Protein AF-A0A4S4D9L8-F1 (afdb_monomer)

Structure (mmCIF, N/CA/C/O backbone):
data_AF-A0A4S4D9L8-F1
#
_entry.id   AF-A0A4S4D9L8-F1
#
loop_
_atom_site.group_PDB
_atom_site.id
_atom_site.type_symbol
_atom_site.label_atom_id
_atom_site.label_alt_id
_atom_site.label_comp_id
_atom_site.label_asym_id
_atom_site.label_entity_id
_atom_site.label_seq_id
_atom_site.pdbx_PDB_ins_code
_atom_site.Cartn_x
_atom_site.Cartn_y
_atom_site.Cartn_z
_atom_site.occupancy
_atom_site.B_iso_or_equiv
_atom_site.auth_seq_id
_atom_site.auth_comp_id
_atom_site.auth_asym_id
_atom_site.auth_atom_id
_atom_site.pdbx_PDB_model_num
ATOM 1 N N . MET A 1 1 ? 42.812 0.754 -88.062 1.00 59.00 1 MET A N 1
ATOM 2 C CA . MET A 1 1 ? 42.241 1.696 -87.072 1.00 59.00 1 MET A CA 1
ATOM 3 C C . MET A 1 1 ? 41.354 0.991 -86.039 1.00 59.00 1 MET A C 1
ATOM 5 O O . MET A 1 1 ? 41.545 1.252 -84.864 1.00 59.00 1 MET A O 1
ATOM 9 N N . GLY A 1 2 ? 40.464 0.056 -86.415 1.00 69.06 2 GLY A N 1
ATOM 10 C CA . GLY A 1 2 ? 39.548 -0.606 -85.457 1.00 69.06 2 GLY A CA 1
ATOM 11 C C . GLY A 1 2 ? 40.200 -1.486 -84.375 1.00 69.06 2 GLY A C 1
ATOM 12 O O . GLY A 1 2 ? 39.800 -1.418 -83.222 1.00 69.06 2 GLY A O 1
ATOM 13 N N . PHE A 1 3 ? 41.255 -2.241 -84.704 1.00 73.06 3 PHE A N 1
ATOM 14 C CA . PHE A 1 3 ? 41.921 -3.140 -83.743 1.00 73.06 3 PHE A CA 1
ATOM 15 C C . PHE A 1 3 ? 42.534 -2.407 -82.537 1.00 73.06 3 PHE A C 1
ATOM 17 O O . PHE A 1 3 ? 42.445 -2.879 -81.408 1.00 73.06 3 PHE A O 1
ATOM 24 N N . LEU A 1 4 ? 43.117 -1.225 -82.764 1.00 70.56 4 LEU A N 1
ATOM 25 C CA . LEU A 1 4 ? 43.731 -0.432 -81.697 1.00 70.56 4 LEU A CA 1
ATOM 26 C C . LEU A 1 4 ? 42.666 0.151 -80.752 1.00 70.56 4 LEU A C 1
ATOM 28 O O . LEU A 1 4 ? 42.888 0.203 -79.548 1.00 70.56 4 LEU A O 1
ATOM 32 N N . SER A 1 5 ? 41.501 0.527 -81.293 1.00 67.31 5 SER A N 1
ATOM 33 C CA . SER A 1 5 ? 40.360 1.035 -80.520 1.00 67.31 5 SER A CA 1
ATOM 34 C C . SER A 1 5 ? 39.784 -0.037 -79.596 1.00 67.31 5 SER A C 1
ATOM 36 O O . SER A 1 5 ? 39.632 0.203 -78.405 1.00 67.31 5 SER A O 1
ATOM 38 N N . SER A 1 6 ? 39.544 -1.247 -80.111 1.00 74.19 6 SER A N 1
ATOM 39 C CA . SER A 1 6 ? 39.023 -2.352 -79.298 1.00 74.19 6 SER A CA 1
ATOM 40 C C . SER A 1 6 ? 40.023 -2.822 -78.237 1.00 74.19 6 SER A C 1
ATOM 42 O O . SER A 1 6 ? 39.626 -3.177 -77.131 1.00 74.19 6 SER A O 1
ATOM 44 N N . LEU A 1 7 ? 41.328 -2.781 -78.530 1.00 73.44 7 LEU A N 1
ATOM 45 C CA . LEU A 1 7 ? 42.365 -3.084 -77.542 1.00 73.44 7 LEU A CA 1
ATOM 46 C C . LEU A 1 7 ? 42.393 -2.035 -76.415 1.00 73.44 7 LEU A C 1
ATOM 48 O O . LEU A 1 7 ? 42.487 -2.399 -75.247 1.00 73.44 7 LEU A O 1
ATOM 52 N N . LEU A 1 8 ? 42.268 -0.747 -76.751 1.00 70.75 8 LEU A N 1
ATOM 53 C CA . LEU A 1 8 ? 42.196 0.350 -75.779 1.00 70.75 8 LEU A CA 1
ATOM 54 C C . LEU A 1 8 ? 40.925 0.295 -74.922 1.00 70.75 8 LEU A C 1
ATOM 56 O O . LEU A 1 8 ? 40.999 0.590 -73.734 1.00 70.75 8 LEU A O 1
ATOM 60 N N . GLU A 1 9 ? 39.791 -0.131 -75.477 1.00 68.69 9 GLU A N 1
ATOM 61 C CA . GLU A 1 9 ? 38.553 -0.356 -74.718 1.00 68.69 9 GLU A CA 1
ATOM 62 C C . GLU A 1 9 ? 38.674 -1.546 -73.760 1.00 68.69 9 GLU A C 1
ATOM 64 O O . GLU A 1 9 ? 38.298 -1.431 -72.596 1.00 68.69 9 GLU A O 1
ATOM 69 N N . ILE A 1 10 ? 39.261 -2.665 -74.196 1.00 75.12 10 ILE A N 1
ATOM 70 C CA . ILE A 1 10 ? 39.496 -3.837 -73.335 1.00 75.12 10 ILE A CA 1
ATOM 71 C C . ILE A 1 10 ? 40.503 -3.506 -72.229 1.00 75.12 10 ILE A C 1
ATOM 73 O O . ILE A 1 10 ? 40.328 -3.940 -71.095 1.00 75.12 10 ILE A O 1
ATOM 77 N N . ILE A 1 11 ? 41.533 -2.710 -72.523 1.00 72.81 11 ILE A N 1
ATOM 78 C CA . ILE A 1 11 ? 42.490 -2.229 -71.519 1.00 72.81 11 ILE A CA 1
ATOM 79 C C . ILE A 1 11 ? 41.811 -1.227 -70.574 1.00 72.81 11 ILE A C 1
ATOM 81 O O . ILE A 1 11 ? 41.949 -1.336 -69.359 1.00 72.81 11 ILE A O 1
ATOM 85 N N . GLY A 1 12 ? 41.024 -0.286 -71.095 1.00 67.56 12 GLY A N 1
ATOM 86 C CA . GLY A 1 12 ? 40.283 0.692 -70.298 1.00 67.56 12 GLY A CA 1
ATOM 87 C C . GLY A 1 12 ? 39.246 0.048 -69.376 1.00 67.56 12 GLY A C 1
ATOM 88 O O . GLY A 1 12 ? 39.122 0.445 -68.223 1.00 67.56 12 GLY A O 1
ATOM 89 N N . PHE A 1 13 ? 38.551 -0.992 -69.832 1.00 74.44 13 PHE A N 1
ATOM 90 C CA . PHE A 1 13 ? 37.552 -1.705 -69.036 1.00 74.44 13 PHE A CA 1
ATOM 91 C C . PHE A 1 13 ? 38.195 -2.760 -68.125 1.00 74.44 13 PHE A C 1
ATOM 93 O O . PHE A 1 13 ? 37.881 -2.842 -66.942 1.00 74.44 13 PHE A O 1
ATOM 100 N N . GLY A 1 14 ? 39.142 -3.534 -68.653 1.00 71.25 14 GLY A N 1
ATOM 101 C CA . GLY A 1 14 ? 39.821 -4.619 -67.945 1.00 71.25 14 GLY A CA 1
ATOM 102 C C . GLY A 1 14 ? 40.850 -4.150 -66.920 1.00 71.25 14 GLY A C 1
ATOM 103 O O . GLY A 1 14 ? 41.091 -4.863 -65.954 1.00 71.25 14 GLY A O 1
ATOM 104 N N . ILE A 1 15 ? 41.433 -2.959 -67.090 1.00 75.62 15 ILE A N 1
ATOM 105 C CA . ILE A 1 15 ? 42.401 -2.372 -66.150 1.00 75.62 15 ILE A CA 1
ATOM 106 C C . ILE A 1 15 ? 41.810 -1.149 -65.444 1.00 75.62 15 ILE A C 1
ATOM 108 O O . ILE A 1 15 ? 41.964 -1.006 -64.232 1.00 75.62 15 ILE A O 1
ATOM 112 N N . GLY A 1 16 ? 41.083 -0.288 -66.158 1.00 74.50 16 GLY A N 1
ATOM 113 C CA . GLY A 1 16 ? 40.524 0.935 -65.577 1.00 74.50 16 GLY A CA 1
ATOM 114 C C . GLY A 1 16 ? 39.424 0.687 -64.545 1.00 74.50 16 GLY A C 1
ATOM 115 O O . GLY A 1 16 ? 39.372 1.418 -63.561 1.00 74.50 16 GLY A O 1
ATOM 116 N N . ILE A 1 17 ? 38.599 -0.360 -64.683 1.00 77.88 17 ILE A N 1
ATOM 117 C CA . ILE A 1 17 ? 37.600 -0.705 -63.654 1.00 77.88 17 ILE A CA 1
ATOM 118 C C . ILE A 1 17 ? 38.267 -1.253 -62.385 1.00 77.88 17 ILE A C 1
ATOM 120 O O . ILE A 1 17 ? 37.972 -0.729 -61.311 1.00 77.88 17 ILE A O 1
ATOM 124 N N . PRO A 1 18 ? 39.196 -2.229 -62.449 1.00 77.56 18 PRO A N 1
ATOM 125 C CA . PRO A 1 18 ? 39.930 -2.664 -61.263 1.00 77.56 18 PRO A CA 1
ATOM 126 C C . PRO A 1 18 ? 40.731 -1.544 -60.603 1.00 77.56 18 PRO A C 1
ATOM 128 O O . PRO A 1 18 ? 40.704 -1.438 -59.382 1.00 77.56 18 PRO A O 1
ATOM 131 N N . ILE A 1 19 ? 41.391 -0.675 -61.380 1.00 78.56 19 ILE A N 1
ATOM 132 C CA . ILE A 1 19 ? 42.097 0.495 -60.837 1.00 78.56 19 ILE A CA 1
ATOM 133 C C . ILE A 1 19 ? 41.107 1.488 -60.228 1.00 78.56 19 ILE A C 1
ATOM 135 O O . ILE A 1 19 ? 41.371 2.006 -59.153 1.00 78.56 19 ILE A O 1
ATOM 139 N N . GLY A 1 20 ? 39.959 1.735 -60.856 1.00 76.81 20 GLY A N 1
ATOM 140 C CA . GLY A 1 20 ? 38.915 2.611 -60.325 1.00 76.81 20 GLY A CA 1
ATOM 141 C C . GLY A 1 20 ? 38.333 2.094 -59.009 1.00 76.81 20 GLY A C 1
ATOM 142 O O . GLY A 1 20 ? 38.208 2.859 -58.056 1.00 76.81 20 GLY A O 1
ATOM 143 N N . PHE A 1 21 ? 38.061 0.789 -58.911 1.00 77.88 21 PHE A N 1
ATOM 144 C CA . PHE A 1 21 ? 37.670 0.144 -57.656 1.00 77.88 21 PHE A CA 1
ATOM 145 C C . PHE A 1 21 ? 38.794 0.176 -56.626 1.00 77.88 21 PHE A C 1
ATOM 147 O O . PHE A 1 21 ? 38.519 0.424 -55.461 1.00 77.88 21 PHE A O 1
ATOM 154 N N . PHE A 1 22 ? 40.047 -0.021 -57.034 1.00 74.31 22 PHE A N 1
ATOM 155 C CA . PHE A 1 22 ? 41.202 0.025 -56.141 1.00 74.31 22 PHE A CA 1
ATOM 156 C C . PHE A 1 22 ? 41.454 1.438 -55.601 1.00 74.31 22 PHE A C 1
ATOM 158 O O . PHE A 1 22 ? 41.645 1.608 -54.405 1.00 74.31 22 PHE A O 1
ATOM 165 N N . VAL A 1 23 ? 41.380 2.466 -56.446 1.00 74.50 23 VAL A N 1
ATOM 166 C CA . VAL A 1 23 ? 41.500 3.878 -56.055 1.00 74.50 23 VAL A CA 1
ATOM 167 C C . VAL A 1 23 ? 40.304 4.300 -55.206 1.00 74.50 23 VAL A C 1
ATOM 169 O O . VAL A 1 23 ? 40.497 4.906 -54.158 1.00 74.50 23 VAL A O 1
ATOM 172 N N . GLY A 1 24 ? 39.080 3.930 -55.590 1.00 69.81 24 GLY A N 1
ATOM 173 C CA . GLY A 1 24 ? 37.883 4.158 -54.778 1.00 69.81 24 GLY A CA 1
ATOM 174 C C . GLY A 1 24 ? 37.965 3.469 -53.413 1.00 69.81 24 GLY A C 1
ATOM 175 O O . GLY A 1 24 ? 37.622 4.071 -52.400 1.00 69.81 24 GLY A O 1
ATOM 176 N N . PHE A 1 25 ? 38.497 2.246 -53.366 1.00 66.88 25 PHE A N 1
ATOM 177 C CA . PHE A 1 25 ? 38.761 1.491 -52.141 1.00 66.88 25 PHE A CA 1
ATOM 178 C C . PHE A 1 25 ? 39.855 2.140 -51.285 1.00 66.88 25 PHE A C 1
ATOM 180 O O . PHE A 1 25 ? 39.682 2.256 -50.076 1.00 66.88 25 PHE A O 1
ATOM 187 N N . LEU A 1 26 ? 40.947 2.622 -51.887 1.00 59.34 26 LEU A N 1
ATOM 188 C CA . LEU A 1 26 ? 42.003 3.355 -51.185 1.00 59.34 26 LEU A CA 1
ATOM 189 C C . LEU A 1 26 ? 41.494 4.680 -50.612 1.00 59.34 26 LEU A C 1
ATOM 191 O O . LEU A 1 26 ? 41.818 5.001 -49.475 1.00 59.34 26 LEU A O 1
ATOM 195 N N . ILE A 1 27 ? 40.657 5.415 -51.349 1.00 63.12 27 ILE A N 1
ATOM 196 C CA . ILE A 1 27 ? 39.988 6.627 -50.852 1.00 63.12 27 ILE A CA 1
ATOM 197 C C . ILE A 1 27 ? 39.081 6.283 -49.663 1.00 63.12 27 ILE A C 1
ATOM 199 O O . ILE A 1 27 ? 39.052 7.026 -48.686 1.00 63.12 27 ILE A O 1
ATOM 203 N N . LEU A 1 28 ? 38.384 5.141 -49.708 1.00 59.59 28 LEU A N 1
ATOM 204 C CA . LEU A 1 28 ? 37.550 4.663 -48.603 1.00 59.59 28 LEU A CA 1
ATOM 205 C C . LEU A 1 28 ? 38.376 4.224 -47.381 1.00 59.59 28 LEU A C 1
ATOM 207 O O . LEU A 1 28 ? 37.951 4.454 -46.254 1.00 59.59 28 LEU A O 1
ATOM 211 N N . MET A 1 29 ? 39.551 3.620 -47.595 1.00 56.09 29 MET A N 1
ATOM 212 C CA . MET A 1 29 ? 40.467 3.206 -46.525 1.00 56.09 29 MET A CA 1
ATOM 213 C C . MET A 1 29 ? 41.202 4.377 -45.860 1.00 56.09 29 MET A C 1
ATOM 215 O O . MET A 1 29 ? 41.513 4.291 -44.677 1.00 56.09 29 MET A O 1
ATOM 219 N N . TYR A 1 30 ? 41.504 5.444 -46.607 1.00 54.47 30 TYR A N 1
ATOM 220 C CA . TYR A 1 30 ? 42.265 6.610 -46.130 1.00 54.47 30 TYR A CA 1
ATOM 221 C C . TYR A 1 30 ? 41.398 7.812 -45.746 1.00 54.47 30 TYR A C 1
ATOM 223 O O . TYR A 1 30 ? 41.930 8.880 -45.442 1.00 54.47 30 TYR A O 1
ATOM 231 N N . LEU A 1 31 ? 40.072 7.666 -45.739 1.00 56.66 31 LEU A N 1
ATOM 232 C CA . LEU A 1 31 ? 39.189 8.638 -45.103 1.00 56.66 31 LEU A CA 1
ATOM 233 C C . LEU A 1 31 ? 39.434 8.586 -43.593 1.00 56.66 31 LEU A C 1
ATOM 235 O O . LEU A 1 31 ? 38.778 7.843 -42.864 1.00 56.66 31 LEU A O 1
ATOM 239 N N . GLU A 1 32 ? 40.422 9.358 -43.143 1.00 55.97 32 GLU A N 1
ATOM 240 C CA . GLU A 1 32 ? 40.686 9.552 -41.727 1.00 55.97 32 GLU A CA 1
ATOM 241 C C . GLU A 1 32 ? 39.408 10.037 -41.042 1.00 55.97 32 GLU A C 1
ATOM 243 O O . GLU A 1 32 ? 38.705 10.911 -41.578 1.00 55.97 32 GLU A O 1
ATOM 248 N N . PRO A 1 33 ? 39.086 9.476 -39.866 1.00 56.19 33 PRO A N 1
ATOM 249 C CA . PRO A 1 33 ? 37.935 9.918 -39.119 1.00 56.19 33 PRO A CA 1
ATOM 250 C C . PRO A 1 33 ? 38.108 11.395 -38.777 1.00 56.19 33 PRO A C 1
ATOM 252 O O . PRO A 1 33 ? 39.058 11.792 -38.103 1.00 56.19 33 PRO A O 1
ATOM 255 N N . LYS A 1 34 ? 37.198 12.236 -39.273 1.00 61.09 34 LYS A N 1
ATOM 256 C CA . LYS A 1 34 ? 37.219 13.661 -38.940 1.00 61.09 34 LYS A CA 1
ATOM 257 C C . LYS A 1 34 ? 36.772 13.819 -37.494 1.00 61.09 34 LYS A C 1
ATOM 259 O O . LYS A 1 34 ? 35.729 13.284 -37.111 1.00 61.09 34 LYS A O 1
ATOM 264 N N . GLU A 1 35 ? 37.536 14.578 -36.711 1.00 58.91 35 GLU A N 1
ATOM 265 C CA . GLU A 1 35 ? 37.098 14.992 -35.381 1.00 58.91 35 GLU A CA 1
ATOM 266 C C . GLU A 1 35 ? 35.764 15.737 -35.489 1.00 58.91 35 GLU A C 1
ATOM 268 O O . GLU A 1 35 ? 35.616 16.699 -36.253 1.00 58.91 35 GLU A O 1
ATOM 273 N N . VAL A 1 36 ? 34.775 15.261 -34.733 1.00 60.84 36 VAL A N 1
ATOM 274 C CA . VAL A 1 36 ? 33.456 15.886 -34.662 1.00 60.84 36 VAL A CA 1
ATOM 275 C C . VAL A 1 36 ? 33.588 17.118 -33.771 1.00 60.84 36 VAL A C 1
ATOM 277 O O . VAL A 1 36 ? 33.806 16.995 -32.570 1.00 60.84 36 VAL A O 1
ATOM 280 N N . LYS A 1 37 ? 33.502 18.310 -34.370 1.00 66.31 37 LYS A N 1
ATOM 281 C CA . LYS A 1 37 ? 33.522 19.583 -33.635 1.00 66.31 37 LYS A CA 1
ATOM 282 C C . LYS A 1 37 ? 32.174 19.842 -32.973 1.00 66.31 37 LYS A C 1
ATOM 284 O O . LYS A 1 37 ? 31.134 19.482 -33.526 1.00 66.31 37 LYS A O 1
ATOM 289 N N . ASP A 1 38 ? 32.203 20.534 -31.840 1.00 58.97 38 ASP A N 1
ATOM 290 C CA . ASP A 1 38 ? 30.984 20.947 -31.154 1.00 58.97 38 ASP A CA 1
ATOM 291 C C . ASP A 1 38 ? 30.175 21.938 -32.009 1.00 58.97 38 ASP A C 1
ATOM 293 O O . ASP A 1 38 ? 30.749 22.859 -32.608 1.00 58.97 38 ASP A O 1
ATOM 297 N N . PRO A 1 39 ? 28.844 21.763 -32.099 1.00 63.09 39 PRO A N 1
ATOM 298 C CA . PRO A 1 39 ? 27.986 22.688 -32.820 1.00 63.09 39 PRO A CA 1
ATOM 299 C C . PRO A 1 39 ? 27.942 24.049 -32.112 1.00 63.09 39 PRO A C 1
ATOM 301 O O . PRO A 1 39 ? 27.831 24.137 -30.890 1.00 63.09 39 PRO A O 1
ATOM 304 N N . VAL A 1 40 ? 27.990 25.132 -32.891 1.00 63.91 40 VAL A N 1
ATOM 305 C CA . VAL A 1 40 ? 27.849 26.498 -32.367 1.00 63.91 40 VAL A CA 1
ATOM 306 C C . VAL A 1 40 ? 26.373 26.765 -32.070 1.00 63.91 40 VAL A C 1
ATOM 308 O O . VAL A 1 40 ? 25.559 26.842 -32.991 1.00 63.91 40 VAL A O 1
ATOM 311 N N . VAL A 1 41 ? 26.029 26.923 -30.792 1.00 59.88 41 VAL A N 1
ATOM 312 C CA . VAL A 1 41 ? 24.671 27.267 -30.347 1.00 59.88 41 VAL A CA 1
ATOM 313 C C . VAL A 1 41 ? 24.480 28.782 -30.448 1.00 59.88 41 VAL A C 1
ATOM 315 O O . VAL A 1 41 ? 25.273 29.537 -29.890 1.00 59.88 41 VAL A O 1
ATOM 318 N N . ARG A 1 42 ? 23.434 29.229 -31.154 1.00 65.19 42 ARG A N 1
ATOM 319 C CA . ARG A 1 42 ? 23.044 30.646 -31.254 1.00 65.19 42 ARG A CA 1
ATOM 320 C C . ARG A 1 42 ? 21.569 30.852 -30.884 1.00 65.19 42 ARG A C 1
ATOM 322 O O . ARG A 1 42 ? 20.763 29.963 -31.172 1.00 65.19 42 ARG A O 1
ATOM 329 N N . PRO A 1 43 ? 21.203 31.983 -30.254 1.00 62.69 43 PRO A N 1
ATOM 330 C CA . PRO A 1 43 ? 19.811 32.351 -29.997 1.00 62.69 43 PRO A CA 1
ATOM 331 C C . PRO A 1 43 ? 18.979 32.440 -31.284 1.00 62.69 43 PRO A C 1
ATOM 333 O O . PRO A 1 43 ? 19.462 32.907 -32.311 1.00 62.69 43 PRO A O 1
ATOM 336 N N . ILE A 1 44 ? 17.701 32.048 -31.213 1.00 62.66 44 ILE A N 1
ATOM 337 C CA . ILE A 1 44 ? 16.746 32.092 -32.344 1.00 62.66 44 ILE A CA 1
ATOM 338 C C . ILE A 1 44 ? 16.577 33.511 -32.915 1.00 62.66 44 ILE A C 1
ATOM 340 O O . ILE A 1 44 ? 16.318 33.673 -34.103 1.00 62.66 44 ILE A O 1
ATOM 344 N N . GLU A 1 45 ? 16.768 34.532 -32.082 1.00 67.81 45 GLU A N 1
ATOM 345 C CA . GLU A 1 45 ? 16.672 35.953 -32.438 1.00 67.81 45 GLU A CA 1
ATOM 346 C C . GLU A 1 45 ? 17.748 36.402 -33.441 1.00 67.81 45 GLU A C 1
ATOM 348 O O . GLU A 1 45 ? 17.571 37.405 -34.127 1.00 67.81 45 GLU A O 1
ATOM 353 N N . GLU A 1 46 ? 18.849 35.654 -33.549 1.00 74.62 46 GLU A N 1
ATOM 354 C CA . GLU A 1 46 ? 19.965 35.957 -34.451 1.00 74.62 46 GLU A CA 1
ATOM 355 C C . GLU A 1 46 ? 19.796 35.344 -35.853 1.00 74.62 46 GLU A C 1
ATOM 357 O O . GLU A 1 46 ? 20.643 35.562 -36.722 1.00 74.62 46 GLU A O 1
ATOM 362 N N . PHE A 1 47 ? 18.731 34.567 -36.088 1.00 74.88 47 PHE A N 1
ATOM 363 C CA . PHE A 1 47 ? 18.485 33.908 -37.371 1.00 74.88 47 PHE A CA 1
ATOM 364 C C . PHE A 1 47 ? 17.676 34.796 -38.322 1.00 74.88 47 PHE A C 1
ATOM 366 O O . PHE A 1 47 ? 16.686 35.425 -37.951 1.00 74.88 47 PHE A O 1
ATOM 373 N N . ASP A 1 48 ? 18.081 34.814 -39.589 1.00 82.12 48 ASP A N 1
ATOM 374 C CA . ASP A 1 48 ? 17.355 35.481 -40.663 1.00 82.12 48 ASP A CA 1
ATOM 375 C C . ASP A 1 48 ? 16.085 34.706 -41.061 1.00 82.12 48 ASP A C 1
ATOM 377 O O . ASP A 1 48 ? 15.936 33.510 -40.805 1.00 82.12 48 ASP A O 1
ATOM 381 N N . SER A 1 49 ? 15.149 35.391 -41.724 1.00 77.81 49 SER A N 1
ATOM 382 C CA . SER A 1 49 ? 13.826 34.837 -42.045 1.00 77.81 49 SER A CA 1
ATOM 383 C C . SER A 1 49 ? 13.872 33.585 -42.927 1.00 77.81 49 SER A C 1
ATOM 385 O O . SER A 1 49 ? 12.958 32.767 -42.848 1.00 77.81 49 SER A O 1
ATOM 387 N N . SER A 1 50 ? 14.914 33.423 -43.753 1.00 77.25 50 SER A N 1
ATOM 388 C CA . SER A 1 50 ? 15.081 32.229 -44.587 1.00 77.25 50 SER A CA 1
ATOM 389 C C . SER A 1 50 ? 15.573 31.035 -43.766 1.00 77.25 50 SER A C 1
ATOM 391 O O . SER A 1 50 ? 14.948 29.976 -43.806 1.00 77.25 50 SER A O 1
ATOM 393 N N . SER A 1 51 ? 16.562 31.243 -42.891 1.00 76.12 51 SER A N 1
ATOM 394 C CA . SER A 1 51 ? 17.018 30.217 -41.946 1.00 76.12 51 SER A CA 1
ATOM 395 C C . SER A 1 51 ? 15.936 29.792 -40.946 1.00 76.12 51 SER A C 1
ATOM 397 O O . SER A 1 51 ? 15.884 28.629 -40.552 1.00 76.12 51 SER A O 1
ATOM 399 N N . LEU A 1 52 ? 15.035 30.696 -40.542 1.00 72.00 52 LEU A N 1
ATOM 400 C CA . LEU A 1 52 ? 13.909 30.360 -39.658 1.00 72.00 52 LEU A CA 1
ATOM 401 C C . LEU A 1 52 ? 12.886 29.417 -40.313 1.00 72.00 52 LEU A C 1
ATOM 403 O O . LEU A 1 52 ? 12.302 28.578 -39.625 1.00 72.00 52 LEU A O 1
ATOM 407 N N . LEU A 1 53 ? 12.671 29.533 -41.628 1.00 75.31 53 LEU A N 1
ATOM 408 C CA . LEU A 1 53 ? 11.802 28.622 -42.383 1.00 75.31 53 LEU A CA 1
ATOM 409 C C . LEU A 1 53 ? 12.438 27.236 -42.527 1.00 75.31 53 LEU A C 1
ATOM 411 O O . LEU A 1 53 ? 11.746 26.233 -42.354 1.00 75.31 53 LEU A O 1
ATOM 415 N N . ASP A 1 54 ? 13.753 27.177 -42.738 1.00 74.75 54 ASP A N 1
ATOM 416 C CA . ASP A 1 54 ? 14.511 25.920 -42.749 1.00 74.75 54 ASP A CA 1
ATOM 417 C C . ASP A 1 54 ? 14.519 25.236 -41.370 1.00 74.75 54 ASP A C 1
ATOM 419 O O . ASP A 1 54 ? 14.556 24.009 -41.276 1.00 74.75 54 ASP A O 1
ATOM 423 N N . LEU A 1 55 ? 14.400 26.018 -40.292 1.00 70.25 55 LEU A N 1
ATOM 424 C CA . LEU A 1 55 ? 14.242 25.542 -38.916 1.00 70.25 55 LEU A CA 1
ATOM 425 C C . LEU A 1 55 ? 12.813 25.090 -38.580 1.00 70.25 55 LEU A C 1
ATOM 427 O O . LEU A 1 55 ? 12.614 24.453 -37.545 1.00 70.25 55 LEU A O 1
ATOM 431 N N . TYR A 1 56 ? 11.809 25.354 -39.421 1.00 67.38 56 TYR A N 1
ATOM 432 C CA . TYR A 1 56 ? 10.414 24.994 -39.136 1.00 67.38 56 TYR A CA 1
ATOM 433 C C . TYR A 1 56 ? 10.205 23.492 -38.846 1.00 67.38 56 TYR A C 1
ATOM 435 O O . TYR A 1 56 ? 9.528 23.166 -37.866 1.00 67.38 56 TYR A O 1
ATOM 443 N N . PRO A 1 57 ? 10.809 22.535 -39.583 1.00 68.62 57 PRO A N 1
ATOM 444 C CA . PRO A 1 57 ? 10.763 21.109 -39.240 1.00 68.62 57 PRO A CA 1
ATOM 445 C C . PRO A 1 57 ? 11.384 20.798 -37.872 1.00 68.62 57 PRO A C 1
ATOM 447 O O . PRO A 1 57 ? 10.949 19.867 -37.199 1.00 68.62 57 PRO A O 1
ATOM 450 N N . GLU A 1 58 ? 12.318 21.628 -37.416 1.00 60.78 58 GLU A N 1
ATOM 451 C CA . GLU A 1 58 ? 13.058 21.476 -36.166 1.00 60.78 58 GLU A CA 1
ATOM 452 C C . GLU A 1 58 ? 12.426 22.158 -34.946 1.00 60.78 58 GLU A C 1
ATOM 454 O O . GLU A 1 58 ? 12.872 21.911 -33.817 1.00 60.78 58 GLU A O 1
ATOM 459 N N . VAL A 1 59 ? 11.398 22.987 -35.162 1.00 64.69 59 VAL A N 1
ATOM 460 C CA . VAL A 1 59 ? 10.632 23.659 -34.104 1.00 64.69 59 VAL A CA 1
ATOM 461 C C . VAL A 1 59 ? 9.976 22.617 -33.178 1.00 64.69 59 VAL A C 1
ATOM 463 O O . VAL A 1 59 ? 9.411 21.636 -33.686 1.00 64.69 59 VAL A O 1
ATOM 466 N N . PRO A 1 60 ? 10.014 22.811 -31.840 1.00 56.41 60 PRO A N 1
ATOM 467 C CA . PRO A 1 60 ? 9.491 21.844 -30.879 1.00 56.41 60 PRO A CA 1
ATOM 468 C C . PRO A 1 60 ? 8.028 21.462 -31.124 1.00 56.41 60 PRO A C 1
ATOM 470 O O . PRO A 1 60 ? 7.189 22.309 -31.429 1.00 56.41 60 PRO A O 1
ATOM 473 N N . PHE A 1 61 ? 7.701 20.184 -30.929 1.00 57.41 61 PHE A N 1
ATOM 474 C CA . PHE A 1 61 ? 6.362 19.654 -31.200 1.00 57.41 61 PHE A CA 1
ATOM 475 C C . PHE A 1 61 ? 5.245 20.323 -30.394 1.00 57.41 61 PHE A C 1
ATOM 477 O O . PHE A 1 61 ? 4.148 20.437 -30.916 1.00 57.41 61 PHE A O 1
ATOM 484 N N . TRP A 1 62 ? 5.506 20.839 -29.191 1.00 55.00 62 TRP A N 1
ATOM 485 C CA . TRP A 1 62 ? 4.514 21.583 -28.399 1.00 55.00 62 TRP A CA 1
ATOM 486 C C . TRP A 1 62 ? 4.194 22.979 -28.952 1.00 55.00 62 TRP A C 1
ATOM 488 O O . TRP A 1 62 ? 3.158 23.550 -28.629 1.00 55.00 62 TRP A O 1
ATOM 498 N N . VAL A 1 63 ? 5.071 23.540 -29.793 1.00 62.72 63 VAL A N 1
ATOM 499 C CA . VAL A 1 63 ? 4.780 24.763 -30.561 1.00 62.72 63 VAL A CA 1
ATOM 500 C C . VAL A 1 63 ? 3.891 24.424 -31.763 1.00 62.72 63 VAL A C 1
ATOM 502 O O . VAL A 1 63 ? 3.092 25.251 -32.191 1.00 62.72 63 VAL A O 1
ATOM 505 N N . LYS A 1 64 ? 4.024 23.206 -32.306 1.00 62.69 64 LYS A N 1
ATOM 506 C CA . LYS A 1 64 ? 3.276 22.725 -33.479 1.00 62.69 64 LYS A CA 1
ATOM 507 C C . LYS A 1 64 ? 1.919 22.115 -33.127 1.00 62.69 64 LYS A C 1
ATOM 509 O O . LYS A 1 64 ? 0.978 22.265 -33.896 1.00 62.69 64 LYS A O 1
ATOM 514 N N . ASN A 1 65 ? 1.833 21.431 -31.989 1.00 57.72 65 ASN A N 1
ATOM 515 C CA . ASN A 1 65 ? 0.704 20.603 -31.586 1.00 57.72 65 ASN A CA 1
ATOM 516 C C . ASN A 1 65 ? 0.221 21.011 -30.182 1.00 57.72 65 ASN A C 1
ATOM 518 O O . ASN A 1 65 ? 0.989 20.887 -29.224 1.00 57.72 65 ASN A O 1
ATOM 522 N N . PRO A 1 66 ? -1.045 21.440 -30.035 1.00 55.53 66 PRO A N 1
ATOM 523 C CA . PRO A 1 66 ? -1.606 21.880 -28.757 1.00 55.53 66 PRO A CA 1
ATOM 524 C C . PRO A 1 66 ? -1.822 20.745 -27.739 1.00 55.53 66 PRO A C 1
ATOM 526 O O . PRO A 1 66 ? -1.959 21.036 -26.557 1.00 55.53 66 PRO A O 1
ATOM 529 N N . ASP A 1 67 ? -1.799 19.475 -28.168 1.00 52.06 67 ASP A N 1
ATOM 530 C CA . ASP A 1 67 ? -2.005 18.293 -27.307 1.00 52.06 67 ASP A CA 1
ATOM 531 C C . ASP A 1 67 ? -0.770 17.900 -26.469 1.00 52.06 67 ASP A C 1
ATOM 533 O O . ASP A 1 67 ? -0.829 16.972 -25.659 1.00 52.06 67 ASP A O 1
ATOM 537 N N . TYR A 1 68 ? 0.377 18.559 -26.669 1.00 55.19 68 TYR A N 1
ATOM 538 C CA . TYR A 1 68 ? 1.527 18.403 -25.778 1.00 55.19 68 TYR A CA 1
ATOM 539 C C . TYR A 1 68 ? 1.305 19.256 -24.531 1.00 55.19 68 TYR A C 1
ATOM 541 O O . TYR A 1 68 ? 1.732 20.412 -24.462 1.00 55.19 68 TYR A O 1
ATOM 549 N N . ASP A 1 69 ? 0.645 18.667 -23.536 1.00 53.44 69 ASP A N 1
ATOM 550 C CA . ASP A 1 69 ? 0.489 19.285 -22.227 1.00 53.44 69 ASP A CA 1
ATOM 551 C C . ASP A 1 69 ? 1.869 19.630 -21.648 1.00 53.44 69 ASP A C 1
ATOM 553 O O . ASP A 1 69 ? 2.754 18.780 -21.492 1.00 53.44 69 ASP A O 1
ATOM 557 N N . ARG A 1 70 ? 2.065 20.903 -21.281 1.00 53.12 70 ARG A N 1
ATOM 558 C CA . ARG A 1 70 ? 3.136 21.247 -20.339 1.00 53.12 70 ARG A CA 1
ATOM 559 C C . ARG A 1 70 ? 2.853 20.422 -19.093 1.00 53.12 70 ARG A C 1
ATOM 561 O O . ARG A 1 70 ? 1.721 20.437 -18.625 1.00 53.12 70 ARG A O 1
ATOM 568 N N . VAL A 1 71 ? 3.849 19.688 -18.593 1.00 53.59 71 VAL A N 1
ATOM 569 C CA . VAL A 1 71 ? 3.713 18.671 -17.532 1.00 53.59 71 VAL A CA 1
ATOM 570 C C . VAL A 1 71 ? 3.379 19.298 -16.166 1.00 53.59 71 VAL A C 1
ATOM 572 O O . VAL A 1 71 ? 4.092 19.148 -15.180 1.00 53.59 71 VAL A O 1
ATOM 575 N N . ASP A 1 72 ? 2.311 20.083 -16.098 1.00 50.81 72 ASP A N 1
ATOM 576 C CA . ASP A 1 72 ? 1.977 20.987 -15.010 1.00 50.81 72 ASP A CA 1
ATOM 577 C C . ASP A 1 72 ? 1.597 20.220 -13.747 1.00 50.81 72 ASP A C 1
ATOM 579 O O . ASP A 1 72 ? 1.859 20.702 -12.650 1.00 50.81 72 ASP A O 1
ATOM 583 N N . TRP A 1 73 ? 1.051 19.009 -13.882 1.00 55.16 73 TRP A N 1
ATOM 584 C CA . TRP A 1 73 ? 0.750 18.138 -12.749 1.00 55.16 73 TRP A CA 1
ATOM 585 C C . TRP A 1 73 ? 2.023 17.541 -12.121 1.00 55.16 73 TRP A C 1
ATOM 587 O O . TRP A 1 73 ? 2.151 17.568 -10.900 1.00 55.16 73 TRP A O 1
ATOM 597 N N . LEU A 1 74 ? 2.996 17.086 -12.925 1.00 54.53 74 LEU A N 1
ATOM 598 C CA . LEU A 1 74 ? 4.288 16.584 -12.432 1.00 54.53 74 LEU A CA 1
ATOM 599 C C . LEU A 1 74 ? 5.115 17.726 -11.842 1.00 54.53 74 LEU A C 1
ATOM 601 O O . LEU A 1 74 ? 5.733 17.575 -10.795 1.00 54.53 74 LEU A O 1
ATOM 605 N N . ASN A 1 75 ? 5.072 18.892 -12.487 1.00 50.88 75 ASN A N 1
ATOM 606 C CA . ASN A 1 75 ? 5.707 20.103 -11.988 1.00 50.88 75 ASN A CA 1
ATOM 607 C C . ASN A 1 75 ? 5.088 20.545 -10.651 1.00 50.88 75 ASN A C 1
ATOM 609 O O . ASN A 1 75 ? 5.835 20.926 -9.759 1.00 50.88 75 ASN A O 1
ATOM 613 N N . ARG A 1 76 ? 3.758 20.450 -10.468 1.00 53.47 76 ARG A N 1
ATOM 614 C CA . ARG A 1 76 ? 3.104 20.692 -9.165 1.00 53.47 76 ARG A CA 1
ATOM 615 C C . ARG A 1 76 ? 3.519 19.661 -8.119 1.00 53.47 76 ARG A C 1
ATOM 617 O O . ARG A 1 76 ? 3.907 20.049 -7.029 1.00 53.47 76 ARG A O 1
ATOM 624 N N . PHE A 1 77 ? 3.510 18.375 -8.467 1.00 58.50 77 PHE A N 1
ATOM 625 C CA . PHE A 1 77 ? 3.921 17.299 -7.563 1.00 58.50 77 PHE A CA 1
ATOM 626 C C . PHE A 1 77 ? 5.376 17.454 -7.085 1.00 58.50 77 PHE A C 1
ATOM 628 O O . PHE A 1 77 ? 5.662 17.284 -5.904 1.00 58.50 77 PHE A O 1
ATOM 635 N N . ILE A 1 78 ? 6.294 17.818 -7.986 1.00 52.56 78 ILE A N 1
ATOM 636 C CA . ILE A 1 78 ? 7.707 18.045 -7.654 1.00 52.56 78 ILE A CA 1
ATOM 637 C C . ILE A 1 78 ? 7.904 19.367 -6.914 1.00 52.56 78 ILE A C 1
ATOM 639 O O . ILE A 1 78 ? 8.711 19.402 -5.997 1.00 52.56 78 ILE A O 1
ATOM 643 N N . TY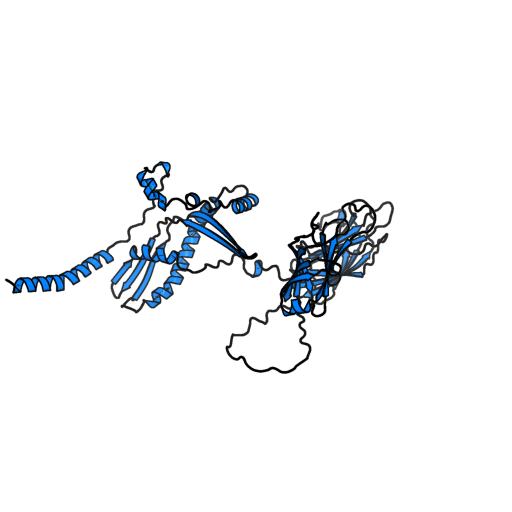R A 1 79 ? 7.160 20.425 -7.242 1.00 51.19 79 TYR A N 1
ATOM 644 C CA . TYR A 1 79 ? 7.169 21.673 -6.474 1.00 51.19 79 TYR A CA 1
ATOM 645 C C . TYR A 1 79 ? 6.707 21.452 -5.025 1.00 51.19 79 TYR A C 1
ATOM 647 O O . TYR A 1 79 ? 7.329 21.967 -4.097 1.00 51.19 79 TYR A O 1
ATOM 655 N N . ASP A 1 80 ? 5.679 20.624 -4.819 1.00 55.44 80 ASP A N 1
ATOM 656 C CA . ASP A 1 80 ? 5.193 20.250 -3.486 1.00 55.44 80 ASP A CA 1
ATOM 657 C C . ASP A 1 80 ? 6.239 19.440 -2.689 1.00 55.44 80 ASP A C 1
ATOM 659 O O . ASP A 1 80 ? 6.288 19.526 -1.461 1.00 55.44 80 ASP A O 1
ATOM 663 N N . LEU A 1 81 ? 7.097 18.672 -3.373 1.00 51.59 81 LEU A N 1
ATOM 664 C CA . LEU A 1 81 ? 8.182 17.882 -2.771 1.00 51.59 81 LEU A CA 1
ATOM 665 C C . LEU A 1 81 ? 9.501 18.661 -2.614 1.00 51.59 81 LEU A C 1
ATOM 667 O O . LEU A 1 81 ? 10.269 18.392 -1.690 1.00 51.59 81 LEU A O 1
ATOM 671 N N . TRP A 1 82 ? 9.779 19.607 -3.511 1.00 49.78 82 TRP A N 1
ATOM 672 C CA . TRP A 1 82 ? 11.013 20.386 -3.592 1.00 49.78 82 TRP A CA 1
ATOM 673 C C . TRP A 1 82 ? 10.729 21.786 -4.183 1.00 49.78 82 TRP A C 1
ATOM 675 O O . TRP A 1 82 ? 10.826 21.989 -5.397 1.00 49.78 82 TRP A O 1
ATOM 685 N N . PRO A 1 83 ? 10.419 22.790 -3.338 1.00 48.94 83 PRO A N 1
ATOM 686 C CA . PRO A 1 83 ? 9.856 24.084 -3.762 1.00 48.94 83 PRO A CA 1
ATOM 687 C C . PRO A 1 83 ? 10.750 24.975 -4.646 1.00 48.94 83 PRO A C 1
ATOM 689 O O . PRO A 1 83 ? 10.323 26.049 -5.063 1.00 48.94 83 PRO A O 1
ATOM 692 N N . CYS A 1 84 ? 11.997 24.574 -4.909 1.00 44.78 84 CYS A N 1
ATOM 693 C CA . CYS A 1 84 ? 13.017 25.396 -5.571 1.00 44.78 84 CYS A CA 1
ATOM 694 C C . CYS A 1 84 ? 13.225 25.081 -7.067 1.00 44.78 84 CYS A C 1
ATOM 696 O O . CYS A 1 84 ? 14.161 25.614 -7.662 1.00 44.78 84 CYS A O 1
ATOM 698 N N . LEU A 1 85 ? 12.432 24.190 -7.672 1.00 40.78 85 LEU A N 1
ATOM 699 C CA . LEU A 1 85 ? 12.632 23.727 -9.054 1.00 40.78 85 LEU A CA 1
ATOM 700 C C . LEU A 1 85 ? 11.579 24.308 -10.017 1.00 40.78 85 LEU A C 1
ATOM 702 O O . LEU A 1 85 ? 10.379 24.164 -9.793 1.00 40.78 85 LEU A O 1
ATOM 706 N N . GLU A 1 86 ? 12.031 24.934 -11.111 1.00 44.19 86 GLU A N 1
ATOM 707 C CA . GLU A 1 86 ? 11.182 25.401 -12.223 1.00 44.19 86 GLU A CA 1
ATOM 708 C C . GLU A 1 86 ? 11.019 24.349 -13.346 1.00 44.19 86 GLU A C 1
ATOM 710 O O . GLU A 1 86 ? 11.721 23.334 -13.404 1.00 44.19 86 GLU A O 1
ATOM 715 N N . LYS A 1 87 ? 10.024 24.584 -14.219 1.00 49.47 87 LYS A N 1
ATOM 716 C CA . LYS A 1 87 ? 9.422 23.622 -15.167 1.00 49.47 87 LYS A CA 1
ATOM 717 C C . LYS A 1 87 ? 10.428 22.995 -16.141 1.00 49.47 87 LYS A C 1
ATOM 719 O O . LYS A 1 87 ? 11.049 23.719 -16.906 1.00 49.47 87 LYS A O 1
ATOM 724 N N . VAL A 1 88 ? 10.460 21.654 -16.201 1.00 54.31 88 VAL A N 1
ATOM 725 C CA . VAL A 1 88 ? 11.174 20.767 -17.168 1.00 54.31 88 VAL A CA 1
ATOM 726 C C . VAL A 1 88 ? 12.704 20.934 -17.242 1.00 54.31 88 VAL A C 1
ATOM 728 O O . VAL A 1 88 ? 13.414 19.964 -17.509 1.00 54.31 88 VAL A O 1
ATOM 731 N N . ASP A 1 89 ? 13.238 22.102 -16.897 1.00 60.38 89 ASP A N 1
ATOM 732 C CA . ASP A 1 89 ? 14.666 22.368 -16.764 1.00 60.38 89 ASP A CA 1
ATOM 733 C C . ASP A 1 89 ? 15.316 21.463 -15.731 1.00 60.38 89 ASP A C 1
ATOM 735 O O . ASP A 1 89 ? 16.451 21.051 -15.925 1.00 60.38 89 ASP A O 1
ATOM 739 N N . TRP A 1 90 ? 14.613 21.104 -14.654 1.00 68.50 90 TRP A N 1
ATOM 740 C CA . TRP A 1 90 ? 15.152 20.175 -13.662 1.00 68.50 90 TRP A CA 1
ATOM 741 C C . TRP A 1 90 ? 15.463 18.802 -14.269 1.00 68.50 90 TRP A C 1
ATOM 743 O O . TRP A 1 90 ? 16.480 18.212 -13.925 1.00 68.50 90 TRP A O 1
ATOM 753 N N . LEU A 1 91 ? 14.626 18.310 -15.190 1.00 70.12 91 LEU A N 1
ATOM 754 C CA . LEU A 1 91 ? 14.810 17.004 -15.817 1.00 70.12 91 LEU A CA 1
ATOM 755 C C . LEU A 1 91 ? 15.947 17.064 -16.832 1.00 70.12 91 LEU A C 1
ATOM 757 O O . LEU A 1 91 ? 16.796 16.181 -16.853 1.00 70.12 91 LEU A O 1
ATOM 761 N N . ASN A 1 92 ? 16.012 18.139 -17.618 1.00 75.38 92 ASN A N 1
ATOM 762 C CA . ASN A 1 92 ? 17.126 18.363 -18.534 1.00 75.38 92 ASN A CA 1
ATOM 763 C C . ASN A 1 92 ? 18.452 18.577 -17.777 1.00 75.38 92 ASN A C 1
ATOM 765 O O . ASN A 1 92 ? 19.469 18.036 -18.195 1.00 75.38 92 ASN A O 1
ATOM 769 N N . ARG A 1 93 ? 18.447 19.275 -16.631 1.00 75.06 93 ARG A N 1
ATOM 770 C CA . ARG A 1 93 ? 19.610 19.408 -15.729 1.00 75.06 93 ARG A CA 1
ATOM 771 C C . ARG A 1 93 ? 20.007 18.067 -15.124 1.00 75.06 93 ARG A C 1
ATOM 773 O O . ARG A 1 93 ? 21.174 17.715 -15.153 1.00 75.06 93 ARG A O 1
ATOM 780 N N . PHE A 1 94 ? 19.039 17.285 -14.656 1.00 76.81 94 PHE A N 1
ATOM 781 C CA . PHE A 1 94 ? 19.282 15.944 -14.132 1.00 76.81 94 PHE A CA 1
ATOM 782 C C . PHE A 1 94 ? 19.900 15.024 -15.190 1.00 76.81 94 PHE A C 1
ATOM 784 O O . PHE A 1 94 ? 20.893 14.359 -14.914 1.00 76.81 94 PHE A O 1
ATOM 791 N N . ILE A 1 95 ? 19.356 15.016 -16.411 1.00 76.44 95 ILE A N 1
ATOM 792 C CA . ILE A 1 95 ? 19.912 14.256 -17.538 1.00 76.44 95 ILE A CA 1
ATOM 793 C C . ILE A 1 95 ? 21.317 14.753 -17.873 1.00 76.44 95 ILE A C 1
ATOM 795 O O . ILE A 1 95 ? 22.193 13.930 -18.113 1.00 76.44 95 ILE A O 1
ATOM 799 N N . TYR A 1 96 ? 21.546 16.067 -17.860 1.00 81.38 96 TYR A N 1
ATOM 800 C CA . TYR A 1 96 ? 22.862 16.656 -18.090 1.00 81.38 96 TYR A CA 1
ATOM 801 C C . TYR A 1 96 ? 23.889 16.186 -17.054 1.00 81.38 96 TYR A C 1
ATOM 803 O O . TYR A 1 96 ? 24.965 15.720 -17.425 1.00 81.38 96 TYR A O 1
ATOM 811 N N . ASP A 1 97 ? 23.526 16.211 -15.772 1.00 78.88 97 ASP A N 1
ATOM 812 C CA . ASP A 1 97 ? 24.389 15.768 -14.675 1.00 78.88 97 ASP A CA 1
ATOM 813 C C . ASP A 1 97 ? 24.658 14.251 -14.725 1.00 78.88 97 ASP A C 1
ATOM 815 O O . ASP A 1 97 ? 25.761 13.794 -14.417 1.00 78.88 97 ASP A O 1
ATOM 819 N N . LEU A 1 98 ? 23.674 13.453 -15.154 1.00 79.94 98 LEU A N 1
ATOM 820 C CA . LEU A 1 98 ? 23.799 11.997 -15.305 1.00 79.94 98 LEU A CA 1
ATOM 821 C C . LEU A 1 98 ? 24.445 11.547 -16.612 1.00 79.94 98 LEU A C 1
ATOM 823 O O . LEU A 1 98 ? 24.866 10.389 -16.704 1.00 79.94 98 LEU A O 1
ATOM 827 N N . TRP A 1 99 ? 24.531 12.420 -17.614 1.00 85.19 99 TRP A N 1
ATOM 828 C CA . TRP A 1 99 ? 24.961 12.066 -18.963 1.00 85.19 99 TRP A CA 1
ATOM 829 C C . TRP A 1 99 ? 26.301 11.322 -19.012 1.00 85.19 99 TRP A C 1
ATOM 831 O O . TRP A 1 99 ? 26.357 10.282 -19.668 1.00 85.19 99 TRP A O 1
ATOM 841 N N . PRO A 1 100 ? 27.352 11.721 -18.264 1.00 84.62 100 PRO A N 1
ATOM 842 C CA . PRO A 1 100 ? 28.631 11.006 -18.289 1.00 84.62 100 PRO A CA 1
ATOM 843 C C . PRO A 1 100 ? 28.547 9.550 -17.802 1.00 84.62 100 PRO A C 1
ATOM 845 O O . PRO A 1 100 ? 29.374 8.715 -18.174 1.00 84.62 100 PRO A O 1
ATOM 848 N N . CYS A 1 101 ? 27.578 9.234 -16.940 1.00 79.69 101 CYS A N 1
ATOM 849 C CA . CYS A 1 101 ? 27.322 7.876 -16.463 1.00 79.69 101 CYS A CA 1
ATOM 850 C C . CYS A 1 101 ? 26.421 7.117 -17.441 1.00 79.69 101 CYS A C 1
ATOM 852 O O . CYS A 1 101 ? 26.687 5.957 -17.764 1.00 79.69 101 CYS A O 1
ATOM 854 N N . LEU A 1 102 ? 25.374 7.787 -17.924 1.00 78.75 102 LEU A N 1
ATOM 855 C CA . LEU A 1 102 ? 24.389 7.221 -18.835 1.00 78.75 102 LEU A CA 1
ATOM 856 C C . LEU A 1 102 ? 25.021 6.851 -20.184 1.00 78.75 102 LEU A C 1
ATOM 858 O O . LEU A 1 102 ? 24.835 5.734 -20.658 1.00 78.75 102 LEU A O 1
ATOM 862 N N . GLU A 1 103 ? 25.835 7.736 -20.758 1.00 81.50 103 GLU A N 1
ATOM 863 C CA . GLU A 1 103 ? 26.560 7.516 -22.012 1.00 81.50 103 GLU A CA 1
ATOM 864 C C . GLU A 1 103 ? 27.451 6.270 -21.933 1.00 81.50 103 GLU A C 1
ATOM 866 O O . GLU A 1 103 ? 27.380 5.396 -22.798 1.00 81.50 103 GLU A O 1
ATOM 871 N N . LYS A 1 104 ? 28.209 6.109 -20.841 1.00 81.75 104 LYS A N 1
ATOM 872 C CA . LYS A 1 104 ? 29.037 4.915 -20.606 1.00 81.75 104 LYS A CA 1
ATOM 873 C C . LYS A 1 104 ? 28.210 3.636 -20.509 1.00 81.75 104 LYS A C 1
ATOM 875 O O . LYS A 1 104 ? 28.599 2.621 -21.090 1.00 81.75 104 LYS A O 1
ATOM 880 N N . ALA A 1 105 ? 27.088 3.671 -19.790 1.00 78.19 105 ALA A N 1
ATOM 881 C CA . ALA A 1 105 ? 26.204 2.518 -19.642 1.00 78.19 105 ALA A CA 1
ATOM 882 C C . ALA A 1 105 ? 25.573 2.119 -20.984 1.00 78.19 105 ALA A C 1
ATOM 884 O O . ALA A 1 105 ? 25.598 0.943 -21.349 1.00 78.19 105 ALA A O 1
ATOM 885 N N . ILE A 1 106 ? 25.089 3.095 -21.758 1.00 78.44 106 ILE A N 1
ATOM 886 C CA . ILE A 1 106 ? 24.523 2.860 -23.090 1.00 78.44 106 ILE A CA 1
ATOM 887 C C . ILE A 1 106 ? 25.598 2.307 -24.032 1.00 78.44 106 ILE A C 1
ATOM 889 O O . ILE A 1 106 ? 25.371 1.293 -24.688 1.00 78.44 106 ILE A O 1
ATOM 893 N N . CYS A 1 107 ? 26.798 2.894 -24.060 1.00 80.69 107 CYS A N 1
ATOM 894 C CA . CYS A 1 107 ? 27.919 2.387 -24.854 1.00 80.69 107 CYS A CA 1
ATOM 895 C C . CYS A 1 107 ? 28.290 0.943 -24.479 1.00 80.69 107 CYS A C 1
ATOM 897 O O . CYS A 1 107 ? 28.579 0.129 -25.359 1.00 80.69 107 CYS A O 1
ATOM 899 N N . ALA A 1 108 ? 28.265 0.593 -23.189 1.00 79.88 108 ALA A N 1
ATOM 900 C CA . ALA A 1 108 ? 28.504 -0.774 -22.736 1.00 79.88 108 ALA A CA 1
ATOM 901 C C . ALA A 1 108 ? 27.416 -1.739 -23.234 1.00 79.88 108 ALA A C 1
ATOM 903 O O . ALA A 1 108 ? 27.746 -2.805 -23.757 1.00 79.88 108 ALA A O 1
ATOM 904 N N . GLN A 1 109 ? 26.143 -1.346 -23.148 1.00 77.75 109 GLN A N 1
ATOM 905 C CA . GLN A 1 109 ? 25.028 -2.142 -23.665 1.00 77.75 109 GLN A CA 1
ATOM 906 C C . GLN A 1 109 ? 25.109 -2.328 -25.182 1.00 77.75 109 GLN A C 1
ATOM 908 O O . GLN A 1 109 ? 24.999 -3.453 -25.663 1.00 77.75 109 GLN A O 1
ATOM 913 N N . ILE A 1 110 ? 25.411 -1.268 -25.941 1.00 78.62 110 ILE A N 1
ATOM 914 C CA . ILE A 1 110 ? 25.623 -1.351 -27.395 1.00 78.62 110 ILE A CA 1
ATOM 915 C C . ILE A 1 110 ? 26.729 -2.363 -27.719 1.00 78.62 110 ILE A C 1
ATOM 917 O O . ILE A 1 110 ? 26.552 -3.206 -28.596 1.00 78.62 110 ILE A O 1
ATOM 921 N N . ARG A 1 111 ? 27.854 -2.345 -26.988 1.00 82.44 111 ARG A N 1
ATOM 922 C CA . ARG A 1 111 ? 28.935 -3.328 -27.184 1.00 82.44 111 ARG A CA 1
ATOM 923 C C . ARG A 1 111 ? 28.479 -4.756 -26.888 1.00 82.44 111 ARG A C 1
ATOM 925 O O . ARG A 1 111 ? 28.865 -5.662 -27.619 1.00 82.44 111 ARG A O 1
ATOM 932 N N . ILE A 1 112 ? 27.695 -4.976 -25.832 1.00 81.50 112 ILE A N 1
ATOM 933 C CA . ILE A 1 112 ? 27.178 -6.308 -25.474 1.00 81.50 112 ILE A CA 1
ATOM 934 C C . ILE A 1 112 ? 26.226 -6.824 -26.556 1.00 81.50 112 ILE A C 1
ATOM 936 O O . ILE A 1 112 ? 26.383 -7.958 -27.002 1.00 81.50 112 ILE A O 1
ATOM 940 N N . MET A 1 113 ? 25.298 -5.987 -27.017 1.00 74.38 113 MET A N 1
ATOM 941 C CA . MET A 1 113 ? 24.300 -6.359 -28.024 1.00 74.38 113 MET A CA 1
ATOM 942 C C . MET A 1 113 ? 24.900 -6.553 -29.420 1.00 74.38 113 MET A C 1
ATOM 944 O O . MET A 1 113 ? 24.457 -7.420 -30.167 1.00 74.38 113 MET A O 1
ATOM 948 N N . ALA A 1 114 ? 25.926 -5.783 -29.783 1.00 79.00 114 ALA A N 1
ATOM 949 C CA . ALA A 1 114 ? 26.556 -5.886 -31.095 1.00 79.00 114 ALA A CA 1
ATOM 950 C C . ALA A 1 114 ? 27.450 -7.129 -31.246 1.00 79.00 114 ALA A C 1
ATOM 952 O O . ALA A 1 114 ? 27.579 -7.655 -32.347 1.00 79.00 114 ALA A O 1
ATOM 953 N N . LYS A 1 115 ? 28.043 -7.636 -30.154 1.00 82.62 115 LYS A N 1
ATOM 954 C CA . LYS A 1 115 ? 28.898 -8.840 -30.163 1.00 82.62 115 LYS A CA 1
ATOM 955 C C . LYS A 1 115 ? 28.275 -10.059 -30.864 1.00 82.62 115 LYS A C 1
ATOM 957 O O . LYS A 1 115 ? 28.941 -10.604 -31.743 1.00 82.62 115 LYS A O 1
ATOM 962 N N . PRO A 1 116 ? 27.053 -10.515 -30.521 1.00 82.38 116 PRO A N 1
ATOM 963 C CA . PRO A 1 116 ? 26.442 -11.661 -31.195 1.00 82.38 116 PRO A CA 1
ATOM 964 C C . PRO A 1 116 ? 26.149 -11.386 -32.674 1.00 82.38 116 PRO A C 1
ATOM 966 O O . PRO A 1 116 ? 26.314 -12.284 -33.494 1.00 82.38 116 PRO A O 1
ATOM 969 N N . ILE A 1 117 ? 25.791 -10.147 -33.031 1.00 78.94 117 ILE A N 1
ATOM 970 C CA . ILE A 1 117 ? 25.571 -9.746 -34.429 1.00 78.94 117 ILE A CA 1
ATOM 971 C C . ILE A 1 117 ? 26.885 -9.851 -35.204 1.00 78.94 117 ILE A C 1
ATOM 973 O O . ILE A 1 117 ? 26.942 -10.473 -36.257 1.00 78.94 117 ILE A O 1
ATOM 977 N N . PHE A 1 118 ? 27.967 -9.289 -34.665 1.00 83.75 118 PHE A N 1
ATOM 978 C CA . PHE A 1 118 ? 29.290 -9.342 -35.282 1.00 83.75 118 PHE A CA 1
ATOM 979 C C . PHE A 1 118 ? 29.780 -10.778 -35.454 1.00 83.75 118 PHE A C 1
ATOM 981 O O . PHE A 1 118 ? 30.286 -11.122 -36.521 1.00 83.75 118 PHE A O 1
ATOM 988 N N . ALA A 1 119 ? 29.570 -11.628 -34.447 1.00 84.00 119 ALA A N 1
ATOM 989 C CA . ALA A 1 119 ? 29.949 -13.035 -34.493 1.00 84.00 119 ALA A CA 1
ATOM 990 C C . ALA A 1 119 ? 29.297 -13.801 -35.660 1.00 84.00 119 ALA A C 1
ATOM 992 O O . ALA A 1 119 ? 29.900 -14.740 -36.168 1.00 84.00 119 ALA A O 1
ATOM 993 N N . GLU A 1 120 ? 28.114 -13.390 -36.129 1.00 84.62 120 GLU A N 1
ATOM 994 C CA . GLU A 1 120 ? 27.445 -14.025 -37.271 1.00 84.62 120 GLU A CA 1
ATOM 995 C C . GLU A 1 120 ? 28.160 -13.778 -38.613 1.00 84.62 120 GLU A C 1
ATOM 997 O O . GLU A 1 120 ? 28.075 -14.595 -39.537 1.00 84.62 120 GLU A O 1
ATOM 1002 N N . TYR A 1 121 ? 28.846 -12.639 -38.730 1.00 78.81 121 TYR A N 1
ATOM 1003 C CA . TYR A 1 121 ? 29.570 -12.228 -39.935 1.00 78.81 121 TYR A CA 1
ATOM 1004 C C . TYR A 1 121 ? 31.060 -12.570 -39.868 1.00 78.81 121 TYR A C 1
ATOM 1006 O O . TYR A 1 121 ? 31.696 -12.718 -40.910 1.00 78.81 121 TYR A O 1
ATOM 1014 N N . VAL A 1 122 ? 31.621 -12.736 -38.668 1.00 81.38 122 VAL A N 1
ATOM 1015 C CA . VAL A 1 122 ? 32.997 -13.215 -38.481 1.00 81.38 122 VAL A CA 1
ATOM 1016 C C . VAL A 1 122 ? 33.131 -14.632 -39.052 1.00 81.38 122 VAL A C 1
ATOM 1018 O O . VAL A 1 122 ? 32.325 -15.516 -38.779 1.00 81.38 122 VAL A O 1
ATOM 1021 N N . GLY A 1 123 ? 34.139 -14.847 -39.899 1.00 75.50 123 GLY A N 1
ATOM 1022 C CA . GLY A 1 123 ? 34.348 -16.097 -40.639 1.00 75.50 123 GLY A CA 1
ATOM 1023 C C . GLY A 1 123 ? 33.580 -16.193 -41.964 1.00 75.50 123 GLY A C 1
ATOM 1024 O O . GLY A 1 123 ? 33.979 -16.963 -42.839 1.00 75.50 123 GLY A O 1
ATOM 1025 N N . LYS A 1 124 ? 32.544 -15.369 -42.180 1.00 75.69 124 LYS A N 1
ATOM 1026 C CA . LYS A 1 124 ? 31.930 -15.177 -43.503 1.00 75.69 124 LYS A CA 1
ATOM 1027 C C . LYS A 1 124 ? 32.720 -14.112 -44.271 1.00 75.69 124 LYS A C 1
ATOM 1029 O O . LYS A 1 124 ? 33.261 -13.180 -43.684 1.00 75.69 124 LYS A O 1
ATOM 1034 N N . PHE A 1 125 ? 32.825 -14.258 -45.592 1.00 70.88 125 PHE A N 1
ATOM 1035 C CA . PHE A 1 125 ? 33.495 -13.281 -46.472 1.00 70.88 125 PHE A CA 1
ATOM 1036 C C . PHE A 1 125 ? 34.939 -12.905 -46.061 1.00 70.88 125 PHE A C 1
ATOM 1038 O O . PHE A 1 125 ? 35.385 -11.797 -46.337 1.00 70.88 125 PHE A O 1
ATOM 1045 N N . GLN A 1 126 ? 35.675 -13.821 -45.411 1.00 77.81 126 GLN A N 1
ATOM 1046 C CA . GLN A 1 126 ? 37.054 -13.607 -44.926 1.00 77.81 126 GLN A CA 1
ATOM 1047 C C . GLN A 1 126 ? 37.205 -12.487 -43.871 1.00 77.81 126 GLN A C 1
ATOM 1049 O O . GLN A 1 126 ? 38.279 -11.899 -43.717 1.00 77.81 126 GLN A O 1
ATOM 1054 N N . ILE A 1 127 ? 36.135 -12.196 -43.127 1.00 81.00 127 ILE A N 1
ATOM 1055 C CA . ILE A 1 127 ? 36.161 -11.259 -42.001 1.00 81.00 127 ILE A CA 1
ATOM 1056 C C . ILE A 1 127 ? 36.792 -11.947 -40.784 1.00 81.00 127 ILE A C 1
ATOM 1058 O O . ILE A 1 127 ? 36.250 -12.924 -40.268 1.00 81.00 127 ILE A O 1
ATOM 1062 N N . ASN A 1 128 ? 37.914 -11.412 -40.302 1.00 82.19 128 ASN A N 1
ATOM 1063 C CA . ASN A 1 128 ? 38.632 -11.917 -39.130 1.00 82.19 128 ASN A CA 1
ATOM 1064 C C . ASN A 1 128 ? 38.049 -11.369 -37.821 1.00 82.19 128 ASN A C 1
ATOM 1066 O O . ASN A 1 128 ? 37.917 -12.111 -36.853 1.00 82.19 128 ASN A O 1
ATOM 1070 N N . SER A 1 129 ? 37.722 -10.072 -37.772 1.00 84.31 129 SER A N 1
ATOM 1071 C CA . SER A 1 129 ? 37.054 -9.460 -36.617 1.00 84.31 129 SER A CA 1
ATOM 1072 C C . SER A 1 129 ? 36.282 -8.196 -36.998 1.00 84.31 129 SER A C 1
ATOM 1074 O O . SER A 1 129 ? 36.609 -7.523 -37.982 1.00 84.31 129 SER A O 1
ATOM 1076 N N . ILE A 1 130 ? 35.255 -7.888 -36.203 1.00 84.31 130 ILE A N 1
ATOM 1077 C CA . ILE A 1 130 ? 34.478 -6.647 -36.259 1.00 84.31 130 ILE A CA 1
ATOM 1078 C C . ILE A 1 130 ? 34.443 -6.091 -34.841 1.00 84.31 130 ILE A C 1
ATOM 1080 O O . ILE A 1 130 ? 33.926 -6.752 -33.943 1.00 84.31 130 ILE A O 1
ATOM 1084 N N . ASP A 1 131 ? 34.982 -4.892 -34.639 1.00 83.62 131 ASP A N 1
ATOM 1085 C CA . ASP A 1 131 ? 35.092 -4.283 -33.314 1.00 83.62 131 ASP A CA 1
ATOM 1086 C C . ASP A 1 131 ? 34.819 -2.775 -33.360 1.00 83.62 131 ASP A C 1
ATOM 1088 O O . ASP A 1 131 ? 35.009 -2.117 -34.382 1.00 83.62 131 ASP A O 1
ATOM 1092 N N . PHE A 1 132 ? 34.409 -2.203 -32.226 1.00 84.81 132 PHE A N 1
ATOM 1093 C CA . PHE A 1 132 ? 34.345 -0.750 -32.050 1.00 84.81 132 PHE A CA 1
ATOM 1094 C C . PHE A 1 132 ? 35.699 -0.220 -31.572 1.00 84.81 132 PHE A C 1
ATOM 1096 O O . PHE A 1 132 ? 36.085 -0.486 -30.428 1.00 84.81 132 PHE A O 1
ATOM 1103 N N . GLU A 1 133 ? 36.374 0.567 -32.411 1.00 83.88 133 GLU A N 1
ATOM 1104 C CA . GLU A 1 133 ? 37.592 1.297 -32.040 1.00 83.88 133 GLU A CA 1
ATOM 1105 C C . GLU A 1 133 ? 37.253 2.488 -31.147 1.00 83.88 133 GLU A C 1
ATOM 1107 O O . GLU A 1 133 ? 37.756 2.585 -30.029 1.00 83.88 133 GLU A O 1
ATOM 1112 N N . THR A 1 134 ? 36.315 3.328 -31.585 1.00 82.62 134 THR A N 1
ATOM 1113 C CA . THR A 1 134 ? 35.711 4.366 -30.748 1.00 82.62 134 THR A CA 1
ATOM 1114 C C . THR A 1 134 ? 34.201 4.189 -30.725 1.00 82.62 134 THR A C 1
ATOM 1116 O O . THR A 1 134 ? 33.564 3.919 -31.741 1.00 82.62 134 THR A O 1
ATOM 1119 N N . LEU A 1 135 ? 33.618 4.302 -29.536 1.00 83.94 135 LEU A N 1
ATOM 1120 C CA . LEU A 1 135 ? 32.173 4.337 -29.352 1.00 83.94 135 LEU A CA 1
ATOM 1121 C C . LEU A 1 135 ? 31.899 5.334 -28.237 1.00 83.94 135 LEU A C 1
ATOM 1123 O O . LEU A 1 135 ? 32.069 5.004 -27.063 1.00 83.94 135 LEU A O 1
ATOM 1127 N N . SER A 1 136 ? 31.535 6.545 -28.637 1.00 83.81 136 SER A N 1
ATOM 1128 C CA . SER A 1 136 ? 31.063 7.597 -27.751 1.00 83.81 136 SER A CA 1
ATOM 1129 C C . SER A 1 136 ? 29.822 8.234 -28.354 1.00 83.81 136 SER A C 1
ATOM 1131 O O . SER A 1 136 ? 29.751 8.478 -29.561 1.00 83.81 136 SER A O 1
ATOM 1133 N N . LEU A 1 137 ? 28.841 8.506 -27.500 1.00 79.00 137 LEU A N 1
ATOM 1134 C CA . LEU A 1 137 ? 27.628 9.218 -27.897 1.00 79.00 137 LEU A CA 1
ATOM 1135 C C . LEU A 1 137 ? 27.849 10.739 -27.890 1.00 79.00 137 LEU A C 1
ATOM 1137 O O . LEU A 1 137 ? 27.028 11.478 -28.422 1.00 79.00 137 LEU A O 1
ATOM 1141 N N . GLY A 1 138 ? 28.997 11.198 -27.392 1.00 80.25 138 GLY A N 1
ATOM 1142 C CA . GLY A 1 138 ? 29.352 12.606 -27.336 1.00 80.25 138 GLY A CA 1
ATOM 1143 C C . GLY A 1 138 ? 29.026 13.245 -25.988 1.00 80.25 138 GLY A C 1
ATOM 1144 O O . GLY A 1 138 ? 28.501 12.615 -25.070 1.00 80.25 138 GLY A O 1
ATOM 1145 N N . THR A 1 139 ? 29.370 14.519 -25.860 1.00 81.44 139 THR A N 1
ATOM 1146 C CA . THR A 1 139 ? 29.260 15.296 -24.616 1.00 81.44 139 THR A CA 1
ATOM 1147 C C . THR A 1 139 ? 27.888 15.931 -24.429 1.00 81.44 139 THR A C 1
ATOM 1149 O O . THR A 1 139 ? 27.547 16.323 -23.315 1.00 81.44 139 THR A O 1
ATOM 1152 N N . LEU A 1 140 ? 27.096 16.022 -25.500 1.00 78.50 140 LEU A N 1
ATOM 1153 C CA . LEU A 1 140 ? 25.791 16.671 -25.482 1.00 78.50 140 LEU A CA 1
ATOM 1154 C C . LEU A 1 140 ? 24.677 15.652 -25.192 1.00 78.50 140 LEU A C 1
ATOM 1156 O O . LEU A 1 140 ? 24.462 14.752 -26.012 1.00 78.50 140 LEU A O 1
ATOM 1160 N N . PRO A 1 141 ? 23.948 15.781 -24.068 1.00 80.81 141 PRO A N 1
ATOM 1161 C CA . PRO A 1 141 ? 22.831 14.901 -23.753 1.00 80.81 141 PRO A CA 1
ATOM 1162 C C . PRO A 1 141 ? 21.603 15.145 -24.642 1.00 80.81 141 PRO A C 1
ATOM 1164 O O . PRO A 1 141 ? 21.443 16.224 -25.221 1.00 80.81 141 PRO A O 1
ATOM 1167 N N . PRO A 1 142 ? 20.688 14.164 -24.723 1.00 79.75 142 PRO A N 1
ATOM 1168 C CA . PRO A 1 142 ? 19.356 14.369 -25.263 1.00 79.75 142 PRO A CA 1
ATOM 1169 C C . PRO A 1 142 ? 18.561 15.344 -24.388 1.00 79.75 142 PRO A C 1
ATOM 1171 O O . PRO A 1 142 ? 18.657 15.329 -23.162 1.00 79.75 142 PRO A O 1
ATOM 1174 N N . ILE A 1 143 ? 17.737 16.163 -25.034 1.00 73.56 143 ILE A N 1
ATOM 1175 C CA . ILE A 1 143 ? 16.862 17.143 -24.392 1.00 73.56 143 ILE A CA 1
ATOM 1176 C C . ILE A 1 143 ? 15.422 16.656 -24.514 1.00 73.56 143 ILE A C 1
ATOM 1178 O O . ILE A 1 143 ? 14.971 16.257 -25.591 1.00 73.56 143 ILE A O 1
ATOM 1182 N N . ILE A 1 144 ? 14.682 16.717 -23.410 1.00 74.62 144 ILE A N 1
ATOM 1183 C CA . ILE A 1 144 ? 13.252 16.423 -23.388 1.00 74.62 144 ILE A CA 1
ATOM 1184 C C . ILE A 1 144 ? 12.495 17.735 -23.584 1.00 74.62 144 ILE A C 1
ATOM 1186 O O . ILE A 1 144 ? 12.577 18.650 -22.762 1.00 74.62 144 ILE A O 1
ATOM 1190 N N . HIS A 1 145 ? 11.751 17.829 -24.687 1.00 66.69 145 HIS A N 1
ATOM 1191 C CA . HIS A 1 145 ? 10.958 19.014 -25.031 1.00 66.69 145 HIS A CA 1
ATOM 1192 C C . HIS A 1 145 ? 9.519 18.954 -24.516 1.00 66.69 145 HIS A C 1
ATOM 1194 O O . HIS A 1 145 ? 8.865 19.989 -24.414 1.00 66.69 145 HIS A O 1
ATOM 1200 N N . GLY A 1 146 ? 9.013 17.763 -24.211 1.00 63.97 146 GLY A N 1
ATOM 1201 C CA . GLY A 1 146 ? 7.664 17.546 -23.697 1.00 63.97 146 GLY A CA 1
ATOM 1202 C C . GLY A 1 146 ? 7.472 16.085 -23.314 1.00 63.97 146 GLY A C 1
ATOM 1203 O O . GLY A 1 146 ? 8.241 15.232 -23.747 1.00 63.97 146 GLY A O 1
ATOM 1204 N N . ILE A 1 147 ? 6.470 15.794 -22.490 1.00 68.44 147 ILE A N 1
ATOM 1205 C CA . ILE A 1 147 ? 6.119 14.426 -22.100 1.00 68.44 147 ILE A CA 1
ATOM 1206 C C . ILE A 1 147 ? 4.610 14.304 -22.203 1.00 68.44 147 ILE A C 1
ATOM 1208 O O . ILE A 1 147 ? 3.891 15.088 -21.587 1.00 68.44 147 ILE A O 1
ATOM 1212 N N . LYS A 1 148 ? 4.143 13.319 -22.962 1.00 65.00 148 LYS A N 1
ATOM 1213 C CA . LYS A 1 148 ? 2.736 12.942 -22.992 1.00 65.00 148 LYS A CA 1
ATOM 1214 C C . LYS A 1 148 ? 2.514 11.779 -22.036 1.00 65.00 148 LYS A C 1
ATOM 1216 O O . LYS A 1 148 ? 3.361 10.899 -21.929 1.00 65.00 148 LYS A O 1
ATOM 1221 N N . VAL A 1 149 ? 1.414 11.805 -21.296 1.00 68.88 149 VAL A N 1
ATOM 1222 C CA . VAL A 1 149 ? 1.121 10.799 -20.273 1.00 68.88 149 VAL A CA 1
ATOM 1223 C C . VAL A 1 149 ? -0.208 10.156 -20.602 1.00 68.88 149 VAL A C 1
ATOM 1225 O O . VAL A 1 149 ? -1.197 10.856 -20.807 1.00 68.88 149 VAL A O 1
ATOM 1228 N N . TYR A 1 150 ? -0.214 8.832 -20.649 1.00 66.81 150 TYR A N 1
ATOM 1229 C CA . TYR A 1 150 ? -1.412 8.037 -20.845 1.00 66.81 150 TYR A CA 1
ATOM 1230 C C . TYR A 1 150 ? -1.638 7.181 -19.610 1.00 66.81 150 TYR A C 1
ATOM 1232 O O . TYR A 1 150 ? -0.762 6.424 -19.188 1.00 66.81 150 TYR A O 1
ATOM 1240 N N . GLU A 1 151 ? -2.831 7.288 -19.049 1.00 65.56 151 GLU A N 1
ATOM 1241 C CA . GLU A 1 151 ? -3.333 6.319 -18.089 1.00 65.56 151 GLU A CA 1
ATOM 1242 C C . GLU A 1 151 ? -4.046 5.234 -18.897 1.00 65.56 151 GLU A C 1
ATOM 1244 O O . GLU A 1 151 ? -5.104 5.477 -19.480 1.00 65.56 151 GLU A O 1
ATOM 1249 N N . VAL A 1 152 ? -3.404 4.073 -19.033 1.00 61.31 152 VAL A N 1
ATOM 1250 C CA . VAL A 1 152 ? -3.951 2.966 -19.831 1.00 61.31 152 VAL A CA 1
ATOM 1251 C C . VAL A 1 152 ? -4.854 2.098 -18.942 1.00 61.31 152 VAL A C 1
ATOM 1253 O O . VAL A 1 152 ? 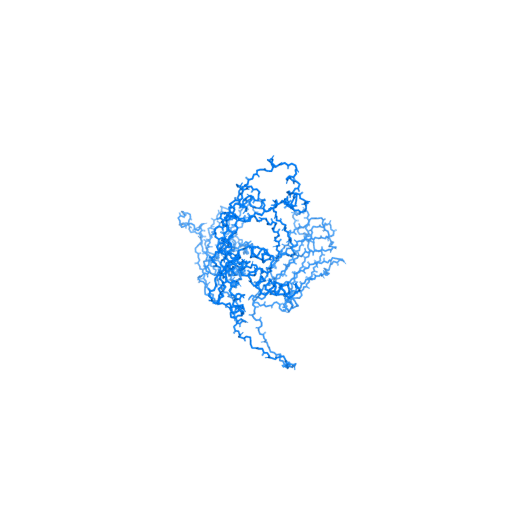-5.937 1.692 -19.365 1.00 61.31 152 VAL A O 1
ATOM 1256 N N . ASN A 1 153 ? -4.447 1.867 -17.683 1.00 58.16 153 ASN A N 1
ATOM 1257 C CA . ASN A 1 153 ? -5.148 1.051 -16.685 1.00 58.16 153 ASN A CA 1
ATOM 1258 C C . ASN A 1 153 ? -4.812 1.562 -15.262 1.00 58.16 153 ASN A C 1
ATOM 1260 O O . ASN A 1 153 ? -3.829 2.273 -15.086 1.00 58.16 153 ASN A O 1
ATOM 1264 N N . GLU A 1 154 ? -5.526 1.103 -14.220 1.00 64.38 154 GLU A N 1
ATOM 1265 C CA . GLU A 1 154 ? -5.271 1.490 -12.807 1.00 64.38 154 GLU A CA 1
ATOM 1266 C C . GLU A 1 154 ? -3.843 1.188 -12.295 1.00 64.38 154 GLU A C 1
ATOM 1268 O O . GLU A 1 154 ? -3.415 1.754 -11.292 1.00 64.38 154 GLU A O 1
ATOM 1273 N N . ASN A 1 155 ? -3.102 0.299 -12.967 1.00 58.06 155 ASN A N 1
ATOM 1274 C CA . ASN A 1 155 ? -1.768 -0.146 -12.548 1.00 58.06 155 ASN A CA 1
ATOM 1275 C C . ASN A 1 155 ? -0.650 0.245 -13.524 1.00 58.06 155 ASN A C 1
ATOM 1277 O O . ASN A 1 155 ? 0.501 -0.120 -13.289 1.00 58.06 155 ASN A O 1
ATOM 1281 N N . GLU A 1 156 ? -0.967 0.933 -14.623 1.00 63.88 156 GLU A N 1
ATOM 1282 C CA . GLU A 1 156 ? 0.002 1.213 -15.680 1.00 63.88 156 GLU A CA 1
ATOM 1283 C C . GLU A 1 156 ? -0.112 2.659 -16.153 1.00 63.88 156 GLU A C 1
ATOM 1285 O O . GLU A 1 156 ? -1.160 3.114 -16.617 1.00 63.88 156 GLU A O 1
ATOM 1290 N N . LEU A 1 157 ? 1.004 3.375 -16.037 1.00 68.25 157 LEU A N 1
ATOM 1291 C CA . LEU A 1 157 ? 1.117 4.761 -16.452 1.00 68.25 157 LEU A CA 1
ATOM 1292 C C . LEU A 1 157 ? 2.221 4.867 -17.497 1.00 68.25 157 LEU A C 1
ATOM 1294 O O . LEU A 1 157 ? 3.391 4.598 -17.221 1.00 68.25 157 LEU A O 1
ATOM 1298 N N . VAL A 1 158 ? 1.830 5.238 -18.712 1.00 73.31 158 VAL A N 1
ATOM 1299 C CA . VAL A 1 158 ? 2.723 5.288 -19.867 1.00 73.31 158 VAL A CA 1
ATOM 1300 C C . VAL A 1 158 ? 3.159 6.727 -20.087 1.00 73.31 158 VAL A C 1
ATOM 1302 O O . VAL A 1 158 ? 2.335 7.617 -20.298 1.00 73.31 158 VAL A O 1
ATOM 1305 N N . PHE A 1 159 ? 4.469 6.953 -20.060 1.00 72.75 159 PHE A N 1
ATOM 1306 C CA . PHE A 1 159 ? 5.078 8.234 -20.397 1.00 72.75 159 PHE A CA 1
ATOM 1307 C C . PHE A 1 159 ? 5.686 8.162 -21.798 1.00 72.75 159 PHE A C 1
ATOM 1309 O O . PHE A 1 159 ? 6.517 7.301 -22.076 1.00 72.75 159 PHE A O 1
ATOM 1316 N N . GLU A 1 160 ? 5.325 9.102 -22.660 1.00 72.06 160 GLU A N 1
ATOM 1317 C CA . GLU A 1 160 ? 5.882 9.273 -23.999 1.00 72.06 160 GLU A CA 1
ATOM 1318 C C . GLU A 1 160 ? 6.677 10.593 -24.048 1.00 72.06 160 GLU A C 1
ATOM 1320 O O . GLU A 1 160 ? 6.106 11.665 -24.288 1.00 72.06 160 GLU A O 1
ATOM 1325 N N . PRO A 1 161 ? 7.993 10.561 -23.754 1.00 72.38 161 PRO A N 1
ATOM 1326 C CA . PRO A 1 161 ? 8.842 11.741 -23.829 1.00 72.38 161 PRO A CA 1
ATOM 1327 C C . PRO A 1 161 ? 9.175 12.094 -25.286 1.00 72.38 161 PRO A C 1
ATOM 1329 O O . PRO A 1 161 ? 9.692 11.277 -26.044 1.00 72.38 161 PRO A O 1
ATOM 1332 N N . ALA A 1 162 ? 8.955 13.351 -25.664 1.00 68.31 162 ALA A N 1
ATOM 1333 C CA . ALA A 1 162 ? 9.452 13.921 -26.910 1.00 68.31 162 ALA A CA 1
ATOM 1334 C C . ALA A 1 162 ? 10.925 14.318 -26.743 1.00 68.31 162 ALA A C 1
ATOM 1336 O O . ALA A 1 162 ? 11.245 15.403 -26.242 1.00 68.31 162 ALA A O 1
ATOM 1337 N N . VAL A 1 163 ? 11.815 13.416 -27.155 1.00 73.50 163 VAL A N 1
ATOM 1338 C CA . VAL A 1 163 ? 13.270 13.574 -27.065 1.00 73.50 163 VAL A CA 1
ATOM 1339 C C . VAL A 1 163 ? 13.828 14.174 -28.357 1.00 73.50 163 VAL A C 1
ATOM 1341 O O . VAL A 1 163 ? 13.533 13.689 -29.447 1.00 73.50 163 VAL A O 1
ATOM 1344 N N . LYS A 1 164 ? 14.680 15.198 -28.245 1.00 71.38 164 LYS A N 1
ATOM 1345 C CA . LYS A 1 164 ? 15.528 15.688 -29.343 1.00 71.38 164 LYS A CA 1
ATOM 1346 C C . LYS A 1 164 ? 16.985 15.535 -28.941 1.00 71.38 164 LYS A C 1
ATOM 1348 O O . LYS A 1 164 ? 17.369 15.879 -27.826 1.00 71.38 164 LYS A O 1
ATOM 1353 N N . TRP A 1 165 ? 17.806 15.039 -29.856 1.00 74.44 165 TRP A N 1
ATOM 1354 C CA . TRP A 1 165 ? 19.222 14.842 -29.589 1.00 74.44 165 TRP A CA 1
ATOM 1355 C C . TRP A 1 165 ? 20.062 15.297 -30.776 1.00 74.44 165 TRP A C 1
ATOM 1357 O O . TRP A 1 165 ? 19.954 14.756 -31.872 1.00 74.44 165 TRP A O 1
ATOM 1367 N N . ALA A 1 166 ? 20.886 16.315 -30.540 1.00 68.50 166 ALA A N 1
ATOM 1368 C CA . ALA A 1 166 ? 21.858 16.840 -31.492 1.00 68.50 166 ALA A CA 1
ATOM 1369 C C . ALA A 1 166 ? 23.273 16.571 -30.954 1.00 68.50 166 ALA A C 1
ATOM 1371 O O . ALA A 1 166 ? 24.021 17.490 -30.631 1.00 68.50 166 ALA A O 1
ATOM 1372 N N . GLY A 1 167 ? 23.586 15.286 -30.764 1.00 67.00 167 GLY A N 1
ATOM 1373 C CA . GLY A 1 167 ? 24.849 14.832 -30.187 1.00 67.00 167 GLY A CA 1
ATOM 1374 C C . GLY A 1 167 ? 26.020 14.872 -31.172 1.00 67.00 167 GLY A C 1
ATOM 1375 O O . GLY A 1 167 ? 25.871 14.605 -32.364 1.00 67.00 167 GLY A O 1
ATOM 1376 N N . ASN A 1 168 ? 27.215 15.139 -30.652 1.00 75.88 168 ASN A N 1
ATOM 1377 C CA . ASN A 1 168 ? 28.510 15.026 -31.329 1.00 75.88 168 ASN A CA 1
ATOM 1378 C C . ASN A 1 168 ? 29.074 13.592 -31.217 1.00 75.88 168 ASN A C 1
ATOM 1380 O O . ASN A 1 168 ? 30.226 13.385 -30.839 1.00 75.88 168 ASN A O 1
ATOM 1384 N N . SER A 1 169 ? 28.250 12.582 -31.512 1.00 76.56 169 SER A N 1
ATOM 1385 C CA . SER A 1 169 ? 28.635 11.175 -31.358 1.00 76.56 169 SER A CA 1
ATOM 1386 C C . SER A 1 169 ? 29.824 10.806 -32.248 1.00 76.56 169 SER A C 1
ATOM 1388 O O . SER A 1 169 ? 29.819 11.101 -33.447 1.00 76.56 169 SER A O 1
ATOM 1390 N N . ASN A 1 170 ? 30.794 10.085 -31.689 1.00 79.75 170 ASN A N 1
ATOM 1391 C CA . ASN A 1 170 ? 31.944 9.554 -32.410 1.00 79.75 170 ASN A CA 1
ATOM 1392 C C . ASN A 1 170 ? 31.935 8.024 -32.338 1.00 79.75 170 ASN A C 1
ATOM 1394 O O . ASN A 1 170 ? 32.283 7.423 -31.317 1.00 79.75 170 ASN A O 1
ATOM 1398 N N . ILE A 1 171 ? 31.518 7.403 -33.440 1.00 80.00 171 ILE A N 1
ATOM 1399 C CA . ILE A 1 171 ? 31.407 5.953 -33.563 1.00 80.00 171 ILE A CA 1
ATOM 1400 C C . ILE A 1 171 ? 32.268 5.494 -34.736 1.00 80.00 171 ILE A C 1
ATOM 1402 O O . ILE A 1 171 ? 31.909 5.711 -35.892 1.00 80.00 171 ILE A O 1
ATOM 1406 N N . THR A 1 172 ? 33.384 4.836 -34.431 1.00 80.69 172 THR A N 1
ATOM 1407 C CA . THR A 1 172 ? 34.282 4.230 -35.418 1.00 80.69 172 THR A CA 1
ATOM 1408 C C . THR A 1 172 ? 34.312 2.725 -35.219 1.00 80.69 172 THR A C 1
ATOM 1410 O O . THR A 1 172 ? 34.734 2.225 -34.171 1.00 80.69 172 THR A O 1
ATOM 1413 N N . MET A 1 173 ? 33.887 1.987 -36.242 1.00 79.38 173 MET A N 1
ATOM 1414 C CA . MET A 1 173 ? 34.049 0.536 -36.280 1.00 79.38 173 MET A CA 1
ATOM 1415 C C . MET A 1 173 ? 35.233 0.157 -37.150 1.00 79.38 173 MET A C 1
ATOM 1417 O O . MET A 1 173 ? 35.495 0.774 -38.182 1.00 79.38 173 MET A O 1
ATOM 1421 N N . VAL A 1 174 ? 35.914 -0.905 -36.744 1.00 82.75 174 VAL A N 1
ATOM 1422 C CA . VAL A 1 174 ? 37.020 -1.500 -37.475 1.00 82.75 174 VAL A CA 1
ATOM 1423 C C . VAL A 1 174 ? 36.617 -2.887 -37.930 1.00 82.75 174 VAL A C 1
ATOM 1425 O O . VAL A 1 174 ? 36.289 -3.756 -37.123 1.00 82.75 174 VAL A O 1
ATOM 1428 N N . LEU A 1 175 ? 36.701 -3.090 -39.237 1.00 82.75 175 LEU A N 1
ATOM 1429 C CA . LEU A 1 175 ? 36.579 -4.377 -39.889 1.00 82.75 175 LEU A CA 1
ATOM 1430 C C . LEU A 1 175 ? 37.982 -4.873 -40.255 1.00 82.75 175 LEU A C 1
ATOM 1432 O O . LEU A 1 175 ? 38.717 -4.194 -40.976 1.00 82.75 175 LEU A O 1
ATOM 1436 N N . ARG A 1 176 ? 38.369 -6.052 -39.765 1.00 83.00 176 ARG A N 1
ATOM 1437 C CA . ARG A 1 176 ? 39.638 -6.697 -40.132 1.00 83.00 176 ARG A CA 1
ATOM 1438 C C . ARG A 1 176 ? 39.368 -7.812 -41.138 1.00 83.00 176 ARG A C 1
ATOM 1440 O O . ARG A 1 176 ? 38.748 -8.810 -40.786 1.00 83.00 176 ARG A O 1
ATOM 1447 N N . LEU A 1 177 ? 39.844 -7.651 -42.369 1.00 80.19 177 LEU A N 1
ATOM 1448 C CA . LEU A 1 177 ? 39.716 -8.613 -43.471 1.00 80.19 177 LEU A CA 1
ATOM 1449 C C . LEU A 1 177 ? 41.106 -9.127 -43.835 1.00 80.19 177 LEU A C 1
ATOM 1451 O O . LEU A 1 177 ? 41.887 -8.357 -44.380 1.00 80.19 177 LEU A O 1
ATOM 1455 N N . LEU A 1 178 ? 41.431 -10.394 -43.563 1.00 74.00 178 LEU A N 1
ATOM 1456 C CA . LEU A 1 178 ? 42.762 -10.976 -43.819 1.00 74.00 178 LEU A CA 1
ATOM 1457 C C . LEU A 1 178 ? 43.939 -10.086 -43.344 1.00 74.00 178 LEU A C 1
ATOM 1459 O O . LEU A 1 178 ? 44.329 -10.166 -42.181 1.00 74.00 178 LEU A O 1
ATOM 1463 N N . PHE A 1 179 ? 44.492 -9.254 -44.239 1.00 66.19 179 PHE A N 1
ATOM 1464 C CA . PHE A 1 179 ? 45.618 -8.328 -44.034 1.00 66.19 179 PHE A CA 1
ATOM 1465 C C . PHE A 1 179 ? 45.228 -6.833 -44.074 1.00 66.19 179 PHE A C 1
ATOM 1467 O O . PHE A 1 179 ? 46.094 -5.968 -43.955 1.00 66.19 179 PHE A O 1
ATOM 1474 N N . LEU A 1 180 ? 43.943 -6.509 -44.241 1.00 69.56 180 LEU A N 1
ATOM 1475 C CA . LEU A 1 180 ? 43.412 -5.151 -44.363 1.00 69.56 180 LEU A CA 1
ATOM 1476 C C . LEU A 1 180 ? 42.603 -4.758 -43.124 1.00 69.56 180 LEU A C 1
ATOM 1478 O O . LEU A 1 180 ? 41.800 -5.533 -42.599 1.00 69.56 180 LEU A O 1
ATOM 1482 N N . ARG A 1 181 ? 42.802 -3.515 -42.683 1.00 75.75 181 ARG A N 1
ATOM 1483 C CA . ARG A 1 181 ? 42.038 -2.869 -41.616 1.00 75.75 181 ARG A CA 1
ATOM 1484 C C . ARG A 1 181 ? 41.200 -1.759 -42.241 1.00 75.75 181 ARG A C 1
ATOM 1486 O O . ARG A 1 181 ? 41.763 -0.781 -42.715 1.00 75.75 181 ARG A O 1
ATOM 1493 N N . ILE A 1 182 ? 39.880 -1.912 -42.230 1.00 75.62 182 ILE A N 1
ATOM 1494 C CA . ILE A 1 182 ? 38.941 -0.922 -42.765 1.00 75.62 182 ILE A CA 1
ATOM 1495 C C . ILE A 1 182 ? 38.240 -0.230 -41.600 1.00 75.62 182 ILE A C 1
ATOM 1497 O O . ILE A 1 182 ? 37.619 -0.891 -40.769 1.00 75.62 182 ILE A O 1
ATOM 1501 N N . THR A 1 183 ? 38.327 1.095 -41.546 1.00 71.31 183 THR A N 1
ATOM 1502 C CA . THR A 1 183 ? 37.569 1.942 -40.617 1.00 71.31 183 THR A CA 1
ATOM 1503 C C . THR A 1 183 ? 36.292 2.431 -41.282 1.00 71.31 183 THR A C 1
ATOM 1505 O O . THR A 1 183 ? 36.319 2.961 -42.390 1.00 71.31 183 THR A O 1
ATOM 1508 N N . ILE A 1 184 ? 35.162 2.266 -40.604 1.00 72.69 184 ILE A N 1
ATOM 1509 C CA . ILE A 1 184 ? 33.854 2.704 -41.085 1.00 72.69 184 ILE A CA 1
ATOM 1510 C C . ILE A 1 184 ? 33.296 3.678 -40.037 1.00 72.69 184 ILE A C 1
ATOM 1512 O O . ILE A 1 184 ? 33.171 3.321 -38.866 1.00 72.69 184 ILE A O 1
ATOM 1516 N N . GLN A 1 185 ? 32.977 4.908 -40.453 1.00 68.31 185 GLN A N 1
ATOM 1517 C CA . GLN A 1 185 ? 32.394 5.948 -39.585 1.00 68.31 185 GLN A CA 1
ATOM 1518 C C . GLN A 1 185 ? 31.079 6.498 -40.175 1.00 68.31 185 GLN A C 1
ATOM 1520 O O . GLN A 1 185 ? 30.027 6.423 -39.542 1.00 68.31 185 GLN A O 1
ATOM 1525 N N . GLU A 1 186 ? 31.082 6.969 -41.429 1.00 62.50 186 GLU A N 1
ATOM 1526 C CA . GLU A 1 186 ? 29.932 7.704 -41.995 1.00 62.50 186 GLU A CA 1
ATOM 1527 C C . GLU A 1 186 ? 28.723 6.814 -42.353 1.00 62.50 186 GLU A C 1
ATOM 1529 O O . GLU A 1 186 ? 27.571 7.205 -42.158 1.00 62.50 186 GLU A O 1
ATOM 1534 N N . ILE A 1 187 ? 28.964 5.590 -42.840 1.00 59.38 187 ILE A N 1
ATOM 1535 C CA . ILE A 1 187 ? 27.899 4.617 -43.169 1.00 59.38 187 ILE A CA 1
ATOM 1536 C C . ILE A 1 187 ? 27.174 4.168 -41.892 1.00 59.38 187 ILE A C 1
ATOM 1538 O O . ILE A 1 187 ? 25.954 3.995 -41.869 1.00 59.38 187 ILE A O 1
ATOM 1542 N N . ILE A 1 188 ? 27.934 4.041 -40.808 1.00 62.00 188 ILE A N 1
ATOM 1543 C CA . ILE A 1 188 ? 27.458 3.592 -39.505 1.00 62.00 188 ILE A CA 1
ATOM 1544 C C . ILE A 1 188 ? 26.644 4.679 -38.818 1.00 62.00 188 ILE A C 1
ATOM 1546 O O . ILE A 1 188 ? 25.607 4.359 -38.251 1.00 62.00 188 ILE A O 1
ATOM 1550 N N . ARG A 1 189 ? 27.024 5.957 -38.946 1.00 61.22 189 ARG A N 1
ATOM 1551 C CA . ARG A 1 189 ? 26.224 7.077 -38.427 1.00 61.22 189 ARG A CA 1
ATOM 1552 C C . ARG A 1 189 ? 24.774 7.014 -38.917 1.00 61.22 189 ARG A C 1
ATOM 1554 O O . ARG A 1 189 ? 23.856 7.201 -38.128 1.00 61.22 189 ARG A O 1
ATOM 1561 N N . LYS A 1 190 ? 24.558 6.688 -40.198 1.00 59.72 190 LYS A N 1
ATOM 1562 C CA . LYS A 1 190 ? 23.213 6.550 -40.787 1.00 59.72 190 LYS A CA 1
ATOM 1563 C C . LYS A 1 190 ? 22.499 5.255 -40.386 1.00 59.72 190 LYS A C 1
ATOM 1565 O O . LYS A 1 190 ? 21.297 5.292 -40.147 1.00 59.72 190 LYS A O 1
ATOM 1570 N N . GLN A 1 191 ? 23.202 4.121 -40.307 1.00 58.03 191 GLN A N 1
ATOM 1571 C CA . GLN A 1 191 ? 22.567 2.851 -39.926 1.00 58.03 191 GLN A CA 1
ATOM 1572 C C . GLN A 1 191 ? 22.266 2.755 -38.426 1.00 58.03 191 GLN A C 1
ATOM 1574 O O . GLN A 1 191 ? 21.163 2.355 -38.061 1.00 58.03 191 GLN A O 1
ATOM 1579 N N . ILE A 1 192 ? 23.185 3.195 -37.561 1.00 58.25 192 ILE A N 1
ATOM 1580 C CA . ILE A 1 192 ? 22.972 3.271 -36.110 1.00 58.25 192 ILE A CA 1
ATOM 1581 C C . ILE A 1 192 ? 21.874 4.285 -35.775 1.00 58.25 192 ILE A C 1
ATOM 1583 O O . ILE A 1 192 ? 21.059 3.995 -34.905 1.00 58.25 192 ILE A O 1
ATOM 1587 N N . ALA A 1 193 ? 21.757 5.395 -36.522 1.00 56.25 193 ALA A N 1
ATOM 1588 C CA . ALA A 1 193 ? 20.616 6.307 -36.398 1.00 56.25 193 ALA A CA 1
ATOM 1589 C C . ALA A 1 193 ? 19.260 5.577 -36.508 1.00 56.25 193 ALA A C 1
ATOM 1591 O O . ALA A 1 193 ? 18.335 5.887 -35.762 1.00 56.25 193 ALA A O 1
ATOM 1592 N N . SER A 1 194 ? 19.158 4.570 -37.388 1.00 48.84 194 SER A N 1
ATOM 1593 C CA . SER A 1 194 ? 17.947 3.745 -37.528 1.00 48.84 194 SER A CA 1
ATOM 1594 C C . SER A 1 194 ? 17.796 2.670 -36.441 1.00 48.84 194 SER A C 1
ATOM 1596 O O . SER A 1 194 ? 16.675 2.283 -36.122 1.00 48.84 194 SER A O 1
ATOM 1598 N N . LEU A 1 195 ? 18.901 2.227 -35.827 1.00 50.06 195 LEU A N 1
ATOM 1599 C CA . LEU A 1 195 ? 18.897 1.253 -34.729 1.00 50.06 195 LEU A CA 1
ATOM 1600 C C . LEU A 1 195 ? 18.422 1.857 -33.397 1.00 50.06 195 LEU A C 1
ATOM 1602 O O . LEU A 1 195 ? 17.942 1.110 -32.551 1.00 50.06 195 LEU A O 1
ATOM 1606 N N . TYR A 1 196 ? 18.483 3.184 -33.215 1.00 53.41 196 TYR A N 1
ATOM 1607 C CA . TYR A 1 196 ? 17.924 3.852 -32.025 1.00 53.41 196 TYR A CA 1
ATOM 1608 C C . TYR A 1 196 ? 16.388 3.781 -31.937 1.00 53.41 196 TYR A C 1
ATOM 1610 O O . TYR A 1 196 ? 15.838 4.029 -30.869 1.00 53.41 196 TYR A O 1
ATOM 1618 N N . LEU A 1 197 ? 15.697 3.449 -33.036 1.00 48.25 197 LEU A N 1
ATOM 1619 C CA . LEU A 1 197 ? 14.234 3.326 -33.099 1.00 48.25 197 LEU A CA 1
ATOM 1620 C C . LEU A 1 197 ? 13.740 1.862 -33.091 1.00 48.25 197 LEU A C 1
ATOM 1622 O O . LEU A 1 197 ? 12.538 1.630 -33.194 1.00 48.25 197 LEU A O 1
ATOM 1626 N N . TRP A 1 198 ? 14.631 0.869 -32.985 1.00 39.72 198 TRP A N 1
ATOM 1627 C CA . TRP A 1 198 ? 14.289 -0.559 -33.107 1.00 39.72 198 TRP A CA 1
ATOM 1628 C C . TRP A 1 198 ? 14.195 -1.236 -31.722 1.00 39.72 198 TRP A C 1
ATOM 1630 O O . TRP A 1 198 ? 15.038 -0.976 -30.861 1.00 39.72 198 TRP A O 1
ATOM 1640 N N . PRO A 1 199 ? 13.175 -2.077 -31.446 1.00 38.41 199 PRO A N 1
ATOM 1641 C CA . PRO A 1 199 ? 12.582 -2.160 -30.123 1.00 38.41 199 PRO A CA 1
ATOM 1642 C C . PRO A 1 199 ? 13.348 -3.131 -29.238 1.00 38.41 199 PRO A C 1
ATOM 1644 O O . PRO A 1 199 ? 13.411 -4.320 -29.527 1.00 38.41 199 PRO A O 1
ATOM 1647 N N . HIS A 1 200 ? 13.879 -2.630 -28.131 1.00 51.94 200 HIS A N 1
ATOM 1648 C CA . HIS A 1 200 ? 14.084 -3.420 -26.925 1.00 51.94 200 HIS A CA 1
ATOM 1649 C C . HIS A 1 200 ? 13.568 -2.566 -25.773 1.00 51.94 200 HIS A C 1
ATOM 1651 O O . HIS A 1 200 ? 14.127 -1.511 -25.477 1.00 51.94 200 HIS A O 1
ATOM 1657 N N . THR A 1 201 ? 12.456 -2.984 -25.172 1.00 55.22 201 THR A N 1
ATOM 1658 C CA . THR A 1 201 ? 11.954 -2.387 -23.936 1.00 55.22 201 THR A CA 1
ATOM 1659 C C . THR A 1 201 ? 13.066 -2.466 -22.896 1.00 55.22 201 THR A C 1
ATOM 1661 O O . THR A 1 201 ? 13.493 -3.558 -22.523 1.00 55.22 201 THR A O 1
ATOM 1664 N N . LEU A 1 202 ? 13.582 -1.316 -22.463 1.00 56.47 202 LEU A N 1
ATOM 1665 C CA . LEU A 1 202 ? 14.529 -1.260 -21.359 1.00 56.47 202 LEU A CA 1
ATOM 1666 C C . LEU A 1 202 ? 13.732 -1.339 -20.056 1.00 56.47 202 LEU A C 1
ATOM 1668 O O . LEU A 1 202 ? 13.196 -0.338 -19.583 1.00 56.47 202 LEU A O 1
ATOM 1672 N N . GLU A 1 203 ? 13.646 -2.535 -19.486 1.00 56.56 203 GLU A N 1
ATOM 1673 C CA . GLU A 1 203 ? 13.053 -2.733 -18.166 1.00 56.56 203 GLU A CA 1
ATOM 1674 C C . GLU A 1 203 ? 14.058 -2.306 -17.093 1.00 56.56 203 GLU A C 1
ATOM 1676 O O . GLU A 1 203 ? 15.071 -2.966 -16.859 1.00 56.56 203 GLU A O 1
ATOM 1681 N N . ILE A 1 204 ? 13.793 -1.167 -16.452 1.00 58.88 204 ILE A N 1
ATOM 1682 C CA . ILE A 1 204 ? 14.577 -0.689 -15.313 1.00 58.88 204 ILE A CA 1
ATOM 1683 C C . ILE A 1 204 ? 13.815 -1.064 -14.037 1.00 58.88 204 ILE A C 1
ATOM 1685 O O . ILE A 1 204 ? 12.821 -0.407 -13.718 1.00 58.88 204 ILE A O 1
ATOM 1689 N N . PRO A 1 205 ? 14.244 -2.089 -13.281 1.00 53.53 205 PRO A N 1
ATOM 1690 C CA . PRO A 1 205 ? 13.663 -2.364 -11.974 1.00 53.53 205 PRO A CA 1
ATOM 1691 C C . PRO A 1 205 ? 14.039 -1.227 -11.012 1.00 53.53 205 PRO A C 1
ATOM 1693 O O . PRO A 1 205 ? 15.186 -1.108 -10.586 1.00 53.53 205 PRO A O 1
ATOM 1696 N N . ILE A 1 206 ? 13.078 -0.353 -10.696 1.00 54.56 206 ILE A N 1
ATOM 1697 C CA . ILE A 1 206 ? 13.277 0.802 -9.795 1.00 54.56 206 ILE A CA 1
ATOM 1698 C C . ILE A 1 206 ? 13.355 0.348 -8.329 1.00 54.56 206 ILE A C 1
ATOM 1700 O O . ILE A 1 206 ? 14.068 0.937 -7.518 1.00 54.56 206 ILE A O 1
ATOM 1704 N N . LEU A 1 207 ? 12.628 -0.715 -7.988 1.00 53.69 207 LEU A N 1
ATOM 1705 C CA . LEU A 1 207 ? 12.636 -1.359 -6.682 1.00 53.69 207 LEU A CA 1
ATOM 1706 C C . LEU A 1 207 ? 12.901 -2.844 -6.898 1.00 53.69 207 LEU A C 1
ATOM 1708 O O . LEU A 1 207 ? 12.314 -3.449 -7.796 1.00 53.69 207 LEU A O 1
ATOM 1712 N N . ASP A 1 208 ? 13.754 -3.435 -6.062 1.00 44.31 208 ASP A N 1
ATOM 1713 C CA . ASP A 1 208 ? 13.774 -4.887 -5.944 1.00 44.31 208 ASP A CA 1
ATOM 1714 C C . ASP A 1 208 ? 12.362 -5.326 -5.529 1.00 44.31 208 ASP A C 1
ATOM 1716 O O . ASP A 1 208 ? 11.723 -4.693 -4.680 1.00 44.31 208 ASP A O 1
ATOM 1720 N N . SER A 1 209 ? 11.854 -6.388 -6.145 1.00 46.56 209 SER A N 1
ATOM 1721 C CA . SER A 1 209 ? 10.524 -6.962 -5.885 1.00 46.56 209 SER A CA 1
ATOM 1722 C C . SER A 1 209 ? 10.293 -7.244 -4.388 1.00 46.56 209 SER A C 1
ATOM 1724 O O . SER A 1 209 ? 9.157 -7.388 -3.942 1.00 46.56 209 SER A O 1
ATOM 1726 N N . SER A 1 210 ? 11.380 -7.301 -3.612 1.00 45.97 210 SER A N 1
ATOM 1727 C CA . SER A 1 210 ? 11.436 -7.424 -2.157 1.00 45.97 210 SER A CA 1
ATOM 1728 C C . SER A 1 210 ? 11.078 -6.147 -1.372 1.00 45.97 210 SER A C 1
ATOM 1730 O O . SER A 1 210 ? 10.621 -6.257 -0.238 1.00 45.97 210 SER A O 1
ATOM 1732 N N . VAL A 1 211 ? 11.251 -4.947 -1.942 1.00 46.84 211 VAL A N 1
ATOM 1733 C CA . VAL A 1 211 ? 11.076 -3.650 -1.247 1.00 46.84 211 VAL A CA 1
ATOM 1734 C C . VAL A 1 211 ? 9.744 -2.977 -1.602 1.00 46.84 211 VAL A C 1
ATOM 1736 O O . VAL A 1 211 ? 9.196 -2.222 -0.801 1.00 46.84 211 VAL A O 1
ATOM 1739 N N . GLY A 1 212 ? 9.204 -3.259 -2.793 1.00 39.72 212 GLY A N 1
ATOM 1740 C CA . GLY A 1 212 ? 7.934 -2.707 -3.288 1.00 39.72 212 GLY A CA 1
ATOM 1741 C C . GLY A 1 212 ? 6.716 -3.619 -3.120 1.00 39.72 212 GLY A C 1
ATOM 1742 O O . GLY A 1 212 ? 5.594 -3.191 -3.398 1.00 39.72 212 GLY A O 1
ATOM 1743 N N . ALA A 1 213 ? 6.898 -4.861 -2.660 1.00 40.56 213 ALA A N 1
ATOM 1744 C CA . ALA A 1 213 ? 5.770 -5.677 -2.246 1.00 40.56 213 ALA A CA 1
ATOM 1745 C C . ALA A 1 213 ? 5.048 -4.934 -1.119 1.00 40.56 213 ALA A C 1
ATOM 1747 O O . ALA A 1 213 ? 5.646 -4.598 -0.099 1.00 40.56 213 ALA A O 1
ATOM 1748 N N . VAL A 1 214 ? 3.746 -4.691 -1.276 1.00 46.47 214 VAL A N 1
ATOM 1749 C CA . VAL A 1 214 ? 2.845 -4.540 -0.130 1.00 46.47 214 VAL A CA 1
ATOM 1750 C C . VAL A 1 214 ? 3.221 -5.672 0.818 1.00 46.47 214 VAL A C 1
ATOM 1752 O O . VAL A 1 214 ? 2.942 -6.812 0.458 1.00 46.47 214 VAL A O 1
ATOM 1755 N N . ASN A 1 215 ? 3.950 -5.377 1.911 1.00 50.12 215 ASN A N 1
ATOM 1756 C CA . ASN A 1 215 ? 4.570 -6.390 2.770 1.00 50.12 215 ASN A CA 1
ATOM 1757 C C . ASN A 1 215 ? 3.548 -7.486 3.001 1.00 50.12 215 ASN A C 1
ATOM 1759 O O . ASN A 1 215 ? 2.557 -7.263 3.707 1.00 50.12 215 ASN A O 1
ATOM 1763 N N . LYS A 1 216 ? 3.757 -8.619 2.324 1.00 58.62 216 LYS A N 1
ATOM 1764 C CA . LYS A 1 216 ? 2.885 -9.770 2.445 1.00 58.62 216 LYS A CA 1
ATOM 1765 C C . LYS A 1 216 ? 2.855 -10.054 3.940 1.00 58.62 216 LYS A C 1
ATOM 1767 O O . LYS A 1 216 ? 3.929 -10.239 4.517 1.00 58.62 216 LYS A O 1
ATOM 1772 N N . PRO A 1 217 ? 1.689 -9.960 4.594 1.00 63.69 217 PRO A N 1
ATOM 1773 C CA . PRO A 1 217 ? 1.659 -10.092 6.033 1.00 63.69 217 PRO A CA 1
ATOM 1774 C C . PRO A 1 217 ? 2.252 -11.449 6.401 1.00 63.69 217 PRO A C 1
ATOM 1776 O O . PRO A 1 217 ? 2.003 -12.437 5.720 1.00 63.69 217 PRO A O 1
ATOM 1779 N N . LEU A 1 218 ? 3.091 -11.486 7.431 1.00 74.06 218 LEU A N 1
ATOM 1780 C CA . LEU A 1 218 ? 3.763 -12.706 7.867 1.00 74.06 218 LEU A CA 1
ATOM 1781 C C . LEU A 1 218 ? 2.819 -13.618 8.649 1.00 74.06 218 LEU A C 1
ATOM 1783 O O . LEU A 1 218 ? 3.076 -14.813 8.747 1.00 74.06 218 LEU A O 1
ATOM 1787 N N . GLY A 1 219 ? 1.749 -13.067 9.229 1.00 77.44 219 GLY A N 1
ATOM 1788 C CA . GLY A 1 219 ? 0.790 -13.824 10.024 1.00 77.44 219 GLY A CA 1
ATOM 1789 C C . GLY A 1 219 ? -0.202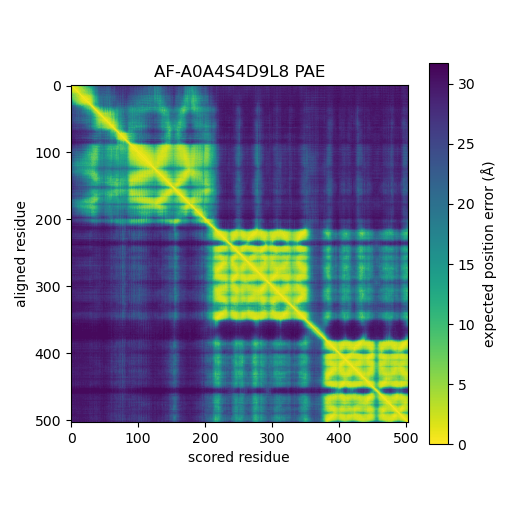 -12.957 10.794 1.00 77.44 219 GLY A C 1
ATOM 1790 O O . GLY A 1 219 ? -0.234 -11.728 10.665 1.00 77.44 219 GLY A O 1
ATOM 1791 N N . ILE A 1 220 ? -0.997 -13.615 11.638 1.00 84.81 220 ILE A N 1
ATOM 1792 C CA . ILE A 1 220 ? -1.952 -12.977 12.550 1.00 84.81 220 ILE A CA 1
ATOM 1793 C C . ILE A 1 220 ? -1.409 -13.041 13.970 1.00 84.81 220 ILE A C 1
ATOM 1795 O O . ILE A 1 220 ? -1.063 -14.105 14.482 1.00 84.81 220 ILE A O 1
ATOM 1799 N N . LEU A 1 221 ? -1.395 -11.889 14.629 1.00 88.56 221 LEU A N 1
ATOM 1800 C CA . LEU A 1 221 ? -1.198 -11.788 16.061 1.00 88.56 221 LEU A CA 1
ATOM 1801 C C . LEU A 1 221 ? -2.558 -11.843 16.756 1.00 88.56 221 LEU A C 1
ATOM 1803 O O . LEU A 1 221 ? -3.374 -10.926 16.623 1.00 88.56 221 LEU A O 1
ATOM 1807 N N . HIS A 1 222 ? -2.779 -12.906 17.517 1.00 90.06 222 HIS A N 1
ATOM 1808 C CA . HIS A 1 222 ? -3.874 -13.008 18.472 1.00 90.06 222 HIS A CA 1
ATOM 1809 C C . HIS A 1 222 ? -3.425 -12.368 19.782 1.00 90.06 222 HIS A C 1
ATOM 1811 O O . HIS A 1 222 ? -2.391 -12.737 20.338 1.00 90.06 222 HIS A O 1
ATOM 1817 N N . VAL A 1 223 ? -4.182 -11.383 20.254 1.00 93.50 223 VAL A N 1
ATOM 1818 C CA . VAL A 1 223 ? -3.948 -10.685 21.517 1.00 93.50 223 VAL A CA 1
ATOM 1819 C C . VAL A 1 223 ? -5.192 -10.820 22.367 1.00 93.50 223 VAL A C 1
ATOM 1821 O O . VAL A 1 223 ? -6.231 -10.258 22.033 1.00 93.50 223 VAL A O 1
ATOM 1824 N N . LYS A 1 224 ? -5.072 -11.510 23.491 1.00 95.25 224 LYS A N 1
ATOM 1825 C CA . LYS A 1 224 ? -6.116 -11.591 24.497 1.00 95.25 224 LYS A CA 1
ATOM 1826 C C . LYS A 1 224 ? -5.791 -10.641 25.637 1.00 95.25 224 LYS A C 1
ATOM 1828 O O . LYS A 1 224 ? -4.822 -10.829 26.373 1.00 95.25 224 LYS A O 1
ATOM 1833 N N . VAL A 1 225 ? -6.601 -9.601 25.788 1.00 94.44 225 VAL A N 1
ATOM 1834 C CA . VAL A 1 225 ? -6.488 -8.673 26.914 1.00 94.44 225 VAL A CA 1
ATOM 1835 C C . VAL A 1 225 ? -7.198 -9.298 28.105 1.00 94.44 225 VAL A C 1
ATOM 1837 O O . VAL A 1 225 ? -8.427 -9.363 28.133 1.00 94.44 225 VAL A O 1
ATOM 1840 N N . LEU A 1 226 ? -6.423 -9.777 29.080 1.00 94.00 226 LEU A N 1
ATOM 1841 C CA . LEU A 1 226 ? -6.958 -10.479 30.244 1.00 94.00 226 LEU A CA 1
ATOM 1842 C C . LEU A 1 226 ? -7.501 -9.472 31.256 1.00 94.00 226 LEU A C 1
ATOM 1844 O O . LEU A 1 226 ? -8.717 -9.340 31.413 1.00 94.00 226 LEU A O 1
ATOM 1848 N N . CYS A 1 227 ? -6.614 -8.722 31.907 1.00 93.88 227 CYS A N 1
ATOM 1849 C CA . CYS A 1 227 ? -6.994 -7.824 32.989 1.00 93.88 227 CYS A CA 1
ATOM 1850 C C . CYS A 1 227 ? -5.969 -6.712 33.226 1.00 93.88 227 CYS A C 1
ATOM 1852 O O . CYS A 1 227 ? -4.842 -6.751 32.729 1.00 93.88 227 CYS A O 1
ATOM 1854 N N . ALA A 1 228 ? -6.362 -5.715 34.014 1.00 93.38 228 ALA A N 1
ATOM 1855 C CA . ALA A 1 228 ? -5.436 -4.790 34.649 1.00 93.38 228 ALA A CA 1
ATOM 1856 C C . ALA A 1 228 ? -5.674 -4.758 36.159 1.00 93.38 228 ALA A C 1
ATOM 1858 O O . ALA A 1 228 ? -6.761 -5.090 36.645 1.00 93.38 228 ALA A O 1
ATOM 1859 N N . ARG A 1 229 ? -4.636 -4.387 36.910 1.00 92.31 229 ARG A N 1
ATOM 1860 C CA . ARG A 1 229 ? -4.643 -4.345 38.375 1.00 92.31 229 ARG A CA 1
ATOM 1861 C C . ARG A 1 229 ? -4.014 -3.057 38.889 1.00 92.31 229 ARG A C 1
ATOM 1863 O O . ARG A 1 229 ? -3.003 -2.604 38.350 1.00 92.31 229 ARG A O 1
ATOM 1870 N N . ASN A 1 230 ? -4.578 -2.515 39.966 1.00 87.94 230 ASN A N 1
ATOM 1871 C CA . ASN A 1 230 ? -4.102 -1.318 40.667 1.00 87.94 230 ASN A CA 1
ATOM 1872 C C . ASN A 1 230 ? -3.923 -0.096 39.752 1.00 87.94 230 ASN A C 1
ATOM 1874 O O . ASN A 1 230 ? -2.902 0.591 39.823 1.00 87.94 230 ASN A O 1
ATOM 1878 N N . LEU A 1 231 ? -4.893 0.161 38.870 1.00 86.31 231 LEU A N 1
ATOM 1879 C CA . LEU A 1 231 ? -4.853 1.324 37.985 1.00 86.31 231 LEU A CA 1
ATOM 1880 C C . LEU A 1 231 ? -4.819 2.636 38.780 1.00 86.31 231 LEU A C 1
ATOM 1882 O O . LEU A 1 231 ? -5.427 2.757 39.846 1.00 86.31 231 LEU A O 1
ATOM 1886 N N . LEU A 1 232 ? -4.100 3.630 38.251 1.00 81.38 232 LEU A N 1
ATOM 1887 C CA . LEU A 1 232 ? -4.042 4.956 38.862 1.00 81.38 232 LEU A CA 1
ATOM 1888 C C . LEU A 1 232 ? -5.413 5.628 38.778 1.00 81.38 232 LEU A C 1
ATOM 1890 O O . LEU A 1 232 ? -5.898 5.904 37.687 1.00 81.38 232 LEU A O 1
ATOM 1894 N N . LYS A 1 233 ? -5.981 5.974 39.929 1.00 72.19 233 LYS A N 1
ATOM 1895 C CA . LYS A 1 233 ? -7.182 6.800 40.003 1.00 72.19 233 LYS A CA 1
ATOM 1896 C C . LYS A 1 233 ? -6.841 8.243 39.625 1.00 72.19 233 LYS A C 1
ATOM 1898 O O . LYS A 1 233 ? -5.998 8.854 40.286 1.00 72.19 233 LYS A O 1
ATOM 1903 N N . LYS A 1 234 ? -7.469 8.779 38.579 1.00 66.94 234 LYS A N 1
ATOM 1904 C CA . LYS A 1 234 ? -7.295 10.184 38.179 1.00 66.94 234 LYS A CA 1
ATOM 1905 C C . LYS A 1 234 ? -8.403 11.112 38.678 1.00 66.94 234 LYS A C 1
ATOM 1907 O O . LYS A 1 234 ? -8.120 12.289 38.895 1.00 66.94 234 LYS A O 1
ATOM 1912 N N . ASP A 1 235 ? -9.586 10.580 38.974 1.00 57.56 235 ASP A N 1
ATOM 1913 C CA . ASP A 1 235 ? -10.721 11.414 39.370 1.00 57.56 235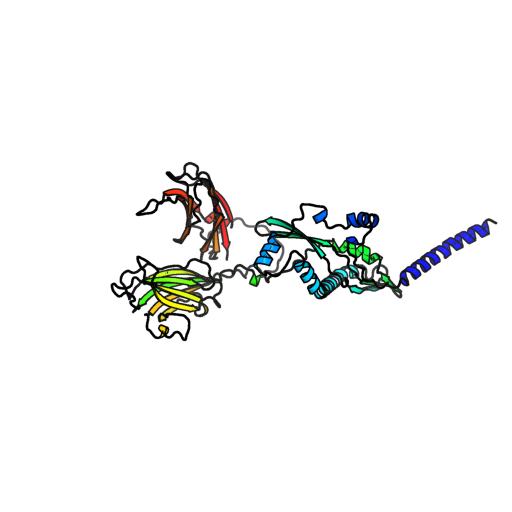 ASP A CA 1
ATOM 1914 C C . ASP A 1 235 ? -10.769 11.733 40.860 1.00 57.56 235 ASP A C 1
ATOM 1916 O O . ASP A 1 235 ? -10.604 10.869 41.730 1.00 57.56 235 ASP A O 1
ATOM 1920 N N . PHE A 1 236 ? -11.089 12.995 41.153 1.00 47.81 236 PHE A N 1
ATOM 1921 C CA . PHE A 1 236 ? -11.364 13.476 42.506 1.00 47.81 236 PHE A CA 1
ATOM 1922 C C . PHE A 1 236 ? -12.750 13.033 43.019 1.00 47.81 236 PHE A C 1
ATOM 1924 O O . PHE A 1 236 ? -12.942 12.946 44.231 1.00 47.81 236 PHE A O 1
ATOM 1931 N N . ILE A 1 237 ? -13.707 12.717 42.131 1.00 46.34 237 ILE A N 1
ATOM 1932 C CA . ILE A 1 237 ? -15.083 12.303 42.470 1.00 46.34 237 ILE A CA 1
ATOM 1933 C C . ILE A 1 237 ? -15.538 11.205 41.486 1.00 46.34 237 ILE A C 1
ATOM 1935 O O . ILE A 1 237 ? -16.014 11.511 40.402 1.00 46.34 237 ILE A O 1
ATOM 1939 N N . GLY A 1 238 ? -15.384 9.931 41.861 1.00 57.75 238 GLY A N 1
ATOM 1940 C CA . GLY A 1 238 ? -15.688 8.751 41.019 1.00 57.75 238 GLY A CA 1
ATOM 1941 C C . GLY A 1 238 ? -14.616 7.659 41.143 1.00 57.75 238 GLY A C 1
ATOM 1942 O O . GLY A 1 238 ? -13.628 7.890 41.837 1.00 57.75 238 GLY A O 1
ATOM 1943 N N . MET A 1 239 ? -14.790 6.465 40.562 1.00 63.78 239 MET A N 1
ATOM 1944 C CA . MET A 1 239 ? -13.680 5.544 40.235 1.00 63.78 239 MET A CA 1
ATOM 1945 C C . MET A 1 239 ? -13.555 5.486 38.709 1.00 63.78 239 MET A C 1
ATOM 1947 O O . MET A 1 239 ? -14.561 5.618 38.026 1.00 63.78 239 MET A O 1
ATOM 1951 N N . SER A 1 240 ? -12.343 5.251 38.209 1.00 76.44 240 SER A N 1
ATOM 1952 C CA . SER A 1 240 ? -12.045 5.194 36.775 1.00 76.44 240 SER A CA 1
ATOM 1953 C C . SER A 1 240 ? -12.866 4.138 36.022 1.00 76.44 240 SER A C 1
ATOM 1955 O O . SER A 1 240 ? -13.095 3.038 36.538 1.00 76.44 240 SER A O 1
ATOM 1957 N N . ASP A 1 241 ? -13.212 4.453 34.777 1.00 84.44 241 ASP A N 1
ATOM 1958 C CA . ASP A 1 241 ? -13.907 3.648 33.774 1.00 84.44 241 ASP A CA 1
ATOM 1959 C C . ASP A 1 241 ? -12.918 3.157 32.683 1.00 84.44 241 ASP A C 1
ATOM 1961 O O . ASP A 1 241 ? -12.941 3.631 31.538 1.00 84.44 241 ASP A O 1
ATOM 1965 N N . PRO A 1 242 ? -11.992 2.224 32.978 1.00 89.31 242 PRO A N 1
ATOM 1966 C CA . PRO A 1 242 ? -10.909 1.897 32.059 1.00 89.31 242 PRO A CA 1
ATOM 1967 C C . PRO A 1 242 ? -11.340 1.117 30.810 1.00 89.31 242 PRO A C 1
ATOM 1969 O O . PRO A 1 242 ? -12.165 0.195 30.853 1.00 89.31 242 PRO A O 1
ATOM 1972 N N . TYR A 1 243 ? -10.649 1.404 29.704 1.00 91.94 243 TYR A N 1
ATOM 1973 C CA . TYR A 1 243 ? -10.597 0.571 28.501 1.00 91.94 243 TYR A CA 1
ATOM 1974 C C . TYR A 1 243 ? -9.190 0.553 27.884 1.00 91.94 243 TYR A C 1
ATOM 1976 O O . TYR A 1 243 ? -8.376 1.456 28.103 1.00 91.94 243 TYR A O 1
ATOM 1984 N N . VAL A 1 244 ? -8.907 -0.482 27.091 1.00 93.00 244 VAL A N 1
ATOM 1985 C CA . VAL A 1 244 ? -7.629 -0.674 26.395 1.00 93.00 244 VAL A CA 1
ATOM 1986 C C . VAL A 1 244 ? -7.803 -0.385 24.910 1.00 93.00 244 VAL A C 1
ATOM 1988 O O . VAL A 1 244 ? -8.731 -0.873 24.271 1.00 93.00 244 VAL A O 1
ATOM 1991 N N . GLN A 1 245 ? -6.884 0.388 24.347 1.00 92.12 245 GLN A N 1
ATOM 1992 C CA . GLN A 1 245 ? -6.731 0.607 22.918 1.00 92.12 245 GLN A CA 1
ATOM 1993 C C . GLN A 1 245 ? -5.459 -0.099 22.428 1.00 92.12 245 GLN A C 1
ATOM 1995 O O . GLN A 1 245 ? -4.383 0.101 22.990 1.00 92.12 245 GLN A O 1
ATOM 2000 N N . LEU A 1 246 ? -5.593 -0.912 21.378 1.00 92.25 246 LEU A N 1
ATOM 2001 C CA . LEU A 1 246 ? -4.541 -1.751 20.808 1.00 92.25 246 LEU A CA 1
ATOM 2002 C C . LEU A 1 246 ? -4.237 -1.348 19.363 1.00 92.25 246 LEU A C 1
ATOM 2004 O O . LEU A 1 246 ? -5.149 -1.214 18.541 1.00 92.25 246 LEU A O 1
ATOM 2008 N N . SER A 1 247 ? -2.955 -1.219 19.031 1.00 87.06 247 SER A N 1
ATOM 2009 C CA . SER A 1 247 ? -2.483 -0.977 17.662 1.00 87.06 247 SER A CA 1
ATOM 2010 C C . SER A 1 247 ? -1.106 -1.591 17.423 1.00 87.06 247 SER A C 1
ATOM 2012 O O . SER A 1 247 ? -0.332 -1.776 18.357 1.00 87.06 247 SER A O 1
ATOM 2014 N N . LEU A 1 248 ? -0.780 -1.890 16.165 1.00 85.00 248 LEU A N 1
ATOM 2015 C CA . LEU A 1 248 ? 0.577 -2.258 15.759 1.00 85.00 248 LEU A CA 1
ATOM 2016 C C . LEU A 1 248 ? 1.316 -1.033 15.22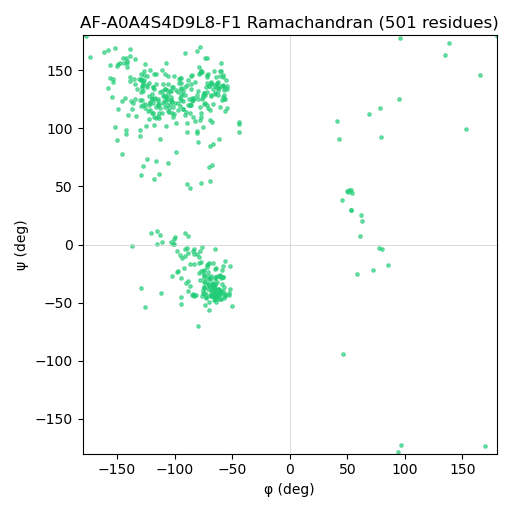2 1.00 85.00 248 LEU A C 1
ATOM 2018 O O . LEU A 1 248 ? 0.734 -0.193 14.535 1.00 85.00 248 LEU A O 1
ATOM 2022 N N . SER A 1 249 ? 2.608 -0.927 15.523 1.00 81.06 249 SER A N 1
ATOM 2023 C CA . SER A 1 249 ? 3.442 0.154 14.997 1.00 81.06 249 SER A CA 1
ATOM 2024 C C . SER A 1 249 ? 3.545 0.101 13.472 1.00 81.06 249 SER A C 1
ATOM 2026 O O . SER A 1 249 ? 3.734 -0.970 12.890 1.00 81.06 249 SER A O 1
ATOM 2028 N N . GLY A 1 250 ? 3.478 1.268 12.831 1.00 69.00 250 GLY A N 1
ATOM 2029 C CA . GLY A 1 250 ? 3.566 1.391 11.372 1.00 69.00 250 GLY A CA 1
ATOM 2030 C C . GLY A 1 250 ? 2.259 1.085 10.633 1.00 69.00 250 GLY A C 1
ATOM 2031 O O . GLY A 1 250 ? 2.194 1.278 9.422 1.00 69.00 250 GLY A O 1
ATOM 2032 N N . GLU A 1 251 ? 1.200 0.671 11.335 1.00 66.62 251 GLU A N 1
ATOM 2033 C CA . GLU A 1 251 ? -0.126 0.513 10.743 1.00 66.62 251 GLU A CA 1
ATOM 2034 C C . GLU A 1 251 ? -0.900 1.835 10.750 1.00 66.62 251 GLU A C 1
ATOM 2036 O O . GLU A 1 251 ? -0.992 2.522 11.766 1.00 66.62 251 GLU A O 1
ATOM 2041 N N . ARG A 1 252 ? -1.525 2.165 9.614 1.00 56.19 252 ARG A N 1
ATOM 2042 C CA . ARG A 1 252 ? -2.521 3.251 9.517 1.00 56.19 252 ARG A CA 1
ATOM 2043 C C . ARG A 1 252 ? -3.944 2.766 9.824 1.00 56.19 252 ARG A C 1
ATOM 2045 O O . ARG A 1 252 ? -4.906 3.504 9.619 1.00 56.19 252 ARG A O 1
ATOM 2052 N N . LEU A 1 253 ? -4.089 1.519 10.273 1.00 62.56 253 LEU A N 1
ATOM 2053 C CA . LEU A 1 253 ? -5.381 0.934 10.605 1.00 62.56 253 LEU A CA 1
ATOM 2054 C C . LEU A 1 253 ? -5.950 1.550 11.895 1.00 62.56 253 LEU A C 1
ATOM 2056 O O . LEU A 1 253 ? -5.190 1.875 12.811 1.00 62.56 253 LEU A O 1
ATOM 2060 N N . PRO A 1 254 ? -7.285 1.688 12.002 1.00 62.41 254 PRO A N 1
ATOM 2061 C CA . PRO A 1 254 ? -7.922 2.118 13.238 1.00 62.41 254 PRO A CA 1
ATOM 2062 C C . PRO A 1 254 ? -7.546 1.189 14.394 1.00 62.41 254 PRO A C 1
ATOM 2064 O O . PRO A 1 254 ? -7.620 -0.034 14.268 1.00 62.41 254 PRO A O 1
ATOM 2067 N N . ALA A 1 255 ? -7.171 1.770 15.532 1.00 79.06 255 ALA A N 1
ATOM 2068 C CA . ALA A 1 255 ? -6.864 1.001 16.728 1.00 79.06 255 ALA A CA 1
ATOM 2069 C C . ALA A 1 255 ? -8.106 0.244 17.231 1.00 79.06 255 ALA A C 1
ATOM 2071 O O . ALA A 1 255 ? -9.211 0.797 17.262 1.00 79.06 255 ALA A O 1
ATOM 2072 N N . LYS A 1 256 ? -7.919 -1.010 17.652 1.00 82.44 256 LYS A N 1
ATOM 2073 C CA . LYS A 1 256 ? -8.982 -1.821 18.263 1.00 82.44 256 LYS A CA 1
ATOM 2074 C C . LYS A 1 256 ? -9.158 -1.393 19.724 1.00 82.44 256 LYS A C 1
ATOM 2076 O O . LYS A 1 256 ? -8.196 -0.959 20.353 1.00 82.44 256 LYS A O 1
ATOM 2081 N N . LYS A 1 257 ? -10.380 -1.452 20.254 1.00 88.88 257 LYS A N 1
ATOM 2082 C CA . LYS A 1 257 ? -10.699 -1.014 21.623 1.00 88.88 257 LYS A CA 1
ATOM 2083 C C . LYS A 1 257 ? -11.469 -2.097 22.365 1.00 88.88 257 LYS A C 1
ATOM 2085 O O . LYS A 1 257 ? -12.335 -2.724 21.759 1.00 88.88 257 LYS A O 1
ATOM 2090 N N . SER A 1 258 ? -11.167 -2.271 23.648 1.00 90.19 258 SER A N 1
ATOM 2091 C CA . SER A 1 258 ? -11.919 -3.157 24.536 1.00 90.19 258 SER A CA 1
ATOM 2092 C C . SER A 1 258 ? -13.233 -2.538 25.007 1.00 90.19 258 SER A C 1
ATOM 2094 O O . SER A 1 258 ? -13.461 -1.333 24.850 1.00 90.19 258 SER A O 1
ATOM 2096 N N . SER A 1 259 ? -14.078 -3.344 25.654 1.00 86.81 259 SER A N 1
ATOM 2097 C CA . SER A 1 259 ? -15.203 -2.812 26.422 1.00 86.81 259 SER A CA 1
ATOM 2098 C C . SER A 1 259 ? -14.729 -1.902 27.561 1.00 86.81 259 SER A C 1
ATOM 2100 O O . SER A 1 259 ? -13.642 -2.068 28.126 1.00 86.81 259 SER A O 1
ATOM 2102 N N . ILE A 1 260 ? -15.566 -0.919 27.890 1.00 89.31 260 ILE A N 1
ATOM 2103 C CA . ILE A 1 260 ? -15.356 -0.012 29.018 1.00 89.31 260 ILE A CA 1
ATOM 2104 C C . ILE A 1 260 ? -15.899 -0.699 30.269 1.00 89.31 260 ILE A C 1
ATOM 2106 O O . ILE A 1 260 ? -17.058 -1.129 30.291 1.00 89.31 260 ILE A O 1
ATOM 2110 N N . LYS A 1 261 ? -15.072 -0.819 31.309 1.00 86.69 261 LYS A N 1
ATOM 2111 C CA . LYS A 1 261 ? -15.493 -1.365 32.603 1.00 86.69 261 LYS A CA 1
ATOM 2112 C C . LYS A 1 261 ? -15.729 -0.212 33.559 1.00 86.69 261 LYS A C 1
ATOM 2114 O O . LYS A 1 261 ? -14.779 0.425 33.980 1.00 86.69 261 LYS A O 1
ATOM 2119 N N . MET A 1 262 ? -16.990 0.035 33.888 1.00 82.44 262 MET A N 1
ATOM 2120 C CA . MET A 1 262 ? -17.358 1.184 34.709 1.00 82.44 262 MET A CA 1
ATOM 2121 C C . MET A 1 262 ? -16.880 1.012 36.157 1.00 82.44 262 MET A C 1
ATOM 2123 O O . MET A 1 262 ? -17.063 -0.060 36.742 1.00 82.44 262 MET A O 1
ATOM 2127 N N . ASN A 1 263 ? -16.329 2.077 36.733 1.00 81.38 263 ASN A N 1
ATOM 2128 C CA . ASN A 1 263 ? -16.002 2.246 38.140 1.00 81.38 263 ASN A CA 1
ATOM 2129 C C . ASN A 1 263 ? -15.126 1.102 38.690 1.00 81.38 263 ASN A C 1
ATOM 2131 O O . ASN A 1 263 ? -15.418 0.519 39.738 1.00 81.38 263 ASN A O 1
ATOM 2135 N N . ASN A 1 264 ? -14.067 0.734 37.957 1.00 83.12 264 ASN A N 1
ATOM 2136 C CA . ASN A 1 264 ? -13.254 -0.443 38.253 1.00 83.12 264 ASN A CA 1
ATOM 2137 C C . ASN A 1 264 ? -11.750 -0.205 38.032 1.00 83.12 264 ASN A C 1
ATOM 2139 O O . ASN A 1 264 ? -11.278 -0.131 36.906 1.00 83.12 264 ASN A O 1
ATOM 2143 N N . LEU A 1 265 ? -10.963 -0.187 39.114 1.00 85.19 265 LEU A N 1
ATOM 2144 C CA . LEU A 1 265 ? -9.493 -0.068 39.060 1.00 85.19 265 LEU A CA 1
ATOM 2145 C C . LEU A 1 265 ? -8.765 -1.406 38.832 1.00 85.19 265 LEU A C 1
ATOM 2147 O O . LEU A 1 265 ? -7.542 -1.430 38.676 1.00 85.19 265 LEU A O 1
ATOM 2151 N N . ASN A 1 266 ? -9.510 -2.513 38.830 1.00 89.25 266 ASN A N 1
ATOM 2152 C CA . ASN A 1 266 ? -9.035 -3.870 38.579 1.00 89.25 266 ASN A CA 1
ATOM 2153 C C . ASN A 1 266 ? -9.911 -4.555 37.509 1.00 89.25 266 ASN A C 1
ATOM 2155 O O . ASN A 1 266 ? -10.565 -5.560 37.795 1.00 89.25 266 ASN A O 1
ATOM 2159 N N . PRO A 1 267 ? -9.995 -4.000 36.291 1.00 90.88 267 PRO A N 1
ATOM 2160 C CA . PRO A 1 267 ? -10.866 -4.530 35.251 1.00 90.88 267 PRO A CA 1
ATOM 2161 C C . PRO A 1 267 ? -10.392 -5.898 34.747 1.00 90.88 267 PRO A C 1
ATOM 2163 O O . PRO A 1 267 ? -9.201 -6.119 34.530 1.00 90.88 267 PRO A O 1
ATOM 2166 N N . ASP A 1 268 ? -11.347 -6.793 34.508 1.00 92.69 268 ASP A N 1
ATOM 2167 C CA . ASP A 1 268 ? -11.166 -8.057 33.793 1.00 92.69 268 ASP A CA 1
ATOM 2168 C C . ASP A 1 268 ? -11.949 -7.973 32.477 1.00 92.69 268 ASP A C 1
ATOM 2170 O O . ASP A 1 268 ? -13.180 -7.864 32.481 1.00 92.69 268 ASP A O 1
ATOM 2174 N N . TRP A 1 269 ? -11.235 -7.965 31.350 1.00 92.75 269 TRP A N 1
ATOM 2175 C CA . TRP A 1 269 ? -11.834 -7.872 30.016 1.00 92.75 269 TRP A CA 1
ATOM 2176 C C . TRP A 1 269 ? -12.039 -9.254 29.413 1.00 92.75 269 TRP A C 1
ATOM 2178 O O . TRP A 1 269 ? -13.160 -9.573 29.029 1.00 92.75 269 TRP A O 1
ATOM 2188 N N . ASN A 1 270 ? -10.992 -10.085 29.399 1.00 91.94 270 ASN A N 1
ATOM 2189 C CA . ASN A 1 270 ? -10.973 -11.378 28.710 1.00 91.94 270 ASN A CA 1
ATOM 2190 C C . ASN A 1 270 ? -11.443 -11.273 27.248 1.00 91.94 270 ASN A C 1
ATOM 2192 O O . ASN A 1 270 ? -12.252 -12.077 26.791 1.00 91.94 270 ASN A O 1
ATOM 2196 N N . GLU A 1 271 ? -10.948 -10.261 26.533 1.00 90.69 271 GLU A N 1
ATOM 2197 C CA . GLU A 1 271 ? -11.338 -9.962 25.152 1.00 90.69 271 GLU A CA 1
ATOM 2198 C C . GLU A 1 271 ? -10.216 -10.302 24.168 1.00 90.69 271 GLU A C 1
ATOM 2200 O O . GLU A 1 271 ? -9.058 -9.940 24.389 1.00 90.69 271 GLU A O 1
ATOM 2205 N N . ASP A 1 272 ? -10.573 -10.972 23.072 1.00 87.94 272 ASP A N 1
ATOM 2206 C CA . ASP A 1 272 ? -9.652 -11.417 22.027 1.00 87.94 272 ASP A CA 1
ATOM 2207 C C . ASP A 1 272 ? -9.640 -10.457 20.828 1.00 87.94 272 ASP A C 1
ATOM 2209 O O . ASP A 1 272 ? -10.676 -10.074 20.280 1.00 87.94 272 ASP A O 1
ATOM 2213 N N . PHE A 1 273 ? -8.440 -10.103 20.374 1.00 86.88 273 PHE A N 1
ATOM 2214 C CA . PHE A 1 273 ? -8.200 -9.219 19.240 1.00 86.88 273 PHE A CA 1
ATOM 2215 C C . PHE A 1 273 ? -7.260 -9.877 18.237 1.00 86.88 273 PHE A C 1
ATOM 2217 O O . PHE A 1 273 ? -6.240 -10.454 18.600 1.00 86.88 273 PHE A O 1
ATOM 2224 N N . LYS A 1 274 ? -7.567 -9.718 16.949 1.00 83.50 274 LYS A N 1
ATOM 2225 C CA . LYS A 1 274 ? -6.694 -10.137 15.847 1.00 83.50 274 LYS A CA 1
ATOM 2226 C C . LYS A 1 274 ? -6.071 -8.920 15.176 1.00 83.50 274 LYS A C 1
ATOM 2228 O O . LYS A 1 274 ? -6.801 -8.001 14.784 1.00 83.50 274 LYS A O 1
ATOM 2233 N N . LEU A 1 275 ? -4.746 -8.918 15.055 1.00 82.69 275 LEU A N 1
ATOM 2234 C CA . LEU A 1 275 ? -3.947 -7.856 14.441 1.00 82.69 275 LEU A CA 1
ATOM 2235 C C . LEU A 1 275 ? -3.042 -8.443 13.351 1.00 82.69 275 LEU A C 1
ATOM 2237 O O . LEU A 1 275 ? -2.511 -9.541 13.499 1.00 82.69 275 LEU A O 1
ATOM 2241 N N . LEU A 1 276 ? -2.876 -7.711 12.251 1.00 77.62 276 LEU A N 1
ATOM 2242 C CA . LEU A 1 276 ? -2.113 -8.168 11.091 1.00 77.62 276 LEU A CA 1
ATOM 2243 C C . LEU A 1 276 ? -0.633 -7.811 11.233 1.00 77.62 276 LEU A C 1
ATOM 2245 O O . LEU A 1 276 ? -0.299 -6.631 11.306 1.00 77.62 276 LEU A O 1
ATOM 2249 N N . VAL A 1 277 ? 0.244 -8.813 11.225 1.00 80.88 277 VAL A N 1
ATOM 2250 C CA . VAL A 1 277 ? 1.692 -8.598 11.329 1.00 80.88 277 VAL A CA 1
ATOM 2251 C C . VAL A 1 277 ? 2.298 -8.576 9.934 1.00 80.88 277 VAL A C 1
ATOM 2253 O O . VAL A 1 277 ? 2.223 -9.563 9.208 1.00 80.88 277 VAL A O 1
ATOM 2256 N N . LYS A 1 278 ? 2.912 -7.454 9.566 1.00 76.69 278 LYS A N 1
ATOM 2257 C CA . LYS A 1 278 ? 3.697 -7.280 8.335 1.00 76.69 278 LYS A CA 1
ATOM 2258 C C . LYS A 1 278 ? 5.166 -7.616 8.529 1.00 76.69 278 LYS A C 1
ATOM 2260 O O . LYS A 1 278 ? 5.795 -8.104 7.604 1.00 76.69 278 LYS A O 1
ATOM 2265 N N . ASP A 1 279 ? 5.699 -7.356 9.717 1.00 80.12 279 ASP A N 1
ATOM 2266 C CA . ASP A 1 279 ? 7.082 -7.664 10.057 1.00 80.12 279 ASP A CA 1
ATOM 2267 C C . ASP A 1 279 ? 7.209 -7.992 11.548 1.00 80.12 279 ASP A C 1
ATOM 2269 O O . ASP A 1 279 ? 6.979 -7.149 12.413 1.00 80.12 279 ASP A O 1
ATOM 2273 N N . LEU A 1 280 ? 7.607 -9.226 11.853 1.00 81.62 280 LEU A N 1
ATOM 2274 C CA . LEU A 1 280 ? 7.784 -9.702 13.222 1.00 81.62 280 LEU A CA 1
ATOM 2275 C C . LEU A 1 280 ? 9.013 -9.070 13.903 1.00 81.62 280 LEU A C 1
ATOM 2277 O O . LEU A 1 280 ? 9.041 -8.957 15.128 1.00 81.62 280 LEU A O 1
ATOM 2281 N N . GLN A 1 281 ? 10.024 -8.661 13.129 1.00 78.62 281 GLN A N 1
ATOM 2282 C CA . GLN A 1 281 ? 11.295 -8.163 13.659 1.00 78.62 281 GLN A CA 1
ATOM 2283 C C . GLN A 1 281 ? 11.215 -6.697 14.082 1.00 78.62 281 GLN A C 1
ATOM 2285 O O . GLN A 1 281 ? 11.721 -6.342 15.152 1.00 78.62 281 GLN A O 1
ATOM 2290 N N . SER A 1 282 ? 10.575 -5.848 13.271 1.00 81.12 282 SER A N 1
ATOM 2291 C CA . SER A 1 282 ? 10.471 -4.412 13.556 1.00 81.12 282 SER A CA 1
ATOM 2292 C C . SER A 1 282 ? 9.192 -4.006 14.286 1.00 81.12 282 SER A C 1
ATOM 2294 O O . SER A 1 282 ? 9.218 -3.023 15.031 1.00 81.12 282 SER A O 1
ATOM 2296 N N . GLN A 1 283 ? 8.075 -4.724 14.107 1.00 86.12 283 GLN A N 1
ATOM 2297 C CA . GLN A 1 283 ? 6.806 -4.270 14.669 1.00 86.12 283 GLN A CA 1
ATOM 2298 C C . GLN A 1 283 ? 6.700 -4.516 16.173 1.00 86.12 283 GLN A C 1
ATOM 2300 O O . GLN A 1 283 ? 7.210 -5.484 16.747 1.00 86.12 283 GLN A O 1
ATOM 2305 N N . VAL A 1 284 ? 5.968 -3.611 16.815 1.00 90.75 284 VAL A N 1
ATOM 2306 C CA . VAL A 1 284 ? 5.645 -3.659 18.235 1.00 90.75 284 VAL A CA 1
ATOM 2307 C C . VAL A 1 284 ? 4.138 -3.485 18.439 1.00 90.75 284 VAL A C 1
ATOM 2309 O O . VAL A 1 284 ? 3.490 -2.697 17.744 1.00 90.75 284 VAL A O 1
ATOM 2312 N N . LEU A 1 285 ? 3.575 -4.207 19.408 1.00 93.38 285 LEU A N 1
ATOM 2313 C CA . LEU A 1 285 ? 2.214 -4.000 19.892 1.00 93.38 285 LEU A CA 1
ATOM 2314 C C . LEU A 1 285 ? 2.194 -2.816 20.852 1.00 93.38 285 LEU A C 1
ATOM 2316 O O . LEU A 1 285 ? 2.920 -2.807 21.839 1.00 93.38 285 LEU A O 1
ATOM 2320 N N . GLN A 1 286 ? 1.340 -1.838 20.582 1.00 92.75 286 GLN A N 1
ATOM 2321 C CA . GLN A 1 286 ? 1.108 -0.677 21.429 1.00 92.75 286 GLN A CA 1
ATOM 2322 C C . GLN A 1 286 ? -0.211 -0.854 22.179 1.00 92.75 286 GLN A C 1
ATOM 2324 O O . GLN A 1 286 ? -1.263 -1.056 21.571 1.00 92.75 286 GLN A O 1
ATOM 2329 N N . LEU A 1 287 ? -0.141 -0.758 23.503 1.00 93.88 287 LEU A N 1
ATOM 2330 C CA . LEU A 1 287 ? -1.269 -0.824 24.422 1.00 93.88 287 LEU A CA 1
ATOM 2331 C C . LEU A 1 287 ? -1.411 0.530 25.106 1.00 93.88 287 LEU A C 1
ATOM 2333 O O . LEU A 1 287 ? -0.494 0.997 25.780 1.00 93.88 287 LEU A O 1
ATOM 2337 N N . HIS A 1 288 ? -2.557 1.174 24.933 1.00 91.69 288 HIS A N 1
ATOM 2338 C CA . HIS A 1 288 ? -2.873 2.443 25.575 1.00 91.69 288 HIS A CA 1
ATOM 2339 C C . HIS A 1 288 ? -4.109 2.269 26.448 1.00 91.69 288 HIS A C 1
ATOM 2341 O O . HIS A 1 288 ? -5.149 1.836 25.961 1.00 91.69 288 HIS A O 1
ATOM 2347 N N . LEU A 1 289 ? -4.000 2.614 27.728 1.00 91.94 289 LEU A N 1
ATOM 2348 C CA . LEU A 1 289 ? -5.114 2.558 28.664 1.00 91.94 289 LEU A CA 1
ATOM 2349 C C . LEU A 1 289 ? -5.655 3.956 28.897 1.00 91.94 289 LEU A C 1
ATOM 2351 O O . LEU A 1 289 ? -4.903 4.892 29.196 1.00 91.94 289 LEU A O 1
ATOM 2355 N N . TYR A 1 290 ? -6.970 4.059 28.799 1.00 90.31 290 TYR A N 1
ATOM 2356 C CA . TYR A 1 290 ? -7.700 5.301 28.954 1.00 90.31 290 TYR A CA 1
ATOM 2357 C C . TYR A 1 290 ? -8.829 5.128 29.953 1.00 90.31 290 TYR A C 1
ATOM 2359 O O . TYR A 1 290 ? -9.432 4.060 30.034 1.00 90.31 290 TYR A O 1
ATOM 2367 N N . ASP A 1 291 ? -9.099 6.209 30.667 1.00 86.69 291 ASP A N 1
ATOM 2368 C CA . ASP A 1 291 ? -10.277 6.414 31.483 1.00 86.69 291 ASP A CA 1
ATOM 2369 C C . ASP A 1 291 ? -11.383 6.982 30.595 1.00 86.69 291 ASP A C 1
ATOM 2371 O O . ASP A 1 291 ? -11.185 7.998 29.910 1.00 86.69 291 ASP A O 1
ATOM 2375 N N . TRP A 1 292 ? -12.506 6.275 30.493 1.00 84.00 292 TRP A N 1
ATOM 2376 C CA . TRP A 1 292 ? -13.621 6.772 29.709 1.00 84.00 292 TRP A CA 1
ATOM 2377 C C . TRP A 1 292 ? -14.291 7.938 30.435 1.00 84.00 292 TRP A C 1
ATOM 2379 O O . TRP A 1 292 ? -14.573 7.873 31.617 1.00 84.00 292 TRP A O 1
ATOM 2389 N N . GLU A 1 293 ? -14.591 8.993 29.685 1.00 78.75 293 GLU A N 1
ATOM 2390 C CA . GLU A 1 293 ? -15.149 10.230 30.213 1.00 78.75 293 GLU A CA 1
ATOM 2391 C C . GLU A 1 293 ? -16.386 10.578 29.409 1.00 78.75 293 GLU A C 1
ATOM 2393 O O . GLU A 1 293 ? -16.392 10.507 28.173 1.00 78.75 293 GLU A O 1
ATOM 2398 N N . LYS A 1 294 ? -17.452 10.961 30.110 1.00 67.81 294 LYS A N 1
ATOM 2399 C CA . LYS A 1 294 ? -18.728 11.291 29.467 1.00 67.81 294 LYS A CA 1
ATOM 2400 C C . LYS A 1 294 ? -18.653 12.612 28.699 1.00 67.81 294 LYS A C 1
ATOM 2402 O O . LYS A 1 294 ? -19.365 12.786 27.709 1.00 67.81 294 LYS A O 1
ATOM 2407 N N . PHE A 1 295 ? -17.802 13.531 29.152 1.00 63.97 295 PHE A N 1
ATOM 2408 C CA . PHE A 1 295 ? -17.612 14.850 28.559 1.00 63.97 295 PHE A CA 1
ATOM 2409 C C . PHE A 1 295 ? -16.121 15.197 28.513 1.00 63.97 295 PHE A C 1
ATOM 2411 O O . PHE A 1 295 ? -15.469 15.245 29.546 1.00 63.97 295 PHE A O 1
ATOM 2418 N N . GLY A 1 296 ? -15.598 15.505 27.324 1.00 67.06 296 GLY A N 1
ATOM 2419 C CA . GLY A 1 296 ? -14.197 15.904 27.149 1.00 67.06 296 GLY A CA 1
ATOM 2420 C C . GLY A 1 296 ? -13.263 14.763 26.718 1.00 67.06 296 GLY A C 1
ATOM 2421 O O . GLY A 1 296 ? -13.730 13.696 26.314 1.00 67.06 296 GLY A O 1
ATOM 2422 N N . PRO A 1 297 ? -11.941 15.015 26.688 1.00 73.31 297 PRO A N 1
ATOM 2423 C CA . PRO A 1 297 ? -10.951 14.021 26.287 1.00 73.31 297 PRO A CA 1
ATOM 2424 C C . PRO A 1 297 ? -10.782 12.934 27.355 1.00 73.31 297 PRO A C 1
ATOM 2426 O O . PRO A 1 297 ? -10.703 13.229 28.540 1.00 73.31 297 PRO A O 1
ATOM 2429 N N . HIS A 1 298 ? -10.661 11.683 26.908 1.00 81.94 298 HIS A N 1
ATOM 2430 C CA . HIS A 1 298 ? -10.396 10.536 27.776 1.00 81.94 298 HIS A CA 1
ATOM 2431 C C . HIS A 1 298 ? -9.034 10.626 28.449 1.00 81.94 298 HIS A C 1
ATOM 2433 O O . HIS A 1 298 ? -8.020 10.925 27.804 1.00 81.94 298 HIS A O 1
ATOM 2439 N N . ASP A 1 299 ? -9.001 10.293 29.731 1.00 82.94 299 ASP A N 1
ATOM 2440 C CA . ASP A 1 299 ? -7.823 10.502 30.543 1.00 82.94 299 ASP A CA 1
ATOM 2441 C C . ASP A 1 299 ? -6.832 9.345 30.399 1.00 82.94 299 ASP A C 1
ATOM 2443 O O . ASP A 1 299 ? -7.154 8.180 30.608 1.00 82.94 299 ASP A O 1
ATOM 2447 N N . LYS A 1 300 ? -5.582 9.626 30.018 1.00 86.88 300 LYS A N 1
ATOM 2448 C CA . LYS A 1 300 ? -4.586 8.553 29.850 1.00 86.88 300 LYS A CA 1
ATOM 2449 C C . LYS A 1 300 ? -4.185 7.984 31.216 1.00 86.88 300 LYS A C 1
ATOM 2451 O O . LYS A 1 300 ? -3.580 8.701 32.024 1.00 86.88 300 LYS A O 1
ATOM 2456 N N . LEU A 1 301 ? -4.462 6.698 31.429 1.00 86.31 301 LEU A N 1
ATOM 2457 C CA . LEU A 1 301 ? -4.099 5.949 32.637 1.00 86.31 301 LEU A CA 1
ATOM 2458 C C . LEU A 1 301 ? -2.654 5.445 32.547 1.00 86.31 301 LEU A C 1
ATOM 2460 O O . LEU A 1 301 ? -1.864 5.632 33.478 1.00 86.31 301 LEU A O 1
ATOM 2464 N N . GLY A 1 302 ? -2.275 4.919 31.380 1.00 89.44 302 GLY A N 1
ATOM 2465 C CA . GLY A 1 302 ? -0.918 4.463 31.094 1.00 89.44 302 GLY A CA 1
ATOM 2466 C C . GLY A 1 302 ? -0.760 3.902 29.685 1.00 89.44 302 GLY A C 1
ATOM 2467 O O . GLY A 1 302 ? -1.706 3.872 28.898 1.00 89.44 302 GLY A O 1
ATOM 2468 N N . MET A 1 303 ? 0.454 3.485 29.345 1.00 91.38 303 MET A N 1
ATOM 2469 C CA . MET A 1 303 ? 0.746 2.782 28.101 1.00 91.38 303 MET A CA 1
ATOM 2470 C C . MET A 1 303 ? 1.838 1.737 28.286 1.00 91.38 303 MET A C 1
ATOM 2472 O O . MET A 1 303 ? 2.632 1.821 29.224 1.00 91.38 303 MET A O 1
ATOM 2476 N N . GLN A 1 304 ? 1.892 0.797 27.350 1.00 92.81 304 GLN A N 1
ATOM 2477 C CA . GLN A 1 304 ? 2.963 -0.175 27.241 1.00 92.81 304 GLN A CA 1
ATOM 2478 C C . GLN A 1 304 ? 3.179 -0.588 25.782 1.00 92.81 304 GLN A C 1
ATOM 2480 O O . GLN A 1 304 ? 2.262 -0.513 24.963 1.00 92.81 304 GLN A O 1
ATOM 2485 N N . VAL A 1 305 ? 4.396 -1.019 25.458 1.00 91.75 305 VAL A N 1
ATOM 2486 C CA . VAL A 1 305 ? 4.777 -1.499 24.133 1.00 91.75 305 VAL A CA 1
ATOM 2487 C C . VAL A 1 305 ? 5.460 -2.860 24.246 1.00 91.75 305 VAL A C 1
ATOM 2489 O O . VAL A 1 305 ? 6.380 -3.029 25.041 1.00 91.75 305 VAL A O 1
ATOM 2492 N N . ILE A 1 306 ? 5.030 -3.825 23.434 1.00 93.19 306 ILE A N 1
ATOM 2493 C CA . ILE A 1 306 ? 5.560 -5.193 23.426 1.00 93.19 306 ILE A CA 1
ATOM 2494 C C . ILE A 1 306 ? 6.159 -5.487 22.047 1.00 93.19 306 ILE A C 1
ATOM 2496 O O . ILE A 1 306 ? 5.415 -5.543 21.065 1.00 93.19 306 ILE A O 1
ATOM 2500 N N . PRO A 1 307 ? 7.484 -5.678 21.931 1.00 92.38 307 PRO A N 1
ATOM 2501 C CA . PRO A 1 307 ? 8.099 -6.085 20.672 1.00 92.38 307 PRO A CA 1
ATOM 2502 C C . PRO A 1 307 ? 7.652 -7.481 20.236 1.00 92.38 307 PRO A C 1
ATOM 2504 O O . PRO A 1 307 ? 7.744 -8.428 21.019 1.00 92.38 307 PRO A O 1
ATOM 2507 N N . LEU A 1 308 ? 7.214 -7.630 18.981 1.00 91.19 308 LEU A N 1
ATOM 2508 C CA . LEU A 1 308 ? 6.688 -8.913 18.494 1.00 91.19 308 LEU A CA 1
ATOM 2509 C C . LEU A 1 308 ? 7.774 -9.982 18.329 1.00 91.19 308 LEU A C 1
ATOM 2511 O O . LEU A 1 308 ? 7.481 -11.164 18.474 1.00 91.19 308 LEU A O 1
ATOM 2515 N N . LYS A 1 309 ? 9.039 -9.581 18.155 1.00 90.19 309 LYS A N 1
ATOM 2516 C CA . LYS A 1 309 ? 10.210 -10.478 18.134 1.00 90.19 309 LYS A CA 1
ATOM 2517 C C . LYS A 1 309 ? 10.382 -11.347 19.389 1.00 90.19 309 LYS A C 1
ATOM 2519 O O . LYS A 1 309 ? 11.198 -12.259 19.393 1.00 90.19 309 LYS A O 1
ATOM 2524 N N . LEU A 1 310 ? 9.673 -11.034 20.479 1.00 89.50 310 LEU A N 1
ATOM 2525 C CA . LEU A 1 310 ? 9.681 -11.823 21.715 1.00 89.50 310 LEU A CA 1
ATOM 2526 C C . LEU A 1 310 ? 8.762 -13.051 21.655 1.00 89.50 310 LEU A C 1
ATOM 2528 O O . LEU A 1 310 ? 8.752 -13.833 22.612 1.00 89.50 310 LEU A O 1
ATOM 2532 N N . LEU A 1 311 ? 7.953 -13.173 20.602 1.00 90.62 311 LEU A N 1
ATOM 2533 C CA . LEU A 1 311 ? 7.018 -14.269 20.389 1.00 90.62 311 LEU A CA 1
ATOM 2534 C C . LEU A 1 311 ? 7.656 -15.351 19.526 1.00 90.62 311 LEU A C 1
ATOM 2536 O O . LEU A 1 311 ? 8.294 -15.056 18.516 1.00 90.62 311 LEU A O 1
ATOM 2540 N N . MET A 1 312 ? 7.399 -16.601 19.894 1.00 87.81 312 MET A N 1
ATOM 2541 C CA . MET A 1 312 ? 7.659 -17.745 19.033 1.00 87.81 312 MET A CA 1
ATOM 2542 C C . MET A 1 312 ? 6.377 -18.097 18.261 1.00 87.81 312 MET A C 1
ATOM 2544 O O . MET A 1 312 ? 5.278 -17.973 18.813 1.00 87.81 312 MET A O 1
ATOM 2548 N N . PRO A 1 313 ? 6.478 -18.517 16.989 1.00 87.88 313 PRO A N 1
ATOM 2549 C CA . PRO A 1 313 ? 5.322 -18.955 16.214 1.00 87.88 313 PRO A CA 1
ATOM 2550 C C . PRO A 1 313 ? 4.517 -20.063 16.906 1.00 87.88 313 PRO A C 1
ATOM 2552 O O . PRO A 1 313 ? 5.091 -21.047 17.363 1.00 87.88 313 PRO A O 1
ATOM 2555 N N . HIS A 1 314 ? 3.191 -19.918 16.926 1.00 85.75 314 HIS A N 1
ATOM 2556 C CA . HIS A 1 314 ? 2.208 -20.831 17.530 1.00 85.75 314 HIS A CA 1
ATOM 2557 C C . HIS A 1 314 ? 2.350 -21.053 19.044 1.00 85.75 314 HIS A C 1
ATOM 2559 O O . HIS A 1 314 ? 1.642 -21.883 19.614 1.00 85.75 314 HIS A O 1
ATOM 2565 N N . GLU A 1 315 ? 3.228 -20.307 19.713 1.00 91.25 315 GLU A N 1
ATOM 2566 C CA . GLU A 1 315 ? 3.407 -20.388 21.156 1.00 91.25 315 GLU A CA 1
ATOM 2567 C C . GLU A 1 315 ? 2.604 -19.285 21.847 1.00 91.25 315 GLU A C 1
ATOM 2569 O O . GLU A 1 315 ? 2.660 -18.108 21.472 1.00 91.25 315 GLU A O 1
ATOM 2574 N N . LYS A 1 316 ? 1.849 -19.670 22.877 1.00 92.88 316 LYS A N 1
ATOM 2575 C CA . LYS A 1 316 ? 1.153 -18.713 23.733 1.00 92.88 316 LYS A CA 1
ATOM 2576 C C . LYS A 1 316 ? 2.122 -18.132 24.747 1.00 92.88 316 LYS A C 1
ATOM 2578 O O . LYS A 1 316 ? 2.773 -18.876 25.474 1.00 92.88 316 LYS A O 1
ATOM 2583 N N . LYS A 1 317 ? 2.169 -16.806 24.837 1.00 94.56 317 LYS A N 1
ATOM 2584 C CA . LYS A 1 317 ? 3.011 -16.102 25.801 1.00 94.56 317 LYS A CA 1
ATOM 2585 C C . LYS A 1 317 ? 2.214 -15.057 26.562 1.00 94.56 317 LYS A C 1
ATOM 2587 O O . LYS A 1 317 ? 1.616 -14.165 25.964 1.00 94.56 317 LYS A O 1
ATOM 2592 N N . GLU A 1 318 ? 2.236 -15.167 27.884 1.00 96.00 318 GLU A N 1
ATOM 2593 C CA . GLU A 1 318 ? 1.624 -14.196 28.785 1.00 96.00 318 GLU A CA 1
ATOM 2594 C C . GLU A 1 318 ? 2.637 -13.113 29.174 1.00 96.00 318 GLU A C 1
ATOM 2596 O O . GLU A 1 318 ? 3.789 -13.396 29.512 1.00 96.00 318 GLU A O 1
ATOM 2601 N N . PHE A 1 319 ? 2.198 -11.857 29.140 1.00 94.00 319 PHE A N 1
ATOM 2602 C CA . PHE A 1 319 ? 2.968 -10.700 29.570 1.00 94.00 319 PHE A CA 1
ATOM 2603 C C . PHE A 1 319 ? 2.205 -9.957 30.661 1.00 94.00 319 PHE A C 1
ATOM 2605 O O . PHE A 1 319 ? 1.117 -9.442 30.413 1.00 94.00 319 PHE A O 1
ATOM 2612 N N . THR A 1 320 ? 2.809 -9.840 31.844 1.00 94.94 320 THR A N 1
ATOM 2613 C CA . THR A 1 320 ? 2.356 -8.933 32.907 1.00 94.94 320 THR A CA 1
ATOM 2614 C C . THR A 1 320 ? 3.307 -7.746 32.969 1.00 94.94 320 THR A C 1
ATOM 2616 O O . THR A 1 320 ? 4.488 -7.912 33.271 1.00 94.94 320 THR A O 1
ATOM 2619 N N . LEU A 1 321 ? 2.805 -6.554 32.654 1.00 92.69 321 LEU A N 1
ATOM 2620 C CA . LEU A 1 321 ? 3.627 -5.372 32.409 1.00 92.69 321 LEU A CA 1
ATOM 2621 C C . LEU A 1 321 ? 3.160 -4.185 33.245 1.00 92.69 321 LEU A C 1
ATOM 2623 O O . LEU A 1 321 ? 1.965 -3.897 33.323 1.00 92.69 321 LEU A O 1
ATOM 2627 N N . ASP A 1 322 ? 4.115 -3.464 33.825 1.00 91.25 322 ASP A N 1
ATOM 2628 C CA . ASP A 1 322 ? 3.850 -2.203 34.511 1.00 91.25 322 ASP A CA 1
ATOM 2629 C C . ASP A 1 322 ? 3.474 -1.112 33.498 1.00 91.25 322 ASP A C 1
ATOM 2631 O O . ASP A 1 322 ? 4.081 -0.985 32.430 1.00 91.25 322 ASP A O 1
ATOM 2635 N N . LEU A 1 323 ? 2.450 -0.329 33.828 1.00 89.62 323 LEU A N 1
ATOM 2636 C CA . LEU A 1 323 ? 1.972 0.765 32.991 1.00 89.62 323 LEU A CA 1
ATOM 2637 C C . LEU A 1 323 ? 2.861 1.998 33.155 1.00 89.62 323 LEU A C 1
ATOM 2639 O O . LEU A 1 323 ? 3.123 2.450 34.270 1.00 89.62 323 LEU A O 1
ATOM 2643 N N . LEU A 1 324 ? 3.266 2.590 32.031 1.00 88.00 324 LEU A N 1
ATOM 2644 C CA . LEU A 1 324 ? 4.122 3.775 31.995 1.00 88.00 324 LEU A CA 1
ATOM 2645 C C . LEU A 1 324 ? 3.339 5.022 31.576 1.00 88.00 324 LEU A C 1
ATOM 2647 O O . LEU A 1 324 ? 2.312 4.948 30.898 1.00 88.00 324 LEU A O 1
ATOM 2651 N N . HIS A 1 325 ? 3.827 6.202 31.960 1.00 81.88 325 HIS A N 1
ATOM 2652 C CA . HIS A 1 325 ? 3.278 7.467 31.470 1.00 81.88 325 HIS A CA 1
ATOM 2653 C C . HIS A 1 325 ? 3.672 7.700 30.002 1.00 81.88 325 HIS A C 1
ATOM 2655 O O . HIS A 1 325 ? 2.831 8.058 29.165 1.00 81.88 325 HIS A O 1
ATOM 2661 N N . SER A 1 326 ? 4.949 7.452 29.700 1.00 79.31 326 SER A N 1
ATOM 2662 C CA . SER A 1 326 ? 5.601 7.699 28.415 1.00 79.31 326 SER A CA 1
ATOM 2663 C C . SER A 1 326 ? 6.687 6.654 28.148 1.00 79.31 326 SER A C 1
ATOM 2665 O O . SER A 1 326 ? 7.255 6.097 29.081 1.00 79.31 326 SER A O 1
ATOM 2667 N N . MET A 1 327 ? 7.029 6.427 26.878 1.00 71.31 327 MET A N 1
ATOM 2668 C CA . MET A 1 327 ? 8.121 5.520 26.484 1.00 71.31 327 MET A CA 1
ATOM 2669 C C . MET A 1 327 ? 9.522 6.122 26.687 1.00 71.31 327 MET A C 1
ATOM 2671 O O . MET A 1 327 ? 10.517 5.456 26.418 1.00 71.31 327 MET A O 1
ATOM 2675 N N . LYS A 1 328 ? 9.620 7.380 27.135 1.00 73.88 328 LYS A N 1
ATOM 2676 C CA . LYS A 1 328 ? 10.905 8.026 27.428 1.00 73.88 328 LYS A CA 1
ATOM 2677 C C . LYS A 1 328 ? 11.481 7.468 28.741 1.00 73.88 328 LYS A C 1
ATOM 2679 O O . LYS A 1 328 ? 10.821 7.621 29.770 1.00 73.88 328 LYS A O 1
ATOM 2684 N N . PRO A 1 329 ? 12.686 6.866 28.735 1.00 65.56 329 PRO A N 1
ATOM 2685 C CA . PRO A 1 329 ? 13.284 6.275 29.937 1.00 65.56 329 PRO A CA 1
ATOM 2686 C C . PRO A 1 329 ? 13.440 7.282 31.084 1.00 65.56 329 PRO A C 1
ATOM 2688 O O . PRO A 1 329 ? 13.190 6.945 32.238 1.00 65.56 329 PRO A O 1
ATOM 2691 N N . ASP A 1 330 ? 13.759 8.534 30.747 1.00 71.81 330 ASP A N 1
ATOM 2692 C CA . ASP A 1 330 ? 14.059 9.599 31.711 1.00 71.81 330 ASP A CA 1
ATOM 2693 C C . ASP A 1 330 ? 12.840 10.430 32.137 1.00 71.81 330 ASP A C 1
ATOM 2695 O O . ASP A 1 330 ? 12.996 11.471 32.777 1.00 71.81 330 ASP A O 1
ATOM 2699 N N . ASP A 1 331 ? 11.614 10.022 31.791 1.00 72.88 331 ASP A N 1
ATOM 2700 C CA . ASP A 1 331 ? 10.431 10.768 32.221 1.00 72.88 331 ASP A CA 1
ATOM 2701 C C . ASP A 1 331 ? 10.238 10.618 33.744 1.00 72.88 331 ASP A C 1
ATOM 2703 O O . ASP A 1 331 ? 9.958 9.513 34.226 1.00 72.88 331 ASP A O 1
ATOM 2707 N N . PRO A 1 332 ? 10.329 11.704 34.538 1.00 71.06 332 PRO A N 1
ATOM 2708 C CA . PRO A 1 332 ? 10.159 11.629 35.987 1.00 71.06 332 PRO A CA 1
ATOM 2709 C C . PRO A 1 332 ? 8.783 11.078 36.394 1.00 71.06 332 PRO A C 1
ATOM 2711 O O . PRO A 1 332 ? 8.638 10.537 37.492 1.00 71.06 332 PRO A O 1
ATOM 2714 N N . HIS A 1 333 ? 7.778 11.150 35.514 1.00 71.00 333 HIS A N 1
ATOM 2715 C CA . HIS A 1 333 ? 6.433 10.632 35.765 1.00 71.00 333 HIS A CA 1
ATOM 2716 C C . HIS A 1 333 ? 6.319 9.112 35.629 1.00 71.00 333 HIS A C 1
ATOM 2718 O O . HIS A 1 333 ? 5.338 8.552 36.124 1.00 71.00 333 HIS A O 1
ATOM 2724 N N . ASN A 1 334 ? 7.300 8.440 35.015 1.00 74.50 334 ASN A N 1
ATOM 2725 C CA . ASN A 1 334 ? 7.353 6.976 34.958 1.00 74.50 334 ASN A CA 1
ATOM 2726 C C . ASN A 1 334 ? 7.697 6.347 36.315 1.00 74.50 334 ASN A C 1
ATOM 2728 O O . ASN A 1 334 ? 7.406 5.177 36.532 1.00 74.50 334 ASN A O 1
ATOM 2732 N N . LYS A 1 335 ? 8.252 7.121 37.260 1.00 68.81 335 LYS A N 1
ATOM 2733 C CA . LYS A 1 335 ? 8.527 6.652 38.630 1.00 68.81 335 LYS A CA 1
ATOM 2734 C C . LYS A 1 335 ? 7.257 6.442 39.463 1.00 68.81 335 LYS A C 1
ATOM 2736 O O . LYS A 1 335 ? 7.317 5.794 40.504 1.00 68.81 335 LYS A O 1
A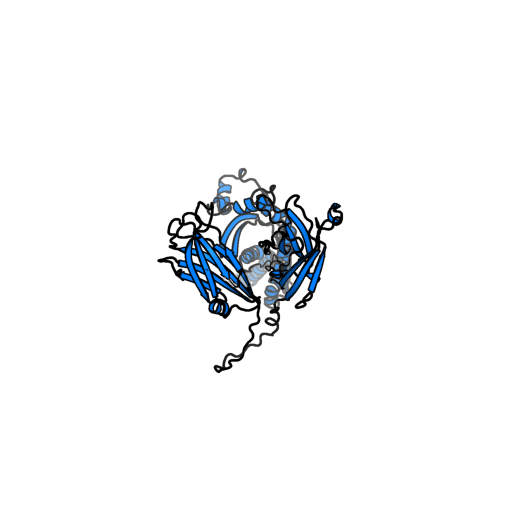TOM 2741 N N . LYS A 1 336 ? 6.115 7.005 39.046 1.00 77.94 336 LYS A N 1
ATOM 2742 C CA . LYS A 1 336 ? 4.832 6.816 39.737 1.00 77.94 336 LYS A CA 1
ATOM 2743 C C . LYS A 1 336 ? 4.186 5.507 39.264 1.00 77.94 336 LYS A C 1
ATOM 2745 O O . LYS A 1 336 ? 3.965 5.377 38.060 1.00 77.94 336 LYS A O 1
ATOM 2750 N N . PRO A 1 337 ? 3.829 4.575 40.167 1.00 79.94 337 PRO A N 1
ATOM 2751 C CA . PRO A 1 337 ? 3.155 3.342 39.777 1.00 79.94 337 PRO A CA 1
ATOM 2752 C C . PRO A 1 337 ? 1.769 3.663 39.201 1.00 79.94 337 PRO A C 1
ATOM 2754 O O . PRO A 1 337 ? 0.996 4.404 39.809 1.00 79.94 337 PRO A O 1
ATOM 2757 N N . ARG A 1 338 ? 1.462 3.120 38.017 1.00 86.38 338 ARG A N 1
ATOM 2758 C CA . ARG A 1 338 ? 0.186 3.342 37.303 1.00 86.38 338 ARG A CA 1
ATOM 2759 C C . ARG A 1 338 ? -0.663 2.081 37.143 1.00 86.38 338 ARG A C 1
ATOM 2761 O O . ARG A 1 338 ? -1.646 2.096 36.406 1.00 86.38 338 ARG A O 1
ATOM 2768 N N . GLY A 1 339 ? -0.289 1.019 37.847 1.00 89.62 339 GLY A N 1
ATOM 2769 C CA . GLY A 1 339 ? -0.901 -0.301 37.749 1.00 89.62 339 GLY A CA 1
ATOM 2770 C C . GLY A 1 339 ? -0.181 -1.215 36.768 1.00 89.62 339 GLY A C 1
ATOM 2771 O O . GLY A 1 339 ? 0.838 -0.850 36.179 1.00 89.62 339 GLY A O 1
ATOM 2772 N N . LYS A 1 340 ? -0.724 -2.420 36.616 1.00 93.44 340 LYS A N 1
ATOM 2773 C CA . LYS A 1 340 ? -0.202 -3.476 35.745 1.00 93.44 340 LYS A CA 1
ATOM 2774 C C . LYS A 1 340 ? -1.275 -3.924 34.769 1.00 93.44 340 LYS A C 1
ATOM 2776 O O . LYS A 1 340 ? -2.443 -3.975 35.145 1.00 93.44 340 LYS A O 1
ATOM 2781 N N . ILE A 1 341 ? -0.881 -4.272 33.552 1.00 94.25 341 ILE A N 1
ATOM 2782 C CA . ILE A 1 341 ? -1.743 -4.921 32.562 1.00 94.25 341 ILE A CA 1
ATOM 2783 C C . ILE A 1 341 ? -1.200 -6.312 32.244 1.00 94.25 341 ILE A C 1
ATOM 2785 O O . ILE A 1 341 ? 0.008 -6.484 32.081 1.00 94.25 341 ILE A O 1
ATOM 2789 N N . THR A 1 342 ? -2.102 -7.283 32.137 1.00 96.38 342 THR A N 1
ATOM 2790 C CA . THR A 1 342 ? -1.788 -8.652 31.736 1.00 96.38 342 THR A CA 1
ATOM 2791 C C . THR A 1 342 ? -2.452 -8.962 30.396 1.00 96.38 342 THR A C 1
ATOM 2793 O O . THR A 1 342 ? -3.666 -8.801 30.235 1.00 96.38 342 THR A O 1
ATOM 2796 N N . VAL A 1 343 ? -1.649 -9.394 29.422 1.00 96.19 343 VAL A N 1
ATOM 2797 C CA . VAL A 1 343 ? -2.099 -9.801 28.083 1.00 96.19 343 VAL A CA 1
ATOM 2798 C C . VAL A 1 343 ? -1.494 -11.148 27.703 1.00 96.19 343 VAL A C 1
ATOM 2800 O O . VAL A 1 343 ? -0.332 -11.415 27.995 1.00 96.19 343 VAL A O 1
ATOM 2803 N N . GLU A 1 344 ? -2.267 -11.979 27.017 1.00 96.56 344 GLU A N 1
ATOM 2804 C CA . GLU A 1 344 ? -1.782 -13.194 26.360 1.00 96.56 344 GLU A CA 1
ATOM 2805 C C . GLU A 1 344 ? -1.644 -12.918 24.858 1.00 96.56 344 GLU A C 1
ATOM 2807 O O . GLU A 1 344 ? -2.506 -12.288 24.244 1.00 96.56 344 GLU A O 1
ATOM 2812 N N . MET A 1 345 ? -0.533 -13.345 24.264 1.00 95.62 345 MET A N 1
ATOM 2813 C CA . MET A 1 345 ? -0.221 -13.116 22.856 1.00 95.62 345 MET A CA 1
ATOM 2814 C C . MET A 1 345 ? 0.157 -14.429 22.176 1.00 95.62 345 MET A C 1
ATOM 2816 O O . MET A 1 345 ? 0.843 -15.271 22.755 1.00 95.62 345 MET A O 1
ATOM 2820 N N . THR A 1 346 ? -0.279 -14.614 20.934 1.00 92.81 346 THR A N 1
ATOM 2821 C CA . THR A 1 346 ? 0.072 -15.774 20.102 1.00 92.81 346 THR A CA 1
ATOM 2822 C C . THR A 1 346 ? 0.239 -15.318 18.663 1.00 92.81 346 THR A C 1
ATOM 2824 O O . THR A 1 346 ? -0.652 -14.675 18.107 1.00 92.81 346 THR A O 1
ATOM 2827 N N . PHE A 1 347 ? 1.386 -15.622 18.059 1.00 90.88 347 PHE A N 1
ATOM 2828 C CA . PHE A 1 347 ? 1.649 -15.297 16.660 1.00 90.88 347 PHE A CA 1
ATOM 2829 C C . PHE A 1 347 ? 1.461 -16.534 15.784 1.00 90.88 347 PHE A C 1
ATOM 2831 O O . PHE A 1 347 ? 2.191 -17.510 15.934 1.00 90.88 347 PHE A O 1
ATOM 2838 N N . ASN A 1 348 ? 0.520 -16.473 14.846 1.00 84.50 348 ASN A N 1
ATOM 2839 C CA . ASN A 1 348 ? 0.251 -17.544 13.893 1.00 84.50 348 ASN A CA 1
ATOM 2840 C C . ASN A 1 348 ? 0.767 -17.115 12.511 1.00 84.50 348 ASN A C 1
ATOM 2842 O O . ASN A 1 348 ? 0.111 -16.285 11.870 1.00 84.50 348 ASN A O 1
ATOM 2846 N N . PRO A 1 349 ? 1.936 -17.609 12.059 1.00 82.69 349 PRO A N 1
ATOM 2847 C CA . PRO A 1 349 ? 2.453 -17.297 10.734 1.00 82.69 349 PRO A CA 1
ATOM 2848 C C . PRO A 1 349 ? 1.562 -17.878 9.633 1.00 82.69 349 PRO A C 1
ATOM 2850 O O . PRO A 1 349 ? 0.969 -18.946 9.792 1.00 82.69 349 PRO A O 1
ATOM 2853 N N . PHE A 1 350 ? 1.509 -17.200 8.492 1.00 72.94 350 PHE A N 1
ATOM 2854 C CA . PHE A 1 350 ? 0.925 -17.770 7.281 1.00 72.94 350 PHE A CA 1
ATOM 2855 C C . PHE A 1 350 ? 1.899 -18.757 6.632 1.00 72.94 350 PHE A C 1
ATOM 2857 O O . PHE A 1 350 ? 3.120 -18.613 6.742 1.00 72.94 350 PHE A O 1
ATOM 2864 N N . LYS A 1 351 ? 1.365 -19.785 5.965 1.00 65.88 351 LYS A N 1
ATOM 2865 C CA . LYS A 1 351 ? 2.188 -20.754 5.234 1.00 65.88 351 LYS A CA 1
ATOM 2866 C C . LYS A 1 351 ? 2.819 -20.052 4.035 1.00 65.88 351 LYS A C 1
ATOM 2868 O O . LYS A 1 351 ? 2.135 -19.400 3.260 1.00 65.88 351 LYS A O 1
ATOM 2873 N N . GLN A 1 352 ? 4.134 -20.160 3.895 1.00 53.22 352 GLN A N 1
ATOM 2874 C CA . GLN A 1 352 ? 4.846 -19.546 2.783 1.00 53.22 352 GLN A CA 1
ATOM 2875 C C . GLN A 1 352 ? 4.776 -20.489 1.573 1.00 53.22 352 GLN A C 1
ATOM 2877 O O . GLN A 1 352 ? 5.416 -21.538 1.579 1.00 53.22 352 GLN A O 1
ATOM 2882 N N . ASP A 1 353 ? 4.013 -20.121 0.540 1.00 44.59 353 ASP A N 1
ATOM 2883 C CA . ASP A 1 353 ? 3.985 -20.811 -0.761 1.00 44.59 353 ASP A CA 1
ATOM 2884 C C . ASP A 1 353 ? 5.326 -20.636 -1.511 1.00 44.59 353 ASP A C 1
ATOM 2886 O O . ASP A 1 353 ? 5.413 -19.942 -2.519 1.00 44.59 353 ASP A O 1
ATOM 2890 N N . ASN A 1 354 ? 6.406 -21.243 -1.012 1.00 40.53 354 ASN A N 1
ATOM 2891 C CA . ASN A 1 354 ? 7.711 -21.281 -1.687 1.00 40.53 354 ASN A CA 1
ATOM 2892 C C . ASN A 1 354 ? 7.987 -22.613 -2.407 1.00 40.53 354 ASN A C 1
ATOM 2894 O O . ASN A 1 354 ? 9.021 -22.753 -3.051 1.00 40.53 354 ASN A O 1
ATOM 2898 N N . GLU A 1 355 ? 7.067 -23.582 -2.373 1.00 39.56 355 GLU A N 1
ATOM 2899 C CA . GLU A 1 355 ? 7.280 -24.892 -3.016 1.00 39.56 355 GLU A CA 1
ATOM 2900 C C . GLU A 1 355 ? 6.799 -24.985 -4.476 1.00 39.56 355 GLU A C 1
ATOM 2902 O O . GLU A 1 355 ? 7.023 -26.000 -5.132 1.00 39.56 355 GLU A O 1
ATOM 2907 N N . ARG A 1 356 ? 6.172 -23.942 -5.044 1.00 36.94 356 ARG A N 1
ATOM 2908 C CA . ARG A 1 356 ? 5.668 -23.997 -6.435 1.00 36.94 356 ARG A CA 1
ATOM 2909 C C . ARG A 1 356 ? 6.661 -23.577 -7.523 1.00 36.94 356 ARG A C 1
ATOM 2911 O O . ARG A 1 356 ? 6.358 -23.793 -8.691 1.00 36.94 356 ARG A O 1
ATOM 2918 N N . PHE A 1 357 ? 7.840 -23.052 -7.181 1.00 33.72 357 PHE A N 1
ATOM 2919 C CA . PHE A 1 357 ? 8.820 -22.576 -8.177 1.00 33.72 357 PHE A CA 1
ATOM 2920 C C . PHE A 1 357 ? 10.126 -23.380 -8.259 1.00 33.72 357 PHE A C 1
ATOM 2922 O O . PHE A 1 357 ? 11.028 -23.015 -9.007 1.00 33.72 357 PHE A O 1
ATOM 2929 N N . SER A 1 358 ? 10.218 -24.520 -7.575 1.00 32.50 358 SER A N 1
ATOM 2930 C CA . SER A 1 358 ? 11.363 -25.437 -7.650 1.00 32.50 358 SER A CA 1
ATOM 2931 C C . SER A 1 358 ? 10.960 -26.811 -8.199 1.00 32.50 358 SER A C 1
ATOM 2933 O O . SER A 1 358 ? 11.200 -27.849 -7.589 1.00 32.50 358 SER A O 1
ATOM 2935 N N . ARG A 1 359 ? 10.371 -26.838 -9.401 1.00 26.08 359 ARG A N 1
ATOM 2936 C CA . ARG A 1 359 ? 10.393 -28.034 -10.258 1.00 26.08 359 ARG A CA 1
ATOM 2937 C C . ARG A 1 359 ? 10.886 -27.658 -11.656 1.00 26.08 359 ARG A C 1
ATOM 2939 O O . ARG A 1 359 ? 10.304 -26.759 -12.261 1.00 26.08 359 ARG A O 1
ATOM 2946 N N . PRO A 1 360 ? 11.947 -28.308 -12.172 1.00 31.14 360 PRO A N 1
ATOM 2947 C CA . PRO A 1 360 ? 12.349 -28.157 -13.561 1.00 31.14 360 PRO A CA 1
ATOM 2948 C C . PRO A 1 360 ? 11.182 -28.516 -14.477 1.00 31.14 360 PRO A C 1
ATOM 2950 O O . PRO A 1 360 ? 10.485 -29.507 -14.261 1.00 31.14 360 PRO A O 1
ATOM 2953 N N . LEU A 1 361 ? 10.963 -27.669 -15.476 1.00 30.50 361 LEU A N 1
ATOM 2954 C CA . LEU A 1 361 ? 9.916 -27.805 -16.473 1.00 30.50 361 LEU A CA 1
ATOM 2955 C C . LEU A 1 361 ? 10.244 -28.999 -17.390 1.00 30.50 361 LEU A C 1
ATOM 2957 O O . LEU A 1 361 ? 10.845 -28.822 -18.448 1.00 30.50 361 LEU A O 1
ATOM 2961 N N . GLU A 1 362 ? 9.875 -30.215 -16.993 1.00 27.05 362 GLU A N 1
ATOM 2962 C CA . GLU A 1 362 ? 9.801 -31.337 -17.928 1.00 27.05 362 GLU A CA 1
ATOM 2963 C C . GLU A 1 362 ? 8.421 -31.356 -18.588 1.00 27.05 362 GLU A C 1
ATOM 2965 O O . GLU A 1 362 ? 7.367 -31.260 -17.961 1.00 27.05 362 GLU A O 1
ATOM 2970 N N . ARG A 1 363 ? 8.481 -31.344 -19.914 1.00 30.92 363 ARG A N 1
ATOM 2971 C CA . ARG A 1 363 ? 7.392 -31.195 -20.871 1.00 30.92 363 ARG A CA 1
ATOM 2972 C C . ARG A 1 363 ? 6.823 -32.590 -21.178 1.00 30.92 363 ARG A C 1
ATOM 2974 O O . ARG A 1 363 ? 7.625 -33.487 -21.396 1.00 30.92 363 ARG A O 1
ATOM 2981 N N . HIS A 1 364 ? 5.489 -32.679 -21.324 1.00 30.56 364 HIS A N 1
ATOM 2982 C CA . HIS A 1 364 ? 4.647 -33.866 -21.642 1.00 30.56 364 HIS A CA 1
ATOM 2983 C C . HIS A 1 364 ? 4.097 -34.532 -20.365 1.00 30.56 364 HIS A C 1
ATOM 2985 O O . HIS A 1 364 ? 4.845 -34.753 -19.432 1.00 30.56 364 HIS A O 1
ATOM 2991 N N . GLU A 1 365 ? 2.800 -34.761 -20.149 1.00 25.53 365 GLU A N 1
ATOM 2992 C CA . GLU A 1 365 ? 1.679 -35.157 -21.009 1.00 25.53 365 GLU A CA 1
ATOM 2993 C C . GLU A 1 365 ? 0.353 -34.703 -20.360 1.00 25.53 365 GLU A C 1
ATOM 2995 O O . GLU A 1 365 ? 0.190 -34.770 -19.143 1.00 25.53 365 GLU A O 1
ATOM 3000 N N . TRP A 1 366 ? -0.613 -34.272 -21.172 1.00 25.27 366 TRP A N 1
ATOM 3001 C CA . TRP A 1 366 ? -2.025 -34.251 -20.783 1.00 25.27 366 TRP A CA 1
ATOM 3002 C C . TRP A 1 366 ? -2.647 -35.553 -21.276 1.00 25.27 366 TRP A C 1
ATOM 3004 O O . TRP A 1 366 ? -2.560 -35.797 -22.477 1.00 25.27 366 TRP A O 1
ATOM 3014 N N . ILE A 1 367 ? -3.268 -36.331 -20.381 1.00 28.64 367 ILE A N 1
ATOM 3015 C CA . ILE A 1 367 ? -4.506 -37.131 -20.538 1.00 28.64 367 ILE A CA 1
ATOM 3016 C C . ILE A 1 367 ? -4.600 -38.135 -19.364 1.00 28.64 367 ILE A C 1
ATOM 3018 O O . ILE A 1 367 ? -3.582 -38.632 -18.904 1.00 28.64 367 ILE A O 1
ATOM 3022 N N . GLU A 1 368 ? -5.841 -38.408 -18.922 1.00 24.72 368 GLU A N 1
ATOM 3023 C CA . GLU A 1 368 ? -6.286 -39.351 -17.867 1.00 24.72 368 GLU A CA 1
ATOM 3024 C C . GLU A 1 368 ? -6.095 -38.854 -16.410 1.00 24.72 368 GLU A C 1
ATOM 3026 O O . GLU A 1 368 ? -4.996 -38.584 -15.962 1.00 24.72 368 GLU A O 1
ATOM 3031 N N . CYS A 1 369 ? -7.113 -38.655 -15.561 1.00 24.77 369 CYS A N 1
ATOM 3032 C CA . CYS A 1 369 ? -8.359 -39.399 -15.384 1.00 24.77 369 CYS A CA 1
ATOM 3033 C C . CYS A 1 369 ? -9.497 -38.530 -14.812 1.00 24.77 369 CYS A C 1
ATOM 3035 O O . CYS A 1 369 ? -9.332 -37.793 -13.839 1.00 24.77 369 CYS A O 1
ATOM 3037 N N . VAL A 1 370 ? -10.699 -38.741 -15.347 1.00 31.94 370 VAL A N 1
ATOM 3038 C CA . VAL A 1 370 ? -11.975 -38.539 -14.650 1.00 31.94 370 VAL A CA 1
ATOM 3039 C C . VAL A 1 370 ? -12.174 -39.718 -13.692 1.00 31.94 370 VAL A C 1
ATOM 3041 O O . VAL A 1 370 ? -12.185 -40.859 -14.144 1.00 31.94 370 VAL A O 1
ATOM 3044 N N . GLY A 1 371 ? -12.386 -39.467 -12.395 1.00 26.80 371 GLY A N 1
ATOM 3045 C CA . GLY A 1 371 ? -12.924 -40.490 -11.488 1.00 26.80 371 GLY A CA 1
ATOM 3046 C C . GLY A 1 371 ? -12.543 -40.363 -10.011 1.00 26.80 371 GLY A C 1
ATOM 3047 O O . GLY A 1 371 ? -11.497 -40.838 -9.603 1.00 26.80 371 GLY A O 1
ATOM 3048 N N . LYS A 1 372 ? -13.469 -39.803 -9.217 1.00 32.38 372 LYS A N 1
ATOM 3049 C CA . LYS A 1 372 ? -13.706 -40.026 -7.773 1.00 32.38 372 LYS A CA 1
AT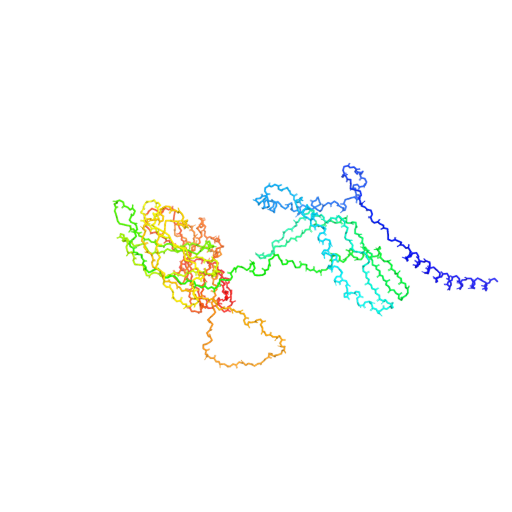OM 3050 C C . LYS A 1 372 ? -12.490 -40.155 -6.833 1.00 32.38 372 LYS A C 1
ATOM 3052 O O . LYS A 1 372 ? -11.972 -41.245 -6.627 1.00 32.38 372 LYS A O 1
ATOM 3057 N N . ALA A 1 373 ? -12.261 -39.103 -6.048 1.00 25.39 373 ALA A N 1
ATOM 3058 C CA . ALA A 1 373 ? -11.885 -39.238 -4.640 1.00 25.39 373 ALA A CA 1
ATOM 3059 C C . ALA A 1 373 ? -12.364 -38.011 -3.850 1.00 25.39 373 ALA A C 1
ATOM 3061 O O . ALA A 1 373 ? -11.773 -36.938 -3.891 1.00 25.39 373 ALA A O 1
ATOM 3062 N N . SER A 1 374 ? -13.477 -38.181 -3.141 1.00 36.91 374 SER A N 1
ATOM 3063 C CA . SER A 1 374 ? -13.795 -37.404 -1.951 1.00 36.91 374 SER A CA 1
ATOM 3064 C C . SER A 1 374 ? -12.830 -37.826 -0.846 1.00 36.91 374 SER A C 1
ATOM 3066 O O . SER A 1 374 ? -12.969 -38.926 -0.313 1.00 36.91 374 SER A O 1
ATOM 3068 N N . GLN A 1 375 ? -11.869 -36.972 -0.520 1.00 30.53 375 GLN A N 1
ATOM 3069 C CA . GLN A 1 375 ? -11.192 -36.934 0.772 1.00 30.53 375 GLN A CA 1
ATOM 3070 C C . GLN A 1 375 ? -10.601 -35.537 0.938 1.00 30.53 375 GLN A C 1
ATOM 3072 O O . GLN A 1 375 ? -10.059 -34.974 -0.011 1.00 30.53 375 GLN A O 1
ATOM 3077 N N . ASP A 1 376 ? -10.802 -34.977 2.124 1.00 30.70 376 ASP A N 1
ATOM 3078 C CA . ASP A 1 376 ? -10.448 -33.625 2.533 1.00 30.70 376 ASP A CA 1
ATOM 3079 C C . ASP A 1 376 ? -9.037 -33.217 2.083 1.00 30.70 376 ASP A C 1
ATOM 3081 O O . ASP A 1 376 ? -8.041 -33.494 2.751 1.00 30.70 376 ASP A O 1
ATOM 3085 N N . MET A 1 377 ? -8.939 -32.503 0.959 1.00 27.67 377 MET A N 1
ATOM 3086 C CA . MET A 1 377 ? -7.775 -31.666 0.708 1.00 27.67 377 MET A CA 1
ATOM 3087 C C . MET A 1 377 ? -7.929 -30.444 1.597 1.00 27.67 377 MET A C 1
ATOM 3089 O O . MET A 1 377 ? -8.713 -29.540 1.311 1.00 27.67 377 MET A O 1
ATOM 3093 N N . SER A 1 378 ? -7.210 -30.439 2.716 1.00 31.77 378 SER A N 1
ATOM 3094 C CA . SER A 1 378 ? -7.100 -29.281 3.588 1.00 31.77 378 SER A CA 1
ATOM 3095 C C . SER A 1 378 ? -6.462 -28.126 2.808 1.00 31.77 378 SER A C 1
ATOM 3097 O O . SER A 1 378 ? -5.238 -27.970 2.803 1.00 31.77 378 SER A O 1
ATOM 3099 N N . PHE A 1 379 ? -7.280 -27.295 2.161 1.00 39.09 379 PHE A N 1
ATOM 3100 C CA . PHE A 1 379 ? -6.895 -25.962 1.699 1.00 39.09 379 PHE A CA 1
ATOM 3101 C C . PHE A 1 379 ? -6.721 -25.066 2.927 1.00 39.09 379 PHE A C 1
ATOM 3103 O O . PHE A 1 379 ? -7.499 -24.163 3.197 1.00 39.09 379 PHE A O 1
ATOM 3110 N N . SER A 1 380 ? -5.713 -25.370 3.735 1.00 47.09 380 SER A N 1
ATOM 3111 C CA . SER A 1 380 ? -5.341 -24.606 4.920 1.00 47.09 380 SER A CA 1
ATOM 3112 C C . SER A 1 380 ? -4.342 -23.526 4.488 1.00 47.09 380 SER A C 1
ATOM 3114 O O . SER A 1 380 ? -3.215 -23.461 4.987 1.00 47.09 380 SER A O 1
ATOM 3116 N N . SER A 1 381 ? -4.739 -22.766 3.463 1.00 56.88 381 SER A N 1
ATOM 3117 C CA . SER A 1 381 ? -4.013 -21.628 2.904 1.00 56.88 381 SER A CA 1
ATOM 3118 C C . SER A 1 381 ? -4.730 -20.374 3.379 1.00 56.88 381 SER A C 1
ATOM 3120 O O . SER A 1 381 ? -5.887 -20.142 3.020 1.00 56.88 381 SER A O 1
ATOM 3122 N N . ALA A 1 382 ? -4.059 -19.585 4.211 1.00 66.44 382 ALA A N 1
ATOM 3123 C CA . ALA A 1 382 ? -4.574 -18.288 4.605 1.00 66.44 382 ALA A CA 1
ATOM 3124 C C . ALA A 1 382 ? -4.754 -17.404 3.364 1.00 66.44 382 ALA A C 1
ATOM 3126 O O . ALA A 1 382 ? -4.120 -17.595 2.324 1.00 66.44 382 ALA A O 1
ATOM 3127 N N . GLY A 1 383 ? -5.639 -16.422 3.452 1.00 75.38 383 GLY A N 1
ATOM 3128 C CA . GLY A 1 383 ? -5.834 -15.511 2.338 1.00 75.38 383 GLY A CA 1
ATOM 3129 C C . GLY A 1 383 ? -6.521 -14.220 2.727 1.00 75.38 383 GLY A C 1
ATOM 3130 O O . GLY A 1 383 ? -7.063 -14.051 3.822 1.00 75.38 383 GLY A O 1
ATOM 3131 N N . LEU A 1 384 ? -6.431 -13.275 1.807 1.00 81.88 384 LEU A N 1
ATOM 3132 C CA . LEU A 1 384 ? -6.951 -11.930 1.914 1.00 81.88 384 LEU A CA 1
ATOM 3133 C C . LEU A 1 384 ? -8.210 -11.806 1.068 1.00 81.88 384 LEU A C 1
ATOM 3135 O O . LEU A 1 384 ? -8.167 -11.918 -0.158 1.00 81.88 384 LEU A O 1
ATOM 3139 N N . LEU A 1 385 ? -9.318 -11.516 1.740 1.00 86.81 385 LEU A N 1
ATOM 3140 C CA . LEU A 1 385 ? -10.569 -11.120 1.122 1.00 86.81 385 LEU A CA 1
ATOM 3141 C C . LEU A 1 385 ? -10.593 -9.591 0.995 1.00 86.81 385 LEU A C 1
ATOM 3143 O O . LEU A 1 385 ? -10.657 -8.869 1.993 1.00 86.81 385 LEU A O 1
ATOM 3147 N N . LEU A 1 386 ? -10.528 -9.102 -0.236 1.00 87.19 386 LEU A N 1
ATOM 3148 C CA . LEU A 1 386 ? -10.698 -7.693 -0.581 1.00 87.19 386 LEU A CA 1
ATOM 3149 C C . LEU A 1 386 ? -12.153 -7.482 -0.991 1.00 87.19 386 LEU A C 1
ATOM 3151 O O . LEU A 1 386 ? -12.651 -8.191 -1.859 1.00 87.19 386 LEU A O 1
ATOM 3155 N N . VAL A 1 387 ? -12.832 -6.531 -0.361 1.00 91.25 387 VAL A N 1
ATOM 3156 C CA . VAL A 1 387 ? -14.241 -6.213 -0.603 1.00 91.25 387 VAL A CA 1
ATOM 3157 C C . VAL A 1 387 ? -14.337 -4.739 -0.953 1.00 91.25 387 VAL A C 1
ATOM 3159 O O . VAL A 1 387 ? -14.299 -3.877 -0.074 1.00 91.25 387 VAL A O 1
ATOM 3162 N N . THR A 1 388 ? -14.478 -4.447 -2.234 1.00 91.00 388 THR A N 1
ATOM 3163 C CA . THR A 1 388 ? -14.629 -3.097 -2.762 1.00 91.00 388 THR A CA 1
ATOM 3164 C C . THR A 1 388 ? -16.098 -2.790 -2.980 1.00 91.00 388 THR A C 1
ATOM 3166 O O . THR A 1 388 ? -16.780 -3.393 -3.811 1.00 91.00 388 THR A O 1
ATOM 3169 N N . VAL A 1 389 ? -16.598 -1.812 -2.226 1.00 93.06 389 VAL A N 1
ATOM 3170 C CA . VAL A 1 389 ? -17.940 -1.271 -2.416 1.00 93.06 389 VAL A CA 1
ATOM 3171 C C . VAL A 1 389 ? -17.846 -0.130 -3.424 1.00 93.06 389 VAL A C 1
ATOM 3173 O O . VAL A 1 389 ? -17.512 1.002 -3.070 1.00 93.06 389 VAL A O 1
ATOM 3176 N N . ILE A 1 390 ? -18.126 -0.439 -4.692 1.00 89.62 390 ILE A N 1
ATOM 3177 C CA . ILE A 1 390 ? -18.024 0.513 -5.807 1.00 89.62 390 ILE A CA 1
ATOM 3178 C C . ILE A 1 390 ? -19.130 1.560 -5.676 1.00 89.62 390 ILE A C 1
ATOM 3180 O O . ILE A 1 390 ? -18.869 2.756 -5.544 1.00 89.62 390 ILE A O 1
ATOM 3184 N N . GLY A 1 391 ? -20.383 1.115 -5.621 1.00 92.12 391 GLY A N 1
ATOM 3185 C CA . GLY A 1 391 ? -21.526 2.019 -5.597 1.00 92.12 391 GLY A CA 1
ATOM 3186 C C . GLY A 1 391 ? -22.856 1.303 -5.452 1.00 92.12 391 GLY A C 1
ATOM 3187 O O . GLY A 1 391 ? -22.919 0.078 -5.399 1.00 92.12 391 GLY A O 1
ATOM 3188 N N . ALA A 1 392 ? -23.936 2.071 -5.403 1.00 94.00 392 ALA A N 1
ATOM 3189 C CA . ALA A 1 392 ? -25.291 1.558 -5.526 1.00 94.00 392 ALA A CA 1
ATOM 3190 C C . ALA A 1 392 ? -26.098 2.440 -6.479 1.00 94.00 392 ALA A C 1
ATOM 3192 O O . ALA A 1 392 ? -25.736 3.588 -6.725 1.00 94.00 392 ALA A O 1
ATOM 3193 N N . LYS A 1 393 ? -27.181 1.892 -7.020 1.00 93.19 393 LYS A N 1
ATOM 3194 C CA . LYS A 1 393 ? -28.132 2.575 -7.890 1.00 93.19 393 LYS A CA 1
ATOM 3195 C C . LYS A 1 393 ? -29.542 2.417 -7.365 1.00 93.19 393 LYS A C 1
ATOM 3197 O O . LYS A 1 393 ? -29.852 1.395 -6.752 1.00 93.19 393 LYS A O 1
ATOM 3202 N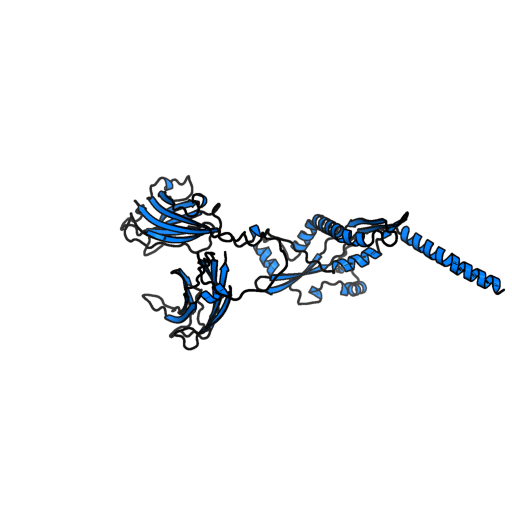 N . ASP A 1 394 ? -30.376 3.417 -7.624 1.00 89.62 394 ASP A N 1
ATOM 3203 C CA . ASP A 1 394 ? -31.799 3.419 -7.282 1.00 89.62 394 ASP A CA 1
ATOM 3204 C C . ASP A 1 394 ? -32.102 3.116 -5.800 1.00 89.62 394 ASP A C 1
ATOM 3206 O O . ASP A 1 394 ? -33.168 2.587 -5.469 1.00 89.62 394 ASP A O 1
ATOM 3210 N N . VAL A 1 395 ? -31.198 3.472 -4.877 1.00 89.31 395 VAL A N 1
ATOM 3211 C CA . VAL A 1 395 ? -31.443 3.269 -3.442 1.00 89.31 395 VAL A CA 1
ATOM 3212 C C . VAL A 1 395 ? -32.448 4.294 -2.920 1.00 89.31 395 VAL A C 1
ATOM 3214 O O . VAL A 1 395 ? -32.329 5.496 -3.162 1.00 89.31 395 VAL A O 1
ATOM 3217 N N . GLU A 1 396 ? -33.469 3.813 -2.212 1.00 82.69 396 GLU A N 1
ATOM 3218 C CA . GLU A 1 396 ? -34.588 4.625 -1.728 1.00 82.69 396 GLU A CA 1
ATOM 3219 C C . GLU A 1 396 ? -34.620 4.648 -0.200 1.00 82.69 396 GLU A C 1
ATOM 3221 O O . GLU A 1 396 ? -34.981 3.662 0.440 1.00 82.69 396 GLU A O 1
ATOM 3226 N N . GLY A 1 397 ? -34.288 5.794 0.396 1.00 76.00 397 GLY A N 1
ATOM 3227 C CA . GLY A 1 397 ? -34.611 6.070 1.792 1.00 76.00 397 GLY A CA 1
ATOM 3228 C C . GLY A 1 397 ? -36.018 6.656 1.923 1.00 76.00 397 GLY A C 1
ATOM 3229 O O . GLY A 1 397 ? -36.450 7.454 1.092 1.00 76.00 397 GLY A O 1
ATOM 3230 N N . LYS A 1 398 ? -36.742 6.322 2.996 1.00 70.56 398 LYS A N 1
ATOM 3231 C CA . LYS A 1 398 ? -38.121 6.791 3.240 1.00 70.56 398 LYS A CA 1
ATOM 3232 C C . LYS A 1 398 ? -38.219 8.303 3.437 1.00 70.56 398 LYS A C 1
ATOM 3234 O O . LYS A 1 398 ? -39.270 8.877 3.174 1.00 70.56 398 LYS A O 1
ATOM 3239 N N . HIS A 1 399 ? -37.159 8.952 3.926 1.00 67.00 399 HIS A N 1
ATOM 3240 C CA . HIS A 1 399 ? -37.193 10.384 4.269 1.00 67.00 399 HIS A CA 1
ATOM 3241 C C . HIS A 1 399 ? -36.054 11.208 3.663 1.00 67.00 399 HIS A C 1
ATOM 3243 O O . HIS A 1 399 ? -36.244 12.363 3.284 1.00 67.00 399 HIS A O 1
ATOM 3249 N N . HIS A 1 400 ? -34.852 10.640 3.599 1.00 70.19 400 HIS A N 1
ATOM 3250 C CA . HIS A 1 400 ? -33.646 11.290 3.085 1.00 70.19 400 HIS A CA 1
ATOM 3251 C C . HIS A 1 400 ? -32.858 10.295 2.242 1.00 70.19 400 HIS A C 1
ATOM 3253 O O . HIS A 1 400 ? -33.040 9.097 2.407 1.00 70.19 400 HIS A O 1
ATOM 3259 N N . ASN A 1 401 ? -31.949 10.780 1.402 1.00 79.88 401 ASN A N 1
ATOM 3260 C CA . ASN A 1 401 ? -31.071 9.928 0.604 1.00 79.88 401 ASN A CA 1
ATOM 3261 C C . ASN A 1 401 ? -29.618 10.302 0.892 1.00 79.88 401 ASN A C 1
ATOM 3263 O O . ASN A 1 401 ? -28.981 10.992 0.104 1.00 79.88 401 ASN A O 1
ATOM 3267 N N . ASN A 1 402 ? -29.117 9.918 2.069 1.00 87.88 402 ASN A N 1
ATOM 3268 C CA . ASN A 1 402 ? -27.709 10.076 2.437 1.00 87.88 402 ASN A CA 1
ATOM 3269 C C . ASN A 1 402 ? -27.062 8.696 2.652 1.00 87.88 402 ASN A C 1
ATOM 3271 O O . ASN A 1 402 ? -26.851 8.287 3.805 1.00 87.88 402 ASN A O 1
ATOM 3275 N N . PRO A 1 403 ? -26.828 7.943 1.569 1.00 90.50 403 PRO A N 1
ATOM 3276 C CA . PRO A 1 403 ? -26.411 6.555 1.649 1.00 90.50 403 PRO A CA 1
ATOM 3277 C C . PRO A 1 403 ? -24.963 6.363 2.123 1.00 90.50 403 PRO A C 1
ATOM 3279 O O . PRO A 1 403 ? -24.048 7.120 1.787 1.00 90.50 403 PRO A O 1
ATOM 3282 N N . TYR A 1 404 ? -24.764 5.295 2.890 1.00 92.56 404 TYR A N 1
ATOM 3283 C CA . TYR A 1 404 ? -23.479 4.669 3.195 1.00 92.56 404 TYR A CA 1
ATOM 3284 C C . TYR A 1 404 ? -23.664 3.155 3.268 1.00 92.56 404 TYR A C 1
ATOM 3286 O O . TYR A 1 404 ? -24.764 2.690 3.546 1.00 92.56 404 TYR A O 1
ATOM 3294 N N . SER A 1 405 ? -22.602 2.394 3.048 1.00 93.62 405 SER A N 1
ATOM 3295 C CA . SER A 1 405 ? -22.625 0.935 3.111 1.00 93.62 405 SER A CA 1
ATOM 3296 C C . SER A 1 405 ? -21.932 0.427 4.379 1.00 93.62 405 SER A C 1
ATOM 3298 O O . SER A 1 405 ? -20.975 1.041 4.869 1.00 93.62 405 SER A O 1
ATOM 3300 N N . LEU A 1 406 ? -22.452 -0.663 4.936 1.00 93.38 406 LEU A N 1
ATOM 3301 C CA . LEU A 1 406 ? -21.907 -1.404 6.067 1.00 93.38 406 LEU A CA 1
ATOM 3302 C C . LEU A 1 406 ? -21.585 -2.825 5.613 1.00 93.38 406 LEU A C 1
ATOM 3304 O O . LEU A 1 406 ? -22.470 -3.549 5.173 1.00 93.38 406 LEU A O 1
ATOM 3308 N N . VAL A 1 407 ? -20.326 -3.222 5.752 1.00 93.44 407 VAL A N 1
ATOM 3309 C CA . VAL A 1 407 ? -19.844 -4.566 5.429 1.00 93.44 407 VAL A CA 1
ATOM 3310 C C . VAL A 1 407 ? -19.642 -5.329 6.731 1.00 93.44 407 VAL A C 1
ATOM 3312 O O . VAL A 1 407 ? -18.866 -4.893 7.586 1.00 93.44 407 VAL A O 1
ATOM 3315 N N . TYR A 1 408 ? -20.339 -6.450 6.873 1.00 91.38 408 TYR A N 1
ATOM 3316 C CA . TYR A 1 408 ? -20.313 -7.330 8.033 1.00 91.38 408 TYR A CA 1
ATOM 3317 C C . TYR A 1 408 ? -19.711 -8.676 7.651 1.00 91.3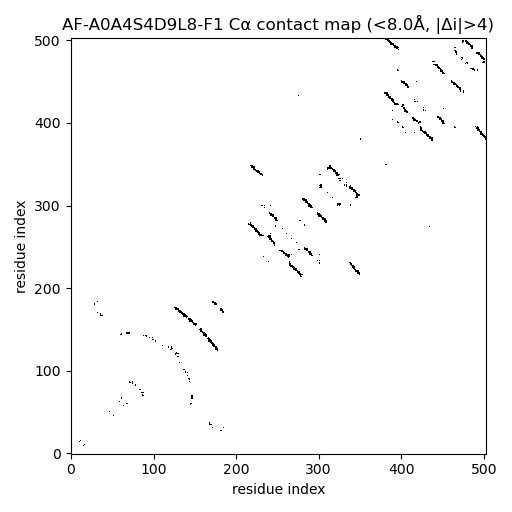8 408 TYR A C 1
ATOM 3319 O O . TYR A 1 408 ? -20.238 -9.391 6.796 1.00 91.38 408 TYR A O 1
ATOM 3327 N N . PHE A 1 409 ? -18.612 -9.036 8.306 1.00 90.88 409 PHE A N 1
ATOM 3328 C CA . PHE A 1 409 ? -17.929 -10.292 8.034 1.00 90.88 409 PHE A CA 1
ATOM 3329 C C . PHE A 1 409 ? -17.143 -10.775 9.258 1.00 90.88 409 PHE A C 1
ATOM 3331 O O . PHE A 1 409 ? -16.376 -10.010 9.838 1.00 90.88 409 PHE A O 1
ATOM 3338 N N . LYS A 1 410 ? -17.360 -12.028 9.691 1.00 82.12 410 LYS A N 1
ATOM 3339 C CA . LYS A 1 410 ? -16.761 -12.632 10.908 1.00 82.12 410 LYS A CA 1
ATOM 3340 C C . LYS A 1 410 ? -16.799 -11.750 12.170 1.00 82.12 410 LYS A C 1
ATOM 3342 O O . LYS A 1 410 ? -15.851 -11.722 12.950 1.00 82.12 410 LYS A O 1
ATOM 3347 N N . GLY A 1 411 ? -17.887 -11.010 12.378 1.00 76.69 411 GLY A N 1
ATOM 3348 C CA . GLY A 1 411 ? -18.031 -10.100 13.521 1.00 76.69 411 GLY A CA 1
ATOM 3349 C C . GLY A 1 411 ? -17.272 -8.772 13.390 1.00 76.69 411 GLY A C 1
ATOM 3350 O O . GLY A 1 411 ? -17.431 -7.904 14.246 1.00 76.69 411 GLY A O 1
ATOM 3351 N N . GLU A 1 412 ? -16.504 -8.561 12.316 1.00 78.88 412 GLU A N 1
ATOM 3352 C CA . GLU A 1 412 ? -15.989 -7.242 11.959 1.00 78.88 412 GLU A CA 1
ATOM 3353 C C . GLU A 1 412 ? -17.050 -6.444 11.188 1.00 78.88 412 GLU A C 1
ATOM 3355 O O . GLU A 1 412 ? -17.753 -6.973 10.325 1.00 78.88 412 GLU A O 1
ATOM 3360 N N . GLN A 1 413 ? -17.144 -5.147 11.493 1.00 86.31 413 GLN A N 1
ATOM 3361 C CA . GLN A 1 413 ? -18.021 -4.205 10.806 1.00 86.31 413 GLN A CA 1
ATOM 3362 C C . GLN A 1 413 ? -17.187 -3.065 10.220 1.00 86.31 413 GLN A C 1
ATOM 3364 O O . GLN A 1 413 ? -16.518 -2.332 10.953 1.00 86.31 413 GLN A O 1
ATOM 3369 N N . LYS A 1 414 ? -17.269 -2.876 8.903 1.00 85.94 414 LYS A N 1
ATOM 3370 C CA . LYS A 1 414 ? -16.613 -1.775 8.185 1.00 85.94 414 LYS A CA 1
ATOM 3371 C C . LYS A 1 414 ? -17.650 -0.888 7.511 1.00 85.94 414 LYS A C 1
ATOM 3373 O O . LYS A 1 414 ? -18.729 -1.345 7.152 1.00 85.94 414 LYS A O 1
ATOM 3378 N N . LYS A 1 415 ? -17.361 0.410 7.421 1.00 90.00 415 LYS A N 1
ATOM 3379 C CA . LYS A 1 415 ? -18.325 1.433 7.005 1.00 90.00 415 LYS A CA 1
ATOM 3380 C C . LYS A 1 415 ? -17.717 2.353 5.953 1.00 90.00 415 LYS A C 1
ATOM 3382 O O . LYS A 1 415 ? -16.632 2.875 6.189 1.00 90.00 415 LYS A O 1
ATOM 3387 N N . THR A 1 416 ? -18.467 2.631 4.885 1.00 90.56 416 THR A N 1
ATOM 3388 C CA . THR A 1 416 ? -18.086 3.633 3.877 1.00 90.56 416 THR A CA 1
ATOM 3389 C C . THR A 1 416 ? -18.405 5.067 4.315 1.00 90.56 416 THR A C 1
ATOM 3391 O O . THR A 1 416 ? -19.171 5.326 5.261 1.00 90.56 416 THR A O 1
ATOM 3394 N N . LYS A 1 417 ? -17.847 6.042 3.595 1.00 87.19 417 LYS A N 1
ATOM 3395 C CA . LYS A 1 417 ? -18.218 7.453 3.704 1.00 87.19 417 LYS A CA 1
ATOM 3396 C C . LYS A 1 417 ? -19.694 7.649 3.367 1.00 87.19 417 LYS A C 1
ATOM 3398 O O . LYS A 1 417 ? -20.302 6.958 2.556 1.00 87.19 417 LYS A O 1
ATOM 3403 N N . VAL A 1 418 ? -20.288 8.648 4.006 1.00 88.38 418 VAL A N 1
ATOM 3404 C CA . VAL A 1 418 ? -21.681 9.024 3.753 1.00 88.38 418 VAL A CA 1
ATOM 3405 C C . VAL A 1 418 ? -21.714 9.999 2.587 1.00 88.38 418 VAL A C 1
ATOM 3407 O O . VAL A 1 418 ? -21.163 11.095 2.701 1.00 88.38 418 VAL A O 1
ATOM 3410 N N . ILE A 1 419 ? -22.407 9.636 1.512 1.00 86.00 419 ILE A N 1
ATOM 3411 C CA . ILE A 1 419 ? -22.662 10.542 0.388 1.00 86.00 419 ILE A CA 1
ATOM 3412 C C . ILE A 1 419 ? -24.014 11.198 0.623 1.00 86.00 419 ILE A C 1
ATOM 3414 O O . ILE A 1 419 ? -24.959 10.548 1.057 1.00 86.00 419 ILE A O 1
ATOM 3418 N N . LYS A 1 420 ? -24.103 12.512 0.425 1.00 87.75 420 LYS A N 1
ATOM 3419 C CA . LYS A 1 420 ? -25.311 13.279 0.744 1.00 87.75 420 LYS A CA 1
ATOM 3420 C C . LYS A 1 420 ? -26.191 13.444 -0.490 1.00 87.75 420 LYS A C 1
ATOM 3422 O O . LYS A 1 420 ? -25.680 13.714 -1.568 1.00 87.75 420 LYS A O 1
ATOM 3427 N N . LYS A 1 421 ? -27.509 13.393 -0.284 1.00 85.00 421 LYS A N 1
ATOM 3428 C CA . LYS A 1 421 ? -28.554 13.711 -1.272 1.00 85.00 421 LYS A CA 1
ATOM 3429 C C . LYS A 1 421 ? -28.401 12.975 -2.614 1.00 85.00 421 LYS A C 1
ATOM 3431 O O . LYS A 1 421 ? -28.538 13.592 -3.663 1.00 85.00 421 LYS A O 1
ATOM 3436 N N . THR A 1 422 ? -28.153 11.668 -2.586 1.00 88.56 422 THR A N 1
ATOM 3437 C CA . THR A 1 422 ? -28.065 10.848 -3.804 1.00 88.56 422 THR A CA 1
ATOM 3438 C C . THR A 1 422 ? -28.757 9.499 -3.641 1.00 88.56 422 THR A C 1
ATOM 3440 O O . THR A 1 422 ? -28.711 8.902 -2.566 1.00 88.56 422 THR A O 1
ATOM 3443 N N . ARG A 1 423 ? -29.388 9.031 -4.720 1.00 88.19 423 ARG A N 1
ATOM 3444 C CA . ARG A 1 423 ? -29.936 7.673 -4.866 1.00 88.19 423 ARG A CA 1
ATOM 3445 C C . ARG A 1 423 ? -28.969 6.728 -5.582 1.00 88.19 423 ARG A C 1
ATOM 3447 O O . ARG A 1 423 ? -29.192 5.523 -5.584 1.00 88.19 423 ARG A O 1
ATOM 3454 N N . ASP A 1 424 ? -27.890 7.278 -6.132 1.00 90.31 424 ASP A N 1
ATOM 3455 C CA . ASP A 1 424 ? -26.881 6.559 -6.902 1.00 90.31 424 ASP A CA 1
ATOM 3456 C C . ASP A 1 424 ? -25.485 6.863 -6.331 1.00 90.31 424 ASP A C 1
ATOM 3458 O O . ASP A 1 424 ? -24.706 7.620 -6.919 1.00 90.31 424 ASP A O 1
ATOM 3462 N N . PRO A 1 425 ? -25.182 6.410 -5.102 1.00 91.19 425 PRO A N 1
ATOM 3463 C CA . PRO A 1 425 ? -23.883 6.654 -4.488 1.00 91.19 425 PRO A CA 1
ATOM 3464 C C . PRO A 1 425 ? -22.752 5.896 -5.185 1.00 91.19 425 PRO A C 1
ATOM 3466 O O . PRO A 1 425 ? -22.879 4.709 -5.466 1.00 91.19 425 PRO A O 1
ATOM 3469 N N . SER A 1 426 ? -21.606 6.557 -5.353 1.00 92.31 426 SER A N 1
ATOM 3470 C CA . SER A 1 426 ? -20.338 5.938 -5.757 1.00 92.31 426 SER A CA 1
ATOM 3471 C C . SER A 1 426 ? -19.314 6.143 -4.645 1.00 92.31 426 SER A C 1
ATOM 3473 O O . SER A 1 426 ? -18.890 7.273 -4.407 1.00 92.31 426 SER A O 1
ATOM 3475 N N . TRP A 1 427 ? -18.952 5.072 -3.941 1.00 88.75 427 TRP A N 1
ATOM 3476 C CA . TRP A 1 427 ? -18.000 5.122 -2.828 1.00 88.75 427 TRP A CA 1
ATOM 3477 C C . TRP A 1 427 ? -16.579 4.792 -3.273 1.00 88.75 427 TRP A C 1
ATOM 3479 O O . TRP A 1 427 ? -15.662 5.516 -2.895 1.00 88.75 427 TRP A O 1
ATOM 3489 N N . ASN A 1 428 ? -16.408 3.739 -4.080 1.00 88.19 428 ASN A N 1
ATOM 3490 C CA . ASN A 1 428 ? -15.103 3.196 -4.473 1.00 88.19 428 ASN A CA 1
ATOM 3491 C C . ASN A 1 428 ? -14.186 2.960 -3.257 1.00 88.19 428 ASN A C 1
ATOM 3493 O O . ASN A 1 428 ? -13.028 3.369 -3.240 1.00 88.19 428 ASN A O 1
ATOM 3497 N N . GLU A 1 429 ? -14.733 2.344 -2.204 1.00 81.12 429 GLU A N 1
ATOM 3498 C CA . GLU A 1 429 ? -14.005 2.072 -0.959 1.00 81.12 429 GLU A CA 1
ATOM 3499 C C . GLU A 1 429 ? -13.718 0.575 -0.814 1.00 81.12 429 GLU A C 1
ATOM 3501 O O . GLU A 1 429 ? -14.641 -0.241 -0.829 1.00 81.12 429 GLU A O 1
ATOM 3506 N N . GLU A 1 430 ? -12.438 0.227 -0.654 1.00 86.94 430 GLU A N 1
ATOM 3507 C CA . GLU A 1 430 ? -11.967 -1.145 -0.444 1.00 86.94 430 GLU A CA 1
ATOM 3508 C C . GLU A 1 430 ? -11.801 -1.464 1.047 1.00 86.94 430 GLU A C 1
ATOM 3510 O O . GLU A 1 430 ? -11.199 -0.714 1.823 1.00 86.94 430 GLU A O 1
ATOM 3515 N N . PHE A 1 431 ? -12.300 -2.631 1.440 1.00 84.94 431 PHE A N 1
ATOM 3516 C CA . PHE A 1 431 ? -12.157 -3.193 2.769 1.00 84.94 431 PHE A CA 1
ATOM 3517 C C . PHE A 1 431 ? -11.407 -4.518 2.723 1.00 84.94 431 PHE A C 1
ATOM 3519 O O . PHE A 1 431 ? -11.700 -5.391 1.917 1.00 84.94 431 PHE A O 1
ATOM 3526 N N . GLN A 1 432 ? -10.465 -4.688 3.643 1.00 83.50 432 GLN A N 1
ATOM 3527 C CA . GLN A 1 432 ? -9.586 -5.855 3.676 1.00 83.50 432 GLN A CA 1
ATOM 3528 C C . GLN A 1 432 ? -9.924 -6.747 4.871 1.00 83.50 432 GLN A C 1
ATOM 3530 O O . GLN A 1 432 ? -9.970 -6.249 6.000 1.00 83.50 432 GLN A O 1
ATOM 3535 N N . PHE A 1 433 ? -10.143 -8.039 4.641 1.00 82.75 433 PHE A N 1
ATOM 3536 C CA . PHE A 1 433 ? -10.376 -9.044 5.677 1.00 82.75 433 PHE A CA 1
ATOM 3537 C C . PHE A 1 433 ? -9.384 -10.193 5.499 1.00 82.75 433 PHE A C 1
ATOM 3539 O O . PHE A 1 433 ? -9.376 -10.874 4.480 1.00 82.75 433 PHE A O 1
ATOM 3546 N N . MET A 1 434 ? -8.528 -10.401 6.494 1.00 72.81 434 MET A N 1
ATOM 3547 C CA . MET A 1 434 ? -7.520 -11.461 6.480 1.00 72.81 434 MET A CA 1
ATOM 3548 C C . MET A 1 434 ? -8.065 -12.697 7.183 1.00 72.81 434 MET A C 1
ATOM 3550 O O . MET A 1 434 ? -8.532 -12.603 8.320 1.00 72.81 434 MET A O 1
ATOM 3554 N N . LEU A 1 435 ? -7.996 -13.845 6.519 1.00 77.38 435 LEU A N 1
ATOM 3555 C CA . LEU A 1 435 ? -8.553 -15.100 6.999 1.00 77.38 435 LEU A CA 1
ATOM 3556 C C . LEU A 1 435 ? -7.470 -16.170 7.105 1.00 77.38 435 LEU A C 1
ATOM 3558 O O . LEU A 1 435 ? -6.621 -16.297 6.230 1.00 77.38 435 LEU A O 1
ATOM 3562 N N . GLU A 1 436 ? -7.531 -16.948 8.184 1.00 68.19 436 GLU A N 1
ATOM 3563 C CA . GLU A 1 436 ? -6.642 -18.097 8.421 1.00 68.19 436 GLU A CA 1
ATOM 3564 C C . GLU A 1 436 ? -6.920 -19.241 7.434 1.00 68.19 436 GLU A C 1
ATOM 3566 O O . GLU A 1 436 ? -6.021 -20.005 7.099 1.00 68.19 436 GLU A O 1
ATOM 3571 N N . GLU A 1 437 ? -8.157 -19.320 6.941 1.00 77.69 437 GLU A N 1
ATOM 3572 C CA . GLU A 1 437 ? -8.647 -20.346 6.025 1.00 77.69 437 GLU A CA 1
ATOM 3573 C C . GLU A 1 437 ? -9.587 -19.714 4.990 1.00 77.69 437 GLU A C 1
ATOM 3575 O O . GLU A 1 437 ? -10.234 -18.700 5.289 1.00 77.69 437 GLU A O 1
ATOM 3580 N N . PRO A 1 438 ? -9.697 -20.298 3.785 1.00 78.81 438 PRO A N 1
ATOM 3581 C CA . PRO A 1 438 ? -10.598 -19.799 2.764 1.00 78.81 438 PRO A CA 1
ATOM 3582 C C . PRO A 1 438 ? -12.062 -19.865 3.237 1.00 78.81 438 PRO A C 1
ATOM 3584 O O . PRO A 1 438 ? -12.495 -20.897 3.756 1.00 78.81 438 PRO A O 1
ATOM 3587 N N . PRO A 1 439 ? -12.858 -18.799 3.029 1.00 82.06 439 PRO A N 1
ATOM 3588 C CA . PRO A 1 439 ? -14.235 -18.688 3.514 1.00 82.06 439 PRO A CA 1
ATOM 3589 C C . PRO A 1 439 ? -15.234 -19.506 2.674 1.00 82.06 439 PRO A C 1
ATOM 3591 O O . PRO A 1 439 ? -16.254 -18.997 2.220 1.00 82.06 439 PRO A O 1
ATOM 3594 N N . LEU A 1 440 ? -14.971 -20.800 2.472 1.00 79.06 440 LEU A N 1
ATOM 3595 C CA . LEU A 1 440 ? -15.745 -21.684 1.585 1.00 79.06 440 LEU A CA 1
ATOM 3596 C C . LEU A 1 440 ? -17.202 -21.899 2.022 1.00 79.06 440 LEU A C 1
ATOM 3598 O O . LEU A 1 440 ? -18.026 -22.331 1.223 1.00 79.06 440 LEU A O 1
ATOM 3602 N N . LYS A 1 441 ? -17.521 -21.655 3.295 1.00 78.56 441 LYS A N 1
ATOM 3603 C CA . LYS A 1 441 ? -18.866 -21.846 3.868 1.00 78.56 441 LYS A CA 1
ATOM 3604 C C . LYS A 1 441 ? -19.452 -20.560 4.442 1.00 78.56 441 LYS A C 1
ATOM 3606 O O . LYS A 1 441 ? -20.446 -20.609 5.161 1.00 78.56 441 LYS A O 1
ATOM 3611 N N . GLU A 1 442 ? -18.812 -19.425 4.194 1.00 86.06 442 GLU A N 1
ATOM 3612 C CA . GLU A 1 442 ? -19.145 -18.179 4.867 1.00 86.06 442 GLU A CA 1
ATOM 3613 C C . GLU A 1 442 ? -19.845 -17.210 3.927 1.00 86.06 442 GLU A C 1
ATOM 3615 O O . GLU A 1 442 ? -19.564 -17.137 2.730 1.00 86.06 442 GLU A O 1
ATOM 3620 N N . THR A 1 443 ? -20.757 -16.439 4.506 1.00 88.75 443 THR A N 1
ATOM 3621 C CA . THR A 1 443 ? -21.509 -15.407 3.805 1.00 88.75 443 THR A CA 1
ATOM 3622 C C . THR A 1 443 ? -21.072 -14.039 4.296 1.00 88.75 443 THR A C 1
ATOM 3624 O O . THR A 1 443 ? -21.008 -13.795 5.505 1.00 88.75 443 THR A O 1
ATOM 3627 N N . ILE A 1 444 ? -20.794 -13.133 3.366 1.00 92.94 444 ILE A N 1
ATOM 3628 C CA . ILE A 1 444 ? -20.585 -11.724 3.677 1.00 92.94 444 ILE A CA 1
ATOM 3629 C C . ILE A 1 444 ? -21.917 -10.983 3.577 1.00 92.94 444 ILE A C 1
ATOM 3631 O O . ILE A 1 444 ? -22.617 -11.101 2.572 1.00 92.94 444 ILE A O 1
ATOM 3635 N N . HIS A 1 445 ? -22.260 -10.231 4.622 1.00 94.94 445 HIS A N 1
ATOM 3636 C CA . HIS A 1 445 ? -23.484 -9.437 4.670 1.00 94.94 445 HIS A CA 1
ATOM 3637 C C . HIS A 1 445 ? -23.141 -7.970 4.431 1.00 94.94 445 HIS A C 1
ATOM 3639 O O . HIS A 1 445 ? -22.310 -7.393 5.138 1.00 94.94 445 HIS A O 1
ATOM 3645 N N . ILE A 1 446 ? -23.762 -7.353 3.431 1.00 95.19 446 ILE A N 1
ATOM 3646 C CA . ILE A 1 446 ? -23.518 -5.955 3.073 1.00 95.19 446 ILE A CA 1
ATOM 3647 C C . ILE A 1 446 ? -24.844 -5.211 3.068 1.00 95.19 446 ILE A C 1
ATOM 3649 O O . ILE A 1 446 ? -25.753 -5.543 2.314 1.00 95.19 446 ILE A O 1
ATOM 3653 N N . GLU A 1 447 ? -24.944 -4.175 3.893 1.00 94.44 447 GLU A N 1
ATOM 3654 C CA . GLU A 1 447 ? -26.170 -3.412 4.096 1.00 94.44 447 GLU A CA 1
ATOM 3655 C C . GLU A 1 447 ? -25.980 -1.941 3.716 1.00 94.44 447 GLU A C 1
ATOM 3657 O O . GLU A 1 447 ? -25.055 -1.267 4.176 1.00 94.44 447 GLU A O 1
ATOM 3662 N N . VAL A 1 448 ? -26.887 -1.411 2.897 1.00 92.94 448 VAL A N 1
ATOM 3663 C CA . VAL A 1 448 ? -26.918 0.006 2.536 1.00 92.94 448 VAL A CA 1
ATOM 3664 C C . VAL A 1 448 ? -27.835 0.749 3.499 1.00 92.94 448 VAL A C 1
ATOM 3666 O O . VAL A 1 448 ? -29.022 0.463 3.622 1.00 92.94 448 VAL A O 1
ATOM 3669 N N . MET A 1 449 ? -27.290 1.767 4.152 1.00 90.94 449 MET A N 1
ATOM 3670 C CA . MET A 1 449 ? -27.928 2.515 5.226 1.00 90.94 449 MET A CA 1
ATOM 3671 C C . MET A 1 449 ? -28.042 3.998 4.893 1.00 90.94 449 MET A C 1
ATOM 3673 O O . MET A 1 449 ? -27.189 4.586 4.232 1.00 90.94 449 MET A O 1
ATOM 3677 N N . ASN A 1 450 ? -29.075 4.644 5.422 1.00 88.00 450 ASN A N 1
ATOM 3678 C CA . ASN A 1 450 ? -29.313 6.074 5.275 1.00 88.00 450 ASN A CA 1
ATOM 3679 C C . ASN A 1 450 ? -28.963 6.836 6.560 1.00 88.00 450 ASN A C 1
ATOM 3681 O O . ASN A 1 450 ? -29.391 6.456 7.655 1.00 88.00 450 ASN A O 1
ATOM 3685 N N . LYS A 1 451 ? -28.209 7.938 6.448 1.00 82.06 451 LYS A N 1
ATOM 3686 C CA . LYS A 1 451 ? -27.898 8.822 7.587 1.00 82.06 451 LYS A CA 1
ATOM 3687 C C . LYS A 1 451 ? -28.848 10.029 7.641 1.00 82.06 451 LYS A C 1
ATOM 3689 O O . LYS A 1 451 ? -28.880 10.844 6.718 1.00 82.06 451 LYS A O 1
ATOM 3694 N N . ARG A 1 452 ? -29.578 10.213 8.747 1.00 69.81 452 ARG A N 1
ATOM 3695 C CA . ARG A 1 452 ? -30.423 11.407 8.963 1.00 69.81 452 ARG A CA 1
ATOM 3696 C C . ARG A 1 452 ? -29.594 12.623 9.410 1.00 69.81 452 ARG A C 1
ATOM 3698 O O . ARG A 1 452 ? -28.522 12.481 9.986 1.00 69.81 452 ARG A O 1
ATOM 3705 N N . TRP A 1 453 ? -30.079 13.831 9.098 1.00 49.59 453 TRP A N 1
ATOM 3706 C CA . TRP A 1 453 ? -29.351 15.100 9.305 1.00 49.59 453 TRP A CA 1
ATOM 3707 C C . TRP A 1 453 ? -29.383 15.615 10.763 1.00 49.59 453 TRP A C 1
ATOM 3709 O O . TRP A 1 453 ? -28.576 16.470 11.113 1.00 49.59 453 TRP A O 1
ATOM 3719 N N . ARG A 1 454 ? -30.270 15.116 11.638 1.00 51.72 454 ARG A N 1
ATOM 3720 C CA . ARG A 1 454 ? -30.368 15.551 13.047 1.00 51.72 454 ARG A CA 1
ATOM 3721 C C . ARG A 1 454 ? -30.376 14.349 13.993 1.00 51.72 454 ARG A C 1
ATOM 3723 O O . ARG A 1 454 ? -31.436 13.805 14.271 1.00 51.72 454 ARG A O 1
ATOM 3730 N N . ASP A 1 455 ? -29.205 13.963 14.488 1.00 44.91 455 ASP A N 1
ATOM 3731 C CA . ASP A 1 455 ? -29.062 12.980 15.568 1.00 44.91 455 ASP A CA 1
ATOM 3732 C C . ASP A 1 455 ? -28.853 13.722 16.897 1.00 44.91 455 ASP A C 1
ATOM 3734 O O . ASP A 1 455 ? -27.734 13.870 17.381 1.00 44.91 455 ASP A O 1
ATOM 3738 N N . ILE A 1 456 ? -29.941 14.213 17.488 1.00 41.28 456 ILE A N 1
ATOM 3739 C CA . ILE A 1 456 ? -30.002 14.484 18.926 1.00 41.28 456 ILE A CA 1
ATOM 3740 C C . ILE A 1 456 ? -31.022 13.477 19.454 1.00 41.28 456 ILE A C 1
ATOM 3742 O O . ILE A 1 456 ? -32.205 13.608 19.169 1.00 41.28 456 ILE A O 1
ATOM 3746 N N . ILE A 1 457 ? -30.535 12.474 20.196 1.00 41.88 457 ILE A N 1
ATOM 3747 C CA . ILE A 1 457 ? -31.325 11.589 21.073 1.00 41.88 457 ILE A CA 1
ATOM 3748 C C . ILE A 1 457 ? -32.074 10.450 20.318 1.00 41.88 457 ILE A C 1
ATOM 3750 O O . ILE A 1 457 ? -33.212 10.574 19.896 1.00 41.88 457 ILE A O 1
ATOM 3754 N N . PHE A 1 458 ? -31.394 9.294 20.231 1.00 43.03 458 PHE A N 1
ATOM 3755 C CA . PHE A 1 458 ? -31.884 7.922 19.962 1.00 43.03 458 PHE A CA 1
ATOM 3756 C C . PHE A 1 458 ? -32.443 7.530 18.567 1.00 43.03 458 PHE A C 1
ATOM 3758 O O . PHE A 1 458 ? -33.545 7.866 18.159 1.00 43.03 458 PHE A O 1
ATOM 3765 N N . ARG A 1 459 ? -31.668 6.643 17.914 1.00 52.38 459 ARG A N 1
ATOM 3766 C CA . ARG A 1 459 ? -32.042 5.547 16.988 1.00 52.38 459 ARG A CA 1
ATOM 3767 C C . ARG A 1 459 ? -33.121 5.830 15.928 1.00 52.38 459 ARG A C 1
ATOM 3769 O O . ARG A 1 459 ? -34.264 5.413 16.061 1.00 52.38 459 ARG A O 1
ATOM 3776 N N . SER A 1 460 ? -32.691 6.286 14.753 1.00 50.50 460 SER A N 1
ATOM 3777 C CA . SER A 1 460 ? -33.255 5.751 13.501 1.00 50.50 460 SER A CA 1
ATOM 3778 C C . SER A 1 460 ? -32.200 5.704 12.393 1.00 50.50 460 SER A C 1
ATOM 3780 O O . SER A 1 460 ? -32.141 6.548 11.503 1.00 50.50 460 SER A O 1
ATOM 3782 N N . LYS A 1 461 ? -31.326 4.690 12.459 1.00 64.56 461 LYS A N 1
ATOM 3783 C CA . LYS A 1 461 ? -30.604 4.239 11.265 1.00 64.56 461 LYS A CA 1
ATOM 3784 C C . LYS A 1 461 ? -31.616 3.492 10.407 1.00 64.56 461 LYS A C 1
ATOM 3786 O O . LYS A 1 461 ? -32.321 2.627 10.920 1.00 64.56 461 LYS A O 1
ATOM 3791 N N . GLU A 1 462 ? -31.716 3.858 9.142 1.00 79.69 462 GLU A N 1
ATOM 3792 C CA . GLU A 1 462 ? -32.711 3.293 8.241 1.00 79.69 462 GLU A CA 1
ATOM 3793 C C . GLU A 1 462 ? -32.008 2.475 7.161 1.00 79.69 462 GLU A C 1
ATOM 3795 O O . GLU A 1 462 ? -31.164 3.014 6.443 1.00 79.69 462 GLU A O 1
ATOM 3800 N N . SER A 1 463 ? -32.338 1.186 7.090 1.00 86.19 463 SER A N 1
ATOM 3801 C CA . SER A 1 463 ? -31.853 0.279 6.051 1.00 86.19 463 SER A CA 1
ATOM 3802 C C . SER A 1 463 ? -32.573 0.555 4.736 1.00 86.19 463 SER A C 1
ATOM 3804 O O . SER A 1 463 ? -33.800 0.659 4.708 1.00 86.19 463 SER A O 1
ATOM 3806 N N . MET A 1 464 ? -31.800 0.705 3.663 1.00 86.25 464 MET A N 1
ATOM 3807 C CA . MET A 1 464 ? -32.275 0.868 2.282 1.00 86.25 464 MET A CA 1
ATOM 3808 C C . MET A 1 464 ? -32.176 -0.436 1.477 1.00 86.25 464 MET A C 1
ATOM 3810 O O . MET A 1 464 ? -32.543 -0.465 0.299 1.00 86.25 464 MET A O 1
ATOM 3814 N N . GLY A 1 465 ? -31.691 -1.500 2.120 1.00 90.56 465 GLY A N 1
ATOM 3815 C CA . GLY A 1 465 ? -31.577 -2.846 1.581 1.00 90.56 465 GLY A CA 1
ATOM 3816 C C . GLY A 1 465 ? -30.225 -3.483 1.895 1.00 90.56 465 GLY A C 1
ATOM 3817 O O . GLY A 1 465 ? -29.270 -2.793 2.252 1.00 90.56 465 GLY A O 1
ATOM 3818 N N . HIS A 1 466 ? -30.147 -4.802 1.758 1.00 93.69 466 HIS A N 1
ATOM 3819 C CA . HIS A 1 466 ? -28.931 -5.578 2.013 1.00 93.69 466 HIS A CA 1
ATOM 3820 C C . HIS A 1 466 ? -28.718 -6.661 0.959 1.00 93.69 466 HIS A C 1
ATOM 3822 O O . HIS A 1 466 ? -29.609 -6.960 0.169 1.00 93.69 466 HIS A O 1
ATOM 3828 N N . VAL A 1 467 ? -27.536 -7.259 0.958 1.00 95.25 467 VAL A N 1
ATOM 3829 C CA . VAL A 1 467 ? -27.213 -8.447 0.177 1.00 95.25 467 VAL A CA 1
ATOM 3830 C C . VAL A 1 467 ? -26.377 -9.393 1.033 1.00 95.25 467 VAL A C 1
ATOM 3832 O O . VAL A 1 467 ? -25.498 -8.953 1.774 1.00 95.25 467 VAL A O 1
ATOM 3835 N N . ASP A 1 468 ? -26.659 -10.686 0.906 1.00 92.94 468 ASP A N 1
ATOM 3836 C CA . ASP A 1 468 ? -25.853 -11.769 1.457 1.00 92.94 468 ASP A CA 1
ATOM 3837 C C . ASP A 1 468 ? -25.179 -12.507 0.307 1.00 92.94 468 ASP A C 1
ATOM 3839 O O . ASP A 1 468 ? -25.850 -13.000 -0.600 1.00 92.94 468 ASP A O 1
ATOM 3843 N N . ILE A 1 469 ? -23.851 -12.561 0.324 1.00 90.75 469 ILE A N 1
ATOM 3844 C CA . ILE A 1 469 ? -23.060 -13.154 -0.756 1.00 90.75 469 ILE A CA 1
ATOM 3845 C C . ILE A 1 469 ? -22.282 -14.336 -0.198 1.00 90.75 469 ILE A C 1
ATOM 3847 O O . ILE A 1 469 ? -21.542 -14.195 0.777 1.00 90.75 469 ILE A O 1
ATOM 3851 N N . ASN A 1 470 ? -22.443 -15.502 -0.821 1.00 88.81 470 ASN A N 1
ATOM 3852 C CA . ASN A 1 470 ? -21.636 -16.674 -0.512 1.00 88.81 470 ASN A CA 1
ATOM 3853 C C . ASN A 1 470 ? -20.238 -16.501 -1.116 1.00 88.81 470 ASN A C 1
ATOM 3855 O O . ASN A 1 470 ? -20.097 -16.224 -2.305 1.00 88.81 470 ASN A O 1
ATOM 3859 N N . LEU A 1 471 ? -19.202 -16.652 -0.293 1.00 88.56 471 LEU A N 1
ATOM 3860 C CA . LEU A 1 471 ? -17.823 -16.443 -0.720 1.00 88.56 471 LEU A CA 1
ATOM 3861 C C . LEU A 1 471 ? -17.202 -17.661 -1.417 1.00 88.56 471 LEU A C 1
ATOM 3863 O O . LEU A 1 471 ? -16.084 -17.550 -1.914 1.00 88.56 471 LEU A O 1
ATOM 3867 N N . ILE A 1 472 ? -17.903 -18.798 -1.507 1.00 80.75 472 ILE A N 1
ATOM 3868 C CA . ILE A 1 472 ? -17.389 -20.004 -2.174 1.00 80.75 472 ILE A CA 1
ATOM 3869 C C . ILE A 1 472 ? -16.985 -19.739 -3.629 1.00 80.75 472 ILE A C 1
ATOM 3871 O O . ILE A 1 472 ? -15.897 -20.131 -4.048 1.00 80.75 472 ILE A O 1
ATOM 3875 N N . ASP A 1 473 ? -17.810 -19.003 -4.374 1.00 74.75 473 ASP A N 1
ATOM 3876 C CA . ASP A 1 473 ? -17.555 -18.690 -5.781 1.00 74.75 473 ASP A CA 1
ATOM 3877 C C . ASP A 1 473 ? -16.399 -17.694 -5.928 1.00 74.75 473 ASP A C 1
ATOM 3879 O O . ASP A 1 473 ? -15.586 -17.815 -6.842 1.00 74.75 473 ASP A O 1
ATOM 3883 N N . VAL A 1 474 ? -16.257 -16.765 -4.976 1.00 82.44 474 VAL A N 1
ATOM 3884 C CA . VAL A 1 474 ? -15.123 -15.828 -4.913 1.00 82.44 474 VAL A CA 1
ATOM 3885 C C . VAL A 1 474 ? -13.818 -16.572 -4.665 1.00 82.44 474 VAL A C 1
ATOM 3887 O O . VAL A 1 474 ? -12.803 -16.249 -5.272 1.00 82.44 474 VAL A O 1
ATOM 3890 N N . VAL A 1 475 ? -13.824 -17.569 -3.779 1.00 77.06 475 VAL A N 1
ATOM 3891 C CA . VAL A 1 475 ? -12.631 -18.371 -3.487 1.00 77.06 475 VAL A CA 1
ATOM 3892 C C . VAL A 1 475 ? -12.254 -19.237 -4.686 1.00 77.06 475 VAL A C 1
ATOM 3894 O O . VAL A 1 475 ? -11.076 -19.302 -5.032 1.00 77.06 475 VAL A O 1
ATOM 3897 N N . ASN A 1 476 ? -13.237 -19.866 -5.336 1.00 70.62 476 ASN A N 1
ATOM 3898 C CA . ASN A 1 476 ? -13.003 -20.738 -6.487 1.00 70.62 476 ASN A CA 1
ATOM 3899 C C . ASN A 1 476 ? -12.524 -19.962 -7.723 1.00 70.62 476 ASN A C 1
ATOM 3901 O O . ASN A 1 476 ? -11.630 -20.427 -8.427 1.00 70.62 476 ASN A O 1
ATOM 3905 N N . ASN A 1 477 ? -13.091 -18.778 -7.969 1.00 70.69 477 ASN A N 1
ATOM 3906 C CA . ASN A 1 477 ? -12.775 -17.958 -9.142 1.00 70.69 477 ASN A CA 1
ATOM 3907 C C . ASN A 1 477 ? -11.678 -16.910 -8.869 1.00 70.69 477 ASN A C 1
ATOM 3909 O O . ASN A 1 477 ? -11.189 -16.273 -9.798 1.00 70.69 477 ASN A O 1
ATOM 3913 N N . GLY A 1 478 ? -11.302 -16.689 -7.604 1.00 64.50 478 GLY A N 1
ATOM 3914 C CA . GLY A 1 478 ? -10.330 -15.682 -7.153 1.00 64.50 478 GLY A CA 1
ATOM 3915 C C . GLY A 1 478 ? -10.823 -14.228 -7.220 1.00 64.50 478 GLY A C 1
ATOM 3916 O O . GLY A 1 478 ? -10.312 -13.357 -6.513 1.00 64.50 478 GLY A O 1
ATOM 3917 N N . HIS A 1 479 ? -11.829 -13.940 -8.044 1.00 82.50 479 HIS A N 1
ATOM 3918 C CA . HIS A 1 479 ? -12.362 -12.602 -8.276 1.00 82.50 479 HIS A CA 1
ATOM 3919 C C . HIS A 1 479 ? -13.824 -12.671 -8.711 1.00 82.50 479 HIS A C 1
ATOM 3921 O O . HIS A 1 479 ? -14.218 -13.553 -9.469 1.00 82.50 479 HIS A O 1
ATOM 3927 N N . MET A 1 480 ? -14.621 -11.722 -8.236 1.00 84.38 480 MET A N 1
ATOM 3928 C CA . MET A 1 480 ? -16.019 -11.560 -8.590 1.00 84.38 480 MET A CA 1
ATOM 3929 C C . MET A 1 480 ? -16.367 -10.074 -8.604 1.00 84.38 480 MET A C 1
ATOM 3931 O O . MET A 1 480 ? -16.190 -9.383 -7.603 1.00 84.38 480 MET A O 1
ATOM 3935 N N . ASN A 1 481 ? -16.872 -9.577 -9.728 1.00 90.94 481 ASN A N 1
ATOM 3936 C CA . ASN A 1 481 ? -17.262 -8.182 -9.896 1.00 90.94 481 ASN A CA 1
ATOM 3937 C C . ASN A 1 481 ? -18.670 -8.134 -10.480 1.00 90.94 481 ASN A C 1
ATOM 3939 O O . ASN A 1 481 ? -18.850 -8.283 -11.686 1.00 90.94 481 ASN A O 1
ATOM 3943 N N . ASP A 1 482 ? -19.654 -7.930 -9.608 1.00 89.94 482 ASP A N 1
ATOM 3944 C CA . ASP A 1 482 ? -21.056 -8.145 -9.939 1.00 89.94 482 ASP A CA 1
ATOM 3945 C C . ASP A 1 482 ? -21.985 -7.107 -9.315 1.00 89.94 482 ASP A C 1
ATOM 3947 O O . ASP A 1 482 ? -21.673 -6.400 -8.347 1.00 89.94 482 ASP A O 1
ATOM 3951 N N . LYS A 1 483 ? -23.176 -7.020 -9.907 1.00 92.62 483 LYS A N 1
ATOM 3952 C CA . LYS A 1 483 ? -24.267 -6.170 -9.443 1.00 92.62 483 LYS A CA 1
ATOM 3953 C C . LYS A 1 483 ? -25.342 -7.026 -8.797 1.00 92.62 483 LYS A C 1
ATOM 3955 O O . LYS A 1 483 ? -25.896 -7.919 -9.429 1.00 92.62 483 LYS A O 1
ATOM 3960 N N . TYR A 1 484 ? -25.675 -6.692 -7.561 1.00 92.94 484 TYR A N 1
ATOM 3961 C CA . TYR A 1 484 ? -26.617 -7.429 -6.738 1.00 92.94 484 TYR A CA 1
ATOM 3962 C C . TYR A 1 484 ? -27.863 -6.601 -6.482 1.00 92.94 484 TYR A C 1
ATOM 3964 O O . TYR A 1 484 ? -27.779 -5.445 -6.063 1.00 92.94 484 TYR A O 1
ATOM 3972 N N . HIS A 1 485 ? -29.031 -7.197 -6.692 1.00 93.38 485 HIS A N 1
ATOM 3973 C CA . HIS A 1 485 ? -30.279 -6.594 -6.245 1.00 93.38 485 HIS A CA 1
ATOM 3974 C C . HIS A 1 485 ? -30.335 -6.604 -4.719 1.00 93.38 485 HIS A C 1
ATOM 3976 O O . HIS A 1 485 ? -30.134 -7.638 -4.085 1.00 93.38 485 HIS A O 1
ATOM 3982 N N . LEU A 1 486 ? -30.609 -5.441 -4.135 1.00 92.31 486 LEU A N 1
ATOM 3983 C CA . LEU A 1 486 ? -30.724 -5.305 -2.693 1.00 92.31 486 LEU A CA 1
ATOM 3984 C C . LEU A 1 486 ? -32.034 -5.937 -2.215 1.00 92.31 486 LEU A C 1
ATOM 3986 O O . LEU A 1 486 ? -33.131 -5.519 -2.596 1.00 92.31 486 LEU A O 1
ATOM 3990 N N . ILE A 1 487 ? -31.914 -6.905 -1.315 1.00 89.69 487 ILE A N 1
ATOM 3991 C CA . ILE A 1 487 ? -33.020 -7.476 -0.555 1.00 89.69 487 ILE A CA 1
ATOM 3992 C C . ILE A 1 487 ? -33.635 -6.362 0.297 1.00 89.69 487 ILE A C 1
ATOM 3994 O O . ILE A 1 487 ? -32.928 -5.521 0.857 1.00 89.69 487 ILE A O 1
ATOM 3998 N N . ASN A 1 488 ? -34.966 -6.342 0.389 1.00 85.88 488 ASN A N 1
ATOM 3999 C CA . ASN A 1 488 ? -35.756 -5.276 1.019 1.00 85.88 488 ASN A CA 1
ATOM 4000 C C . ASN A 1 488 ? -35.635 -3.896 0.340 1.00 85.88 488 ASN A C 1
ATOM 4002 O O . ASN A 1 488 ? -35.992 -2.883 0.943 1.00 85.88 488 ASN A O 1
ATOM 4006 N N . SER A 1 489 ? -35.205 -3.853 -0.926 1.00 86.62 489 SER A N 1
ATOM 4007 C CA . SER A 1 489 ? -35.269 -2.669 -1.784 1.00 86.62 489 SER A CA 1
ATOM 4008 C C . SER A 1 489 ? -36.188 -2.911 -2.983 1.00 86.62 489 SER A C 1
ATOM 4010 O O . SER A 1 489 ? -36.278 -4.025 -3.489 1.00 86.62 489 SER A O 1
ATOM 4012 N N . LYS A 1 490 ? -36.889 -1.874 -3.463 1.00 83.38 490 LYS A N 1
ATOM 4013 C CA . LYS A 1 490 ? -37.782 -2.005 -4.634 1.00 83.38 490 LYS A CA 1
ATOM 4014 C C . LYS A 1 490 ? -37.007 -2.143 -5.942 1.00 83.38 490 LYS A C 1
ATOM 4016 O O . LYS A 1 490 ? -37.372 -2.943 -6.795 1.00 83.38 490 LYS A O 1
ATOM 4021 N N . LYS A 1 491 ? -35.992 -1.296 -6.115 1.00 88.25 491 LYS A N 1
ATOM 4022 C CA . LYS A 1 491 ? -35.175 -1.189 -7.334 1.00 88.25 491 LYS A CA 1
ATOM 4023 C C . LYS A 1 491 ? -33.680 -1.063 -7.041 1.00 88.25 491 LYS A C 1
ATOM 4025 O O . LYS A 1 491 ? -32.897 -0.997 -7.978 1.00 88.25 491 LYS A O 1
ATOM 4030 N N . GLY A 1 492 ? -33.292 -1.031 -5.765 1.00 90.50 492 GLY A N 1
ATOM 4031 C CA . GLY A 1 492 ? -31.911 -0.813 -5.369 1.00 90.50 492 GLY A CA 1
ATOM 4032 C C . GLY A 1 492 ? -30.994 -1.924 -5.868 1.00 90.50 492 GLY A C 1
ATOM 4033 O O . GLY A 1 492 ? -31.286 -3.108 -5.693 1.00 90.50 492 GLY A O 1
ATOM 4034 N N . VAL A 1 493 ? -29.873 -1.534 -6.461 1.00 94.38 493 VAL A N 1
ATOM 4035 C CA . VAL A 1 493 ? -28.817 -2.446 -6.910 1.00 94.38 493 VAL A CA 1
ATOM 4036 C C . VAL A 1 493 ? -27.497 -1.968 -6.333 1.00 94.38 493 VAL A C 1
ATOM 4038 O O . VAL A 1 493 ? -27.180 -0.790 -6.442 1.00 94.38 493 VAL A O 1
ATOM 4041 N N . ILE A 1 494 ? -26.711 -2.858 -5.738 1.00 94.94 494 ILE A N 1
ATOM 4042 C CA . ILE A 1 494 ? -25.358 -2.564 -5.261 1.00 94.94 494 ILE A CA 1
ATOM 4043 C C . ILE A 1 494 ? -24.329 -3.202 -6.190 1.00 94.94 494 ILE A C 1
ATOM 4045 O O . ILE A 1 494 ? -24.509 -4.323 -6.652 1.00 94.94 494 ILE A O 1
ATOM 4049 N N . HIS A 1 495 ? -23.259 -2.476 -6.490 1.00 96.12 495 HIS A N 1
ATOM 4050 C CA . HIS A 1 495 ? -22.143 -2.942 -7.303 1.00 96.12 495 HIS A CA 1
ATOM 4051 C C . HIS A 1 495 ? -20.947 -3.202 -6.393 1.00 96.12 495 HIS A C 1
ATOM 4053 O O . HIS A 1 495 ? -20.487 -2.301 -5.684 1.00 96.12 495 HIS A O 1
ATOM 4059 N N . LEU A 1 496 ? -20.486 -4.449 -6.394 1.00 93.56 496 LEU A N 1
ATOM 4060 C CA . LEU A 1 496 ? -19.440 -4.945 -5.517 1.00 93.56 496 LEU A CA 1
ATOM 4061 C C . LEU A 1 496 ? -18.352 -5.630 -6.337 1.00 93.56 496 LEU A C 1
ATOM 4063 O O . LEU A 1 496 ? -18.645 -6.364 -7.277 1.00 93.56 496 LEU A O 1
ATOM 4067 N N . ASP A 1 497 ? -17.110 -5.409 -5.932 1.00 91.81 497 ASP A N 1
ATOM 4068 C CA . ASP A 1 497 ? -15.939 -6.114 -6.437 1.00 91.81 497 ASP A CA 1
ATOM 4069 C C . ASP A 1 497 ? -15.263 -6.831 -5.264 1.00 91.81 497 ASP A C 1
ATOM 4071 O O . ASP A 1 497 ? -14.787 -6.195 -4.326 1.00 91.81 497 ASP A O 1
ATOM 4075 N N . ILE A 1 498 ? -15.288 -8.161 -5.276 1.00 91.44 498 ILE A N 1
ATOM 4076 C CA . ILE A 1 498 ? -14.775 -9.015 -4.209 1.00 91.44 498 ILE A CA 1
ATOM 4077 C C . ILE A 1 498 ? -13.660 -9.893 -4.773 1.00 91.44 498 ILE A C 1
ATOM 4079 O O . ILE A 1 498 ? -13.853 -10.612 -5.752 1.00 91.44 498 ILE A O 1
ATOM 4083 N N . ARG A 1 499 ? -12.483 -9.867 -4.145 1.00 86.31 499 ARG A N 1
ATOM 4084 C CA . ARG A 1 499 ? -11.313 -10.654 -4.558 1.00 86.31 499 ARG A CA 1
ATOM 4085 C C . ARG A 1 499 ? -10.824 -11.520 -3.413 1.00 86.31 499 ARG A C 1
ATOM 4087 O O . ARG A 1 499 ? -10.703 -11.045 -2.286 1.00 86.31 499 ARG A O 1
ATOM 4094 N N . TRP A 1 500 ? -10.481 -12.762 -3.722 1.00 82.69 500 TRP A N 1
ATOM 4095 C CA . TRP A 1 500 ? -9.778 -13.660 -2.820 1.00 82.69 500 TRP A CA 1
ATOM 4096 C C . TRP A 1 500 ? -8.345 -13.840 -3.308 1.00 82.69 500 TRP A C 1
ATOM 4098 O O . TRP A 1 500 ? -8.099 -14.329 -4.409 1.00 82.69 500 TRP A O 1
ATOM 4108 N N . LYS A 1 501 ? -7.383 -13.437 -2.481 1.00 76.62 501 LYS A N 1
ATOM 4109 C CA . LYS A 1 501 ? -5.960 -13.641 -2.744 1.00 76.62 501 LYS A CA 1
ATOM 4110 C C . LYS A 1 501 ? -5.410 -14.624 -1.729 1.00 76.62 501 LYS A C 1
ATOM 4112 O O . LYS A 1 501 ? -5.410 -14.328 -0.539 1.00 76.62 501 LYS A O 1
ATOM 4117 N N . VAL A 1 502 ? -4.926 -15.768 -2.198 1.00 72.06 502 VAL A N 1
ATOM 4118 C CA . VAL A 1 502 ? -4.169 -16.693 -1.350 1.00 72.06 502 VAL A CA 1
ATOM 4119 C C . VAL A 1 502 ? -2.853 -16.020 -0.959 1.00 72.06 502 VAL A C 1
ATOM 4121 O O . VAL A 1 502 ? -2.208 -15.386 -1.800 1.00 72.06 502 VAL A O 1
ATOM 4124 N N . ILE A 1 503 ? -2.509 -16.099 0.325 1.00 58.62 503 ILE A N 1
ATOM 4125 C CA . ILE A 1 503 ? -1.287 -15.540 0.908 1.00 58.62 503 ILE A CA 1
ATOM 4126 C C . ILE A 1 503 ? -0.435 -16.696 1.386 1.00 58.62 503 ILE A C 1
ATOM 4128 O O . ILE A 1 503 ? -0.869 -17.436 2.287 1.00 58.62 503 ILE A O 1
#

Solvent-accessible surface area (backbone atoms only — not comparable to full-atom values): 29333 Å² total; per-residue (Å²): 119,67,69,63,52,55,51,50,49,50,45,47,55,70,46,44,48,58,48,49,52,48,50,53,47,48,55,53,56,63,57,68,83,73,82,72,70,82,81,87,85,74,66,75,88,79,54,52,77,66,60,51,59,71,39,52,87,71,52,58,63,59,81,77,35,87,83,51,48,73,60,58,67,61,46,48,55,46,31,76,75,43,79,86,61,64,80,67,52,55,57,45,49,49,43,52,73,42,30,78,58,50,48,53,52,52,46,50,49,52,54,61,63,45,47,66,59,40,57,71,47,40,71,44,95,56,26,71,44,68,48,71,77,39,74,44,61,46,89,49,59,66,40,69,81,45,49,43,78,44,79,82,49,103,89,43,77,47,75,51,68,45,70,48,68,87,47,50,52,46,52,31,36,36,40,33,40,87,93,45,76,39,63,46,41,74,70,49,57,60,53,53,60,58,53,77,76,56,92,71,88,82,84,75,81,87,55,59,75,84,74,68,46,75,62,66,58,50,26,42,34,40,36,32,43,39,35,36,40,64,43,51,75,82,61,94,82,71,60,44,20,38,30,45,36,38,42,54,59,94,58,92,66,84,64,48,69,56,74,70,37,75,62,32,50,58,39,75,67,72,43,80,44,80,43,83,35,53,46,56,79,81,29,29,42,37,40,38,32,31,26,63,52,98,73,73,81,59,46,77,48,22,31,46,75,47,62,42,63,78,58,50,76,74,38,81,45,78,46,80,41,72,27,24,73,60,94,55,91,84,44,77,65,50,78,49,84,25,24,35,42,36,35,38,37,32,35,43,65,48,63,78,87,70,76,83,83,78,67,84,90,75,83,86,83,92,81,90,81,91,78,89,80,93,66,90,76,78,68,74,47,18,25,39,39,38,42,26,45,38,31,35,35,58,40,62,49,98,85,53,35,18,39,27,43,36,41,38,48,98,88,46,78,47,72,56,75,72,44,74,80,39,40,59,46,73,67,69,45,76,43,80,46,81,34,77,44,65,52,64,88,39,63,42,38,38,37,35,32,31,59,72,96,77,89,77,82,81,88,75,80,42,77,28,19,30,45,77,43,67,35,37,61,26,60,76,63,32,51,42,76,51,76,41,70,22,48,89,31,96,66,15,31,37,35,39,39,35,36,37,42,83,73

Organism: Camellia sinensis var. sinensis (NCBI:txid542762)

Sequence (503 aa):
MGFLSSLLEIIGFGIGIPIGFFVGFLILMYLEPKEVKDPVVRPIEEFDSSSLLDLYPEVPFWVKNPDYDRVDWLNRFIYDLWPCLEKVDWLNRFIYDLWPCLEKAICAQIRIMAKPIFAEYVGKFQINSIDFETLSLGTLPPIIHGIKVYEVNENELVFEPAVKWAGNSNITMVLRLLFLRITIQEIIRKQIASLYLWPHTLEIPILDSSVGAVNKPLGILHVKVLCARNLLKKDFIGMSDPYVQLSLSGERLPAKKSSIKMNNLNPDWNEDFKLLVKDLQSQVLQLHLYDWEKFGPHDKLGMQVIPLKLLMPHEKKEFTLDLLHSMKPDDPHNKKPRGKITVEMTFNPFKQDNERFSRPLERHEWIECVGKASQDMSFSSAGLLLVTVIGAKDVEGKHHNNPYSLVYFKGEQKKTKVIKKTRDPSWNEEFQFMLEEPPLKETIHIEVMNKRWRDIIFRSKESMGHVDINLIDVVNNGHMNDKYHLINSKKGVIHLDIRWKVI

Mean predicted aligned error: 20.67 Å

InterPro domains:
  IPR000008 C2 domain [PF00168] (219-321)
  IPR000008 C2 domain [PF00168] (384-485)
  IPR000008 C2 domain [PR00360] (236-248)
  IPR000008 C2 domain [PR00360] (263-276)
  IPR000008 C2 domain [PR00360] (285-293)
  IPR000008 C2 domain [PS50004] (198-321)
  IPR000008 C2 domain [PS50004] (369-484)
  IPR000008 C2 domain [SM00239] (220-320)
  IPR000008 C2 domain [SM00239] (384-483)
  IPR031468 Synaptotagmin-like mitochondrial-lipid-binding domain [PS51847] (84-263)
  IPR035892 C2 domain superfamily [G3DSA:2.60.40.150] (214-375)
  IPR035892 C2 domain superfamily [G3DSA:2.60.40.150] (384-503)
  IPR035892 C2 domain superfamily [SSF49562] (217-350)
  IPR035892 C2 domain superfamily [SSF49562] (383-501)
  IPR045050 Synaptotagmin, plant [PTHR10774] (179-500)

pLDDT: mean 73.43, std 17.03, range [24.72, 96.56]

Radius of gyration: 37.29 Å; Cα contacts (8 Å, |Δi|>4): 858; chains: 1; bounding box: 84×76×130 Å

Nearest PDB structures (foldseek):
  7as6-assembly1_A  TM=9.500E-01  e=1.778E-15  Arabidopsis thaliana
  5iz5-assembly2_B  TM=5.559E-01  e=2.829E-13  Homo sapiens
  5ixc-assembly2_B  TM=6.076E-01  e=1.641E-10  Homo sapiens
  5ixc-assembly1_A  TM=6.009E-01  e=1.334E-10  Homo sapiens
  5izr-assembly2_B  TM=5.988E-01  e=5.980E-10  Homo sapiens

Secondary structure (DSSP, 8-state):
-HHHHHHHHHHHHHTHHHHHHHHHHHHHHS-PPPP-PPP----GGGS-HHHHHHTGGGS-HHHH-TTS---HHHHHHHHHH-TT--TTHHHHHHHHHHHHHHHHHHHHHHHHHHHHHHHHHTTSTTEEEEEEEEEE--SPPPEEEEEEEEEEETTEEEEEEEEE-----EEEEEEEETTEEEEE-HHHHHHHHHHTTS-------SS-TTTSS-----EEEEEEEEEEESPPP--SSS---EEEEEEETT--SPPEEPPP-TT-SS-EEEEEEEEEES-TTT-EEEEEEEE--SSSSPEEEEEEEEEGGGPPBT-EEEEEEE-BS-S-TT-GGGGS---EEEEEEEEEEPP---SSS-S-----------------------EEEEEEEEEEES---SS---EEEEEEETTEEEEPPPPPS-SS-EEEEEEEEEESS--TT-EEEEEEEE--S--SSS---EEEEEEEEESHHHHHHSEEEEEEEPBT-SS-EEEEEEEEEE-

Foldseek 3Di:
DVVVVVVVVCCCVVVVVVVVVVVVVVCQQPPPDDQQDDDDDDDPVPDDPVVVVVCPVVPDVVVVDVLQDQVVVVVVVVCVVPVPDDGQVVVVVVQLVCVVVVQVVVQVVCQVVCVVVQVVCCVPPQWPGKDWPDWTQANWGKGFPGWDWDDPDPVDIDIDTPIDDPHSTFTWMWIDHPPDIGIDTPVCVVVVVVVVVPDDPDDDPPDDPVPPPPLPFFFKKKKFFFKWAQADAPDPPAAFFKKKWKDKPPDPDHTDIFDTHGRDRIDGGRDIDIDTHSDLQPMKMKIWMWGDDPDDDTHTLFIDIGRSVVADAQDKDKDKAWGARDPDPPDPRRVDGRTITIMIIHTHGFDDPPPPPPDPDDDDDDDDDDDDDDDDPQQQFKWKKKKWFFKKAQQDDPPFPFKKKWKDFPNDIDIFDTHGRDRIDGGRDIDIDIGSGQQLPTKIKMWMWHDDPDPDDDDDTDTSFIDIHRCNVQQVVQKDWDWADGHVHPGMITTMIIGIGGD